Protein AF-0000000085119630 (afdb_homodimer)

InterPro domains:
  IPR007553 2-thiouracil desulfurase [PF04463] (4-145)
  IPR013560 Domain of unknown function DUF1722 [PF08349] (188-304)
  IPR017087 Uncharacterised conserved protein UCP037004 [PIRSF037004] (3-312)

Foldseek 3Di:
DEEEEAQLCCFQLQELQSGGDPFCCVNPPCVVPHHYDHDDLVCVPDGPNHFAKAWEQDPNDTWIWGPDPDIDTCRVVSLVSLLVRLVVVVVPPHLAYEFADLHQATHAAQNWYHYPPPDDIGRGDGHSNNVNNCVVDPLRQYYYSVCCVQLQNVVLSVLLSLLSVVLVVQVVDDQDLVSLVVNCLQALLVLQQQDVVLSVVLVCLSVPPVVDDRVVSSVVNVVSVSVSSSGGGALVSLLVSLVVLCVVCVVVDDPVLNVVLVVVSVCLSVLNFFPLVSLVSSVVRCVVVVVVSNVSHCSSPSDDCVSVSRRHSRNHD/DEEEEAQLCCFQLQELQSGGDPFCCVNPPCVVPHHYDHDDLVCVPDGPNHFAKAWEQDPNDTWIWGPDPDIDTCRVVSLVSLLVRLVVVVVPPHLAYEFADLHQATHAAQNWYHYPPPDDIGRGDGHSNNVNNCVVPPLRQYYYSVCCVQLQNVVLSVLLSLLSVVLVVQVVDDQDLVSLVVNCLQALLVLQQQDVVLSVVLVCLSVPPVVDDRVVSSVSNVVSVSVSSSGGGALVSLLVSLVVLCVVCVVVDDPVLNVVLVVVSVCLSVLNFFPLVSLVSSVVRCVVVVVVSNVSHCSSPSDDCVSVSRRHSRNHD

Secondary structure (DSSP, 8-state):
-EEEEEGGGGT-S-STTS-----HIIIIIGGGTSEEEEE-TGGGT-PSS---EEEEEETTEEEEEE-SSS--B-HHHHHHHHHHHHHHHHHTT-SEEEE-TT-TTT-SS-EEEE-SSSPPPEEEE--HHHHHHHHHSTT--EEETTGGGSHHHHHHHHHHHHHHHHHHHHHHS---HHHHHHHHHHHHHHHHHH-HHHHHHHHHHHHTTT---HHHHHHHHHHHHHHHHHSPP-HHHHHHHHHHHHTTTGGGS-HHHHHHHHHHHHHHHTTSS-HHHHHHHHHHHHHHTT-HHHHT-TTT-SS-GGG-GGGSTTS--/-EEEEEGGGGT-S-STTS-----HIIIIIGGGT-EEEEE-TGGGT-PSS---EEEEEETTEEEEEE-SSS--B-HHHHHHHHHHHHHHHHHTT-SEEEE-TT-TTT-SS-EEEE-SSSPPPEEEE--HHHHHHHHHSTT--EEETTGGGSHHHHHHHHHHHHHHHHHHHHHHS---HHHHHHHHHHHHHHHHHH-HHHHHHHHHHHHTTT---HHHHHHHHHHHHHHHHHSPP-HHHHHHHHHHHHTTTGGGS-HHHHHHHHHHHHHHHTTSS-HHHHHHHHHHHHHHTT-HHHHT-TTT-SS-GGG-GGGSTTS--

pLDDT: mean 93.97, std 5.58, range [62.19, 98.69]

Solvent-accessible surface area (backbone atoms only — not comparable to full-atom values): 32750 Å² total; per-residue (Å²): 102,33,30,36,29,32,31,30,35,68,43,38,51,63,30,40,87,38,45,45,54,57,32,64,61,60,50,63,55,43,50,77,71,28,48,77,45,70,45,53,50,62,60,76,78,42,66,60,54,41,74,46,65,40,36,31,49,52,95,93,35,82,38,32,28,35,69,54,100,72,60,45,83,44,39,67,63,50,51,52,39,18,47,53,47,33,53,47,51,73,67,64,68,51,40,29,35,38,26,42,59,55,27,60,44,36,1,74,53,50,6,60,28,34,44,88,56,101,46,78,62,45,58,75,29,58,3,56,31,36,52,44,36,45,70,75,37,70,64,52,39,67,48,33,60,68,53,46,71,38,44,28,51,33,34,45,46,52,41,30,23,43,48,47,45,54,50,51,54,53,68,73,43,86,86,44,72,68,59,51,44,52,53,48,59,24,34,42,62,40,37,42,26,31,24,63,66,46,37,51,53,48,50,52,56,66,64,39,84,81,66,64,57,69,69,58,46,52,51,55,43,51,56,47,48,35,54,23,52,63,37,70,55,32,43,66,42,43,50,52,48,50,53,57,58,46,62,78,48,58,85,78,50,52,72,67,52,49,50,46,51,52,48,46,50,49,33,31,71,67,53,28,36,19,56,46,33,47,51,54,49,48,48,46,53,36,60,74,68,60,41,66,77,64,73,54,26,33,60,82,57,50,59,69,65,81,68,30,47,44,22,38,56,55,27,45,93,103,34,30,36,29,32,30,30,35,68,42,38,50,64,30,41,86,38,44,46,55,59,32,65,61,59,49,62,57,43,50,77,72,28,46,75,44,69,45,53,50,62,60,77,76,42,64,59,56,42,75,45,64,41,34,31,49,52,95,92,34,83,38,32,28,35,68,53,100,71,59,45,82,45,40,68,63,48,51,51,38,17,47,55,48,33,54,46,51,73,70,64,68,52,39,29,35,40,26,42,58,56,28,60,44,37,1,72,53,50,7,59,28,35,43,84,60,96,45,76,61,43,59,73,30,58,4,56,30,34,52,43,35,46,70,74,38,71,66,53,41,66,48,33,59,69,54,47,71,39,44,28,52,31,34,45,46,52,43,29,23,43,48,47,45,54,50,51,54,54,68,73,43,86,88,44,71,69,59,51,43,51,53,48,60,24,34,44,62,38,36,42,27,32,23,62,66,44,38,52,53,49,51,51,54,67,64,37,83,80,66,66,56,69,68,58,46,50,52,55,43,51,56,48,49,37,53,23,52,63,37,69,54,32,44,67,44,43,50,52,47,50,54,57,58,47,61,79,49,58,84,78,50,54,73,66,53,50,52,47,52,51,49,46,50,49,33,31,72,67,54,28,36,19,58,46,33,46,50,54,51,49,48,45,52,37,60,72,66,60,41,65,78,64,74,56,26,34,60,82,58,50,60,70,65,81,70,30,48,45,23,38,56,55,29,45,93

Radius of gyration: 30.21 Å; Cα contacts (8 Å, |Δi|>4): 1087; chains: 2; bounding box: 74×78×64 Å

Organism: Aliarcobacter butzleri (strain RM4018) (NCBI:txid367737)

Sequence (634 aa):
MILGVSSCLLGNMCRYDGHGAKDEFVFNSLKEYFELLPYCPENSIWSAPRDAIRQVLINDEIKIFTSTKEPKDVTLMLEEACEKMALKATQDDLCGFVLKSASPSCGMERVKVYKPENAPSVKNGVGIFAKKLKEKLPNFPIEEEGRLNDPWLRENFLMQVYSYVDLKNLLKNDKKISTLIEFHTSYKYLIYSKSQNSYKILGKIVANSEKKDVEELYKEYETEFLKAINTKSTLNKTYNILLHIFGYFKKHITKEEKADILESMYDFKNRIIPLISVIKIFNIYINRFNISYLKTQKFLNPYPLKLALRSDLKAYKMILGVSSCLLGNMCRYDGHGAKDEFVFNSLKEYFELLPYCPENSIWSAPRDAIRQVLINDEIKIFTSTKEPKDVTLMLEEACEKMALKATQDDLCGFVLKSASPSCGMERVKVYKPENAPSVKNGVGIFAKKLKEKLPNFPIEEEGRLNDPWLRENFLMQVYSYVDLKNLLKNDKKISTLIEFHTSYKYLIYSKSQNSYKILGKIVANSEKKDVEELYKEYETEFLKAINTKSTLNKTYNILLHIFGYFKKHITKEEKADILESMYDFKNRIIPLISVIKIFNIYINRFNISYLKTQKFLNPYPLKLALRSDLKAYK

Nearest PDB structures (foldseek):
  6z94-assembly2_B  TM=8.204E-01  e=1.175E-06  uncultured bacterium
  7t32-assembly1_A  TM=2.984E-01  e=3.706E+00  Homo sapiens
  6z94-assembly2_B  TM=8.227E-01  e=1.416E-06  uncultured bacterium
  7t32-assembly1_A  TM=2.986E-01  e=3.236E+00  Homo sapiens

Structure (mmCIF, N/CA/C/O backbone):
data_AF-0000000085119630-model_v1
#
loop_
_entity.id
_entity.type
_entity.pdbx_description
1 polymer 'DUF1722 domain-containing protein'
#
loop_
_atom_site.group_PDB
_atom_site.id
_atom_site.type_symbol
_atom_site.label_atom_id
_atom_site.label_alt_id
_atom_site.label_comp_id
_atom_site.label_asym_id
_atom_site.label_entity_id
_atom_site.label_seq_id
_atom_site.pdbx_PDB_ins_code
_atom_site.Cartn_x
_atom_site.Cartn_y
_atom_site.Cartn_z
_atom_site.occupancy
_atom_site.B_iso_or_equiv
_atom_site.auth_seq_id
_atom_site.auth_comp_id
_atom_site.auth_asym_id
_atom_site.auth_atom_id
_atom_site.pdbx_PDB_model_num
ATOM 1 N N . MET A 1 1 ? -5.934 26.219 -2.283 1 95 1 MET A N 1
ATOM 2 C CA . MET A 1 1 ? -5.07 26.125 -1.111 1 95 1 MET A CA 1
ATOM 3 C C . MET A 1 1 ? -3.602 26.25 -1.508 1 95 1 MET A C 1
ATOM 5 O O . MET A 1 1 ? -3.189 25.75 -2.551 1 95 1 MET A O 1
ATOM 9 N N . ILE A 1 2 ? -2.803 26.938 -0.69 1 97.38 2 ILE A N 1
ATOM 10 C CA . ILE A 1 2 ? -1.41 27.188 -1.047 1 97.38 2 ILE A CA 1
ATOM 11 C C . ILE A 1 2 ? -0.488 26.438 -0.084 1 97.38 2 ILE A C 1
ATOM 13 O O . ILE A 1 2 ? -0.603 26.578 1.135 1 97.38 2 ILE A O 1
ATOM 17 N N . LEU A 1 3 ? 0.319 25.641 -0.646 1 97.56 3 LEU A N 1
ATOM 18 C CA . LEU A 1 3 ? 1.329 24.906 0.114 1 97.56 3 LEU A CA 1
ATOM 19 C C . LEU A 1 3 ? 2.715 25.5 -0.116 1 97.56 3 LEU A C 1
ATOM 21 O O . LEU A 1 3 ? 3.133 25.688 -1.262 1 97.56 3 LEU A O 1
ATOM 25 N N . GLY A 1 4 ? 3.375 25.953 0.949 1 97.44 4 GLY A N 1
ATOM 26 C CA . GLY A 1 4 ? 4.777 26.312 0.818 1 97.44 4 GLY A CA 1
ATOM 27 C C . GLY A 1 4 ? 5.684 25.109 0.62 1 97.44 4 GLY A C 1
ATOM 28 O O . GLY A 1 4 ? 5.469 24.062 1.224 1 97.44 4 GLY A O 1
ATOM 29 N N . VAL A 1 5 ? 6.652 25.297 -0.235 1 96.69 5 VAL A N 1
ATOM 30 C CA . VAL A 1 5 ? 7.562 24.188 -0.509 1 96.69 5 VAL A CA 1
ATOM 31 C C . VAL A 1 5 ? 8.984 24.719 -0.679 1 96.69 5 VAL A C 1
ATOM 33 O O . VAL A 1 5 ? 9.188 25.812 -1.202 1 96.69 5 VAL A O 1
ATOM 36 N N . SER A 1 6 ? 9.945 23.906 -0.18 1 95 6 SER A N 1
ATOM 37 C CA . SER A 1 6 ? 11.32 24.234 -0.562 1 95 6 SER A CA 1
ATOM 38 C C . SER A 1 6 ? 11.477 24.266 -2.078 1 95 6 SER A C 1
ATOM 40 O O . SER A 1 6 ? 11.125 23.297 -2.764 1 95 6 SER A O 1
ATOM 42 N N . SER A 1 7 ? 12.055 25.234 -2.547 1 92.69 7 SER A N 1
ATOM 43 C CA . SER A 1 7 ? 12.078 25.531 -3.977 1 92.69 7 SER A CA 1
ATOM 44 C C . SER A 1 7 ? 12.719 24.391 -4.766 1 92.69 7 SER A C 1
ATOM 46 O O . SER A 1 7 ? 12.266 24.062 -5.863 1 92.69 7 SER A O 1
ATOM 48 N N . CYS A 1 8 ? 13.672 23.766 -4.262 1 90.62 8 CYS A N 1
ATOM 49 C CA . CYS A 1 8 ? 14.422 22.734 -4.973 1 90.62 8 CYS A CA 1
ATOM 50 C C . CYS A 1 8 ? 13.555 21.531 -5.262 1 90.62 8 CYS A C 1
ATOM 52 O O . CYS A 1 8 ? 13.805 20.797 -6.215 1 90.62 8 CYS A O 1
ATOM 54 N N . LEU A 1 9 ? 12.531 21.359 -4.469 1 91.62 9 LEU A N 1
ATOM 55 C CA . LEU A 1 9 ? 11.656 20.203 -4.609 1 91.62 9 LEU A CA 1
ATOM 56 C C . LEU A 1 9 ? 10.789 20.312 -5.855 1 91.62 9 LEU A C 1
ATOM 58 O O . LEU A 1 9 ? 10.195 19.344 -6.305 1 91.62 9 LEU A O 1
ATOM 62 N N . LEU A 1 10 ? 10.734 21.516 -6.402 1 90.5 10 LEU A N 1
ATOM 63 C CA . LEU A 1 10 ? 9.938 21.766 -7.598 1 90.5 10 LEU A CA 1
ATOM 64 C C . LEU A 1 10 ? 10.789 21.656 -8.859 1 90.5 10 LEU A C 1
ATOM 66 O O . LEU A 1 10 ? 10.312 21.922 -9.961 1 90.5 10 LEU A O 1
ATOM 70 N N . GLY A 1 11 ? 12 21.234 -8.641 1 83.38 11 GLY A N 1
ATOM 71 C CA . GLY A 1 11 ? 12.891 21.062 -9.781 1 83.38 11 GLY A CA 1
ATOM 72 C C . GLY A 1 11 ? 13.68 22.328 -10.102 1 83.38 11 GLY A C 1
ATOM 73 O O . GLY A 1 11 ? 14.469 22.344 -11.047 1 83.38 11 GLY A O 1
ATOM 74 N N . ASN A 1 12 ? 13.453 23.391 -9.328 1 81.75 12 ASN A N 1
ATOM 75 C CA . ASN A 1 12 ? 14.242 24.594 -9.531 1 81.75 12 ASN A CA 1
ATOM 76 C C . ASN A 1 12 ? 15.719 24.375 -9.203 1 81.75 12 ASN A C 1
ATOM 78 O O . ASN A 1 12 ? 16.047 23.656 -8.258 1 81.75 12 ASN A O 1
ATOM 82 N N . MET A 1 13 ? 16.547 24.828 -10.055 1 77.88 13 MET A N 1
ATOM 83 C CA . MET A 1 13 ? 17.984 24.625 -9.922 1 77.88 13 MET A CA 1
ATOM 84 C C . MET A 1 13 ? 18.562 25.547 -8.859 1 77.88 13 MET A C 1
ATOM 86 O O . MET A 1 13 ? 19.422 26.391 -9.156 1 77.88 13 MET A O 1
ATOM 90 N N . CYS A 1 14 ? 18.203 25.312 -7.648 1 79.31 14 CYS A N 1
ATOM 91 C CA . CYS A 1 14 ? 18.578 26.266 -6.598 1 79.31 14 CYS A CA 1
ATOM 92 C C . CYS A 1 14 ? 19.5 25.609 -5.582 1 79.31 14 CYS A C 1
ATOM 94 O O . CYS A 1 14 ? 19.922 26.234 -4.617 1 79.31 14 CYS A O 1
ATOM 96 N N . ARG A 1 15 ? 19.906 24.391 -5.895 1 80 15 ARG A N 1
ATOM 97 C CA . ARG A 1 15 ? 20.859 23.734 -5.004 1 80 15 ARG A CA 1
ATOM 98 C C . ARG A 1 15 ? 22.266 24.312 -5.184 1 80 15 ARG A C 1
ATOM 100 O O . ARG A 1 15 ? 22.562 24.922 -6.211 1 80 15 ARG A O 1
ATOM 107 N N . TYR A 1 16 ? 22.969 23.984 -4.176 1 79.75 16 TYR A N 1
ATOM 108 C CA . TYR A 1 16 ? 24.328 24.516 -4.207 1 79.75 16 TYR A CA 1
ATOM 109 C C . TYR A 1 16 ? 25.062 24.078 -5.469 1 79.75 16 TYR A C 1
ATOM 111 O O . TYR A 1 16 ? 25.875 24.828 -6.02 1 79.75 16 TYR A O 1
ATOM 119 N N . ASP A 1 17 ? 24.812 22.844 -5.938 1 76.88 17 ASP A N 1
ATOM 120 C CA . ASP A 1 17 ? 25.516 22.297 -7.098 1 76.88 17 ASP A CA 1
ATOM 121 C C . ASP A 1 17 ? 24.812 22.703 -8.398 1 76.88 17 ASP A C 1
ATOM 123 O O . ASP A 1 17 ? 25.203 22.266 -9.477 1 76.88 17 ASP A O 1
ATOM 127 N N . GLY A 1 18 ? 23.828 23.531 -8.266 1 78 18 GLY A N 1
ATOM 128 C CA . GLY A 1 18 ? 23.141 24.062 -9.43 1 78 18 GLY A CA 1
ATOM 129 C C . GLY A 1 18 ? 22.094 23.109 -9.977 1 78 18 GLY A C 1
ATOM 130 O O . GLY A 1 18 ? 21.531 23.359 -11.047 1 78 18 GLY A O 1
ATOM 131 N N . HIS A 1 19 ? 21.891 21.984 -9.32 1 75.94 19 HIS A N 1
ATOM 132 C CA . HIS A 1 19 ? 20.891 21.016 -9.75 1 75.94 19 HIS A CA 1
ATOM 133 C C . HIS A 1 19 ? 19.609 21.172 -8.953 1 75.94 19 HIS A C 1
ATOM 135 O O . HIS A 1 19 ? 19.562 21.906 -7.961 1 75.94 19 HIS A O 1
ATOM 141 N N . GLY A 1 20 ? 18.594 20.719 -9.461 1 77 20 GLY A N 1
ATOM 142 C CA . GLY A 1 20 ? 17.328 20.625 -8.734 1 77 20 GLY A CA 1
ATOM 143 C C . GLY A 1 20 ? 17.156 19.281 -8.031 1 77 20 GLY A C 1
ATOM 144 O O . GLY A 1 20 ? 17.969 18.375 -8.203 1 77 20 GLY A O 1
ATOM 145 N N . ALA A 1 21 ? 16.312 19.234 -7.035 1 76.31 21 ALA A N 1
ATOM 146 C CA . ALA A 1 21 ? 15.969 17.984 -6.355 1 76.31 21 ALA A CA 1
ATOM 147 C C . ALA A 1 21 ? 14.477 17.688 -6.477 1 76.31 21 ALA A C 1
ATOM 149 O O . ALA A 1 21 ? 13.789 17.5 -5.473 1 76.31 21 ALA A O 1
ATOM 150 N N . LYS A 1 22 ? 14.039 17.703 -7.75 1 80.31 22 LYS A N 1
ATOM 151 C CA . LYS A 1 22 ? 12.617 17.5 -8 1 80.31 22 LYS A CA 1
ATOM 152 C C . LYS A 1 22 ? 12.094 16.25 -7.293 1 80.31 22 LYS A C 1
ATOM 154 O O . LYS A 1 22 ? 12.703 15.188 -7.387 1 80.31 22 LYS A O 1
ATOM 159 N N . ASP A 1 23 ? 11.148 16.5 -6.465 1 84.75 23 ASP A N 1
ATOM 160 C CA . ASP A 1 23 ? 10.516 15.391 -5.758 1 84.75 23 ASP A CA 1
ATOM 161 C C . ASP A 1 23 ? 9.211 14.969 -6.441 1 84.75 23 ASP A C 1
ATOM 163 O O . ASP A 1 23 ? 8.297 15.781 -6.598 1 84.75 23 ASP A O 1
ATOM 167 N N . GLU A 1 24 ? 9.07 13.75 -6.781 1 83.38 24 GLU A N 1
ATOM 168 C CA . GLU A 1 24 ? 7.961 13.258 -7.59 1 83.38 24 GLU A CA 1
ATOM 169 C C . GLU A 1 24 ? 6.629 13.422 -6.859 1 83.38 24 GLU A C 1
ATOM 171 O O . GLU A 1 24 ? 5.641 13.859 -7.453 1 83.38 24 GLU A O 1
ATOM 176 N N . PHE A 1 25 ? 6.594 13.086 -5.621 1 86.25 25 PHE A N 1
ATOM 177 C CA . PHE A 1 25 ? 5.348 13.203 -4.875 1 86.25 25 PHE A CA 1
ATOM 178 C C . PHE A 1 25 ? 4.922 14.656 -4.746 1 86.25 25 PHE A C 1
ATOM 180 O O . PHE A 1 25 ? 3.766 15 -5.008 1 86.25 25 PHE A O 1
ATOM 187 N N . VAL A 1 26 ? 5.816 15.477 -4.398 1 88.19 26 VAL A N 1
ATOM 188 C CA . VAL A 1 26 ? 5.508 16.891 -4.203 1 88.19 26 VAL A CA 1
ATOM 189 C C . VAL A 1 26 ? 5.129 17.531 -5.539 1 88.19 26 VAL A C 1
ATOM 191 O O . VAL A 1 26 ? 4.07 18.141 -5.66 1 88.19 26 VAL A O 1
ATOM 194 N N . PHE A 1 27 ? 5.914 17.312 -6.469 1 85.5 27 PHE A N 1
ATOM 195 C CA . PHE A 1 27 ? 5.746 18 -7.742 1 85.5 27 PHE A CA 1
ATOM 196 C C . PHE A 1 27 ? 4.582 17.406 -8.531 1 85.5 27 PHE A C 1
ATOM 198 O O . PHE A 1 27 ? 3.77 18.141 -9.094 1 85.5 27 PHE A O 1
ATOM 205 N N . ASN A 1 28 ? 4.395 16.172 -8.539 1 85.62 28 ASN A N 1
ATOM 206 C CA . ASN A 1 28 ? 3.4 15.555 -9.414 1 85.62 28 ASN A CA 1
ATOM 207 C C . ASN A 1 28 ? 2.082 15.312 -8.68 1 85.62 28 ASN A C 1
ATOM 209 O O . ASN A 1 28 ? 1.007 15.539 -9.242 1 85.62 28 ASN A O 1
ATOM 213 N N . SER A 1 29 ? 2.105 14.984 -7.484 1 87.88 29 SER A N 1
ATOM 214 C CA . SER A 1 29 ? 0.897 14.555 -6.785 1 87.88 29 SER A CA 1
ATOM 215 C C . SER A 1 29 ? 0.232 15.727 -6.066 1 87.88 29 SER A C 1
ATOM 217 O O . SER A 1 29 ? -0.971 15.945 -6.215 1 87.88 29 SER A O 1
ATOM 219 N N . LEU A 1 30 ? 1.051 16.516 -5.395 1 92.81 30 LEU A N 1
ATOM 220 C CA . LEU A 1 30 ? 0.456 17.562 -4.586 1 92.81 30 LEU A CA 1
ATOM 221 C C . LEU A 1 30 ? -0.023 18.719 -5.461 1 92.81 30 LEU A C 1
ATOM 223 O O . LEU A 1 30 ? -0.994 19.406 -5.121 1 92.81 30 LEU A O 1
ATOM 227 N N . LYS A 1 31 ? 0.584 18.875 -6.602 1 91.81 31 LYS A N 1
ATOM 228 C CA . LYS A 1 31 ? 0.239 19.969 -7.488 1 91.81 31 LYS A CA 1
ATOM 229 C C . LYS A 1 31 ? -1.198 19.844 -7.988 1 91.81 31 LYS A C 1
ATOM 231 O O . LYS A 1 31 ? -1.802 20.844 -8.414 1 91.81 31 LYS A O 1
ATOM 236 N N . GLU A 1 32 ? -1.701 18.688 -7.977 1 92.38 32 GLU A N 1
ATOM 237 C CA . GLU A 1 32 ? -3.074 18.453 -8.406 1 92.38 32 GLU A CA 1
ATOM 238 C C . GLU A 1 32 ? -4.074 19.031 -7.414 1 92.38 32 GLU A C 1
ATOM 240 O O . GLU A 1 32 ? -5.215 19.328 -7.777 1 92.38 32 GLU A O 1
ATOM 245 N N . TYR A 1 33 ? -3.6 19.281 -6.176 1 94.75 33 TYR A N 1
ATOM 246 C CA . TYR A 1 33 ? -4.535 19.672 -5.125 1 94.75 33 TYR A CA 1
ATOM 247 C C . TYR A 1 33 ? -4.172 21.031 -4.535 1 94.75 33 TYR A C 1
ATOM 249 O O . TYR A 1 33 ? -5.004 21.688 -3.906 1 94.75 33 TYR A O 1
ATOM 257 N N . PHE A 1 34 ? -2.898 21.375 -4.797 1 96.56 34 PHE A N 1
ATOM 258 C CA . PHE A 1 34 ? -2.418 22.578 -4.145 1 96.56 34 PHE A CA 1
ATOM 259 C C . PHE A 1 34 ? -1.682 23.469 -5.133 1 96.56 34 PHE A C 1
ATOM 261 O O . PHE A 1 34 ? -1.07 22.984 -6.086 1 96.56 34 PHE A O 1
ATOM 268 N N . GLU A 1 35 ? -1.792 24.719 -4.91 1 96.81 35 GLU A N 1
ATOM 269 C CA . GLU A 1 35 ? -0.809 25.641 -5.465 1 96.81 35 GLU A CA 1
ATOM 270 C C . GLU A 1 35 ? 0.494 25.609 -4.672 1 96.81 35 GLU A C 1
ATOM 272 O O . GLU A 1 35 ? 0.489 25.781 -3.453 1 96.81 35 GLU A O 1
ATOM 277 N N . LEU A 1 36 ? 1.562 25.344 -5.363 1 96 36 LEU A N 1
ATOM 278 C CA . LEU A 1 36 ? 2.848 25.203 -4.688 1 96 36 LEU A CA 1
ATOM 279 C C . LEU A 1 36 ? 3.656 26.5 -4.781 1 96 36 LEU A C 1
ATOM 281 O O . LEU A 1 36 ? 3.984 26.953 -5.883 1 96 36 LEU A O 1
ATOM 285 N N . LEU A 1 37 ? 3.932 27.094 -3.682 1 96.69 37 LEU A N 1
ATOM 286 C CA . LEU A 1 37 ? 4.723 28.328 -3.615 1 96.69 37 LEU A CA 1
ATOM 287 C C . LEU A 1 37 ? 6.145 28.031 -3.15 1 96.69 37 LEU A C 1
ATOM 289 O O . LEU A 1 37 ? 6.348 27.531 -2.041 1 96.69 37 LEU A O 1
ATOM 293 N N . PRO A 1 38 ? 7.16 28.328 -3.975 1 95.5 38 PRO A N 1
ATOM 294 C CA . PRO A 1 38 ? 8.547 27.984 -3.658 1 95.5 38 PRO A CA 1
ATOM 295 C C . PRO A 1 38 ? 9.188 28.938 -2.658 1 95.5 38 PRO A C 1
ATOM 297 O O . PRO A 1 38 ? 8.953 30.141 -2.715 1 95.5 38 PRO A O 1
ATOM 300 N N . TYR A 1 39 ? 9.938 28.453 -1.725 1 95.56 39 TYR A N 1
ATOM 301 C CA . TYR A 1 39 ? 10.727 29.203 -0.759 1 95.56 39 TYR A CA 1
ATOM 302 C C . TYR A 1 39 ? 12.172 28.703 -0.731 1 95.56 39 TYR A C 1
ATOM 304 O O . TYR A 1 39 ? 12.422 27.5 -0.717 1 95.56 39 TYR A O 1
ATOM 312 N N . CYS A 1 40 ? 13.125 29.562 -0.797 1 93.75 40 CYS A N 1
ATOM 313 C CA . CYS A 1 40 ? 14.547 29.25 -0.646 1 93.75 40 CYS A CA 1
ATOM 314 C C . CYS A 1 40 ? 15.289 30.406 0.011 1 93.75 40 CYS A C 1
ATOM 316 O O . CYS A 1 40 ? 15.703 31.359 -0.666 1 93.75 40 CYS A O 1
ATOM 318 N N . PRO A 1 41 ? 15.492 30.219 1.26 1 92.62 41 PRO A N 1
ATOM 319 C CA . PRO A 1 41 ? 16.203 31.297 1.932 1 92.62 41 PRO A CA 1
ATOM 320 C C . PRO A 1 41 ? 17.625 31.5 1.378 1 92.62 41 PRO A C 1
ATOM 322 O O . PRO A 1 41 ? 18.094 32.625 1.311 1 92.62 41 PRO A O 1
ATOM 325 N N . GLU A 1 42 ? 18.297 30.453 0.912 1 91.5 42 GLU A N 1
ATOM 326 C CA . GLU A 1 42 ? 19.672 30.547 0.41 1 91.5 42 GLU A CA 1
ATOM 327 C C . GLU A 1 42 ? 19.719 31.344 -0.882 1 91.5 42 GLU A C 1
ATOM 329 O O . GLU A 1 42 ? 20.656 32.156 -1.082 1 91.5 42 GLU A O 1
ATOM 334 N N . ASN A 1 43 ? 18.75 31.156 -1.654 1 90.88 43 ASN A N 1
ATOM 335 C CA . ASN A 1 43 ? 18.719 31.844 -2.938 1 90.88 43 ASN A CA 1
ATOM 336 C C . ASN A 1 43 ? 18.5 33.344 -2.762 1 90.88 43 ASN A C 1
ATOM 338 O O . ASN A 1 43 ? 18.75 34.125 -3.678 1 90.88 43 ASN A O 1
ATOM 342 N N . SER A 1 44 ? 18 33.719 -1.691 1 88.69 44 SER A N 1
ATOM 343 C CA . SER A 1 44 ? 17.812 35.156 -1.434 1 88.69 44 SER A CA 1
ATOM 344 C C . SER A 1 44 ? 19.141 35.844 -1.15 1 88.69 44 SER A C 1
ATOM 346 O O . SER A 1 44 ? 19.25 37.062 -1.229 1 88.69 44 SER A O 1
ATOM 348 N N . ILE A 1 45 ? 20.156 35 -0.818 1 90.12 45 ILE A N 1
ATOM 349 C CA . ILE A 1 45 ? 21.469 35.531 -0.465 1 90.12 45 ILE A CA 1
ATOM 350 C C . ILE A 1 45 ? 22.453 35.25 -1.585 1 90.12 45 ILE A C 1
ATOM 352 O O . ILE A 1 45 ? 23.266 36.094 -1.953 1 90.12 45 ILE A O 1
ATOM 356 N N . TRP A 1 46 ? 22.375 34 -2.035 1 89.75 46 TRP A N 1
ATOM 357 C CA . TRP A 1 46 ? 23.359 33.531 -2.988 1 89.75 46 TRP A CA 1
ATOM 358 C C . TRP A 1 46 ? 22.703 33 -4.258 1 89.75 46 TRP A C 1
ATOM 360 O O . TRP A 1 46 ? 21.641 32.375 -4.195 1 89.75 46 TRP A O 1
ATOM 370 N N . SER A 1 47 ? 23.375 33.25 -5.371 1 86.5 47 SER A N 1
ATOM 371 C CA . SER A 1 47 ? 22.938 32.625 -6.613 1 86.5 47 SER A CA 1
ATOM 372 C C . SER A 1 47 ? 23.5 31.219 -6.742 1 86.5 47 SER A C 1
ATOM 374 O O . SER A 1 47 ? 24.516 30.891 -6.148 1 86.5 47 SER A O 1
ATOM 376 N N . ALA A 1 48 ? 22.844 30.391 -7.477 1 83.94 48 ALA A N 1
ATOM 377 C CA . ALA A 1 48 ? 23.312 29.031 -7.73 1 83.94 48 ALA A CA 1
ATOM 378 C C . ALA A 1 48 ? 24.078 28.953 -9.055 1 83.94 48 ALA A C 1
ATOM 380 O O . ALA A 1 48 ? 23.719 29.625 -10.023 1 83.94 48 ALA A O 1
ATOM 381 N N . PRO A 1 49 ? 25.062 28.172 -9.109 1 87.38 49 PRO A N 1
ATOM 382 C CA . PRO A 1 49 ? 25.672 27.344 -8.07 1 87.38 49 PRO A CA 1
ATOM 383 C C . PRO A 1 49 ? 26.406 28.172 -7.016 1 87.38 49 PRO A C 1
ATOM 385 O O . PRO A 1 49 ? 26.75 29.328 -7.258 1 87.38 49 PRO A O 1
ATOM 388 N N . ARG A 1 50 ? 26.531 27.625 -5.84 1 88.75 50 ARG A N 1
ATOM 389 C CA . ARG A 1 50 ? 27.172 28.281 -4.707 1 88.75 50 ARG A CA 1
ATOM 390 C C . ARG A 1 50 ? 27.906 27.266 -3.83 1 88.75 50 ARG A C 1
ATOM 392 O O . ARG A 1 50 ? 27.812 26.062 -4.062 1 88.75 50 ARG A O 1
ATOM 399 N N . ASP A 1 51 ? 28.625 27.797 -2.928 1 88.12 51 ASP A N 1
ATOM 400 C CA . ASP A 1 51 ? 29.281 26.906 -1.978 1 88.12 51 ASP A CA 1
ATOM 401 C C . ASP A 1 51 ? 28.266 26.219 -1.063 1 88.12 51 ASP A C 1
ATOM 403 O O . ASP A 1 51 ? 27.297 26.844 -0.625 1 88.12 51 ASP A O 1
ATOM 407 N N . ALA A 1 52 ? 28.531 24.969 -0.909 1 90.5 52 ALA A N 1
ATOM 408 C CA . ALA A 1 52 ? 27.719 24.266 0.075 1 90.5 52 ALA A CA 1
ATOM 409 C C . ALA A 1 52 ? 27.906 24.859 1.47 1 90.5 52 ALA A C 1
ATOM 411 O O . ALA A 1 52 ? 28.984 25.391 1.782 1 90.5 52 ALA A O 1
ATOM 412 N N . ILE A 1 53 ? 26.906 24.875 2.178 1 92.56 53 ILE A N 1
ATOM 413 C CA . ILE A 1 53 ? 27.016 25.328 3.561 1 92.56 53 ILE A CA 1
ATOM 414 C C . ILE A 1 53 ? 26.781 24.156 4.512 1 92.56 53 ILE A C 1
ATOM 416 O O . ILE A 1 53 ? 26.141 23.172 4.148 1 92.56 53 ILE A O 1
ATOM 420 N N . ARG A 1 54 ? 27.328 24.281 5.676 1 92.62 54 ARG A N 1
ATOM 421 C CA . ARG A 1 54 ? 27.188 23.219 6.652 1 92.62 54 ARG A CA 1
ATOM 422 C C . ARG A 1 54 ? 27.031 23.766 8.062 1 92.62 54 ARG A C 1
ATOM 424 O O . ARG A 1 54 ? 27.5 24.875 8.352 1 92.62 54 ARG A O 1
ATOM 431 N N . GLN A 1 55 ? 26.312 23.047 8.867 1 94.19 55 GLN A N 1
ATOM 432 C CA . GLN A 1 55 ? 26.188 23.391 10.281 1 94.19 55 GLN A CA 1
ATOM 433 C C . GLN A 1 55 ? 27.359 22.828 11.086 1 94.19 55 GLN A C 1
ATOM 435 O O . GLN A 1 55 ? 27.75 21.672 10.914 1 94.19 55 GLN A O 1
ATOM 440 N N . VAL A 1 56 ? 27.938 23.672 11.906 1 92.88 56 VAL A N 1
ATOM 441 C CA . VAL A 1 56 ? 29.094 23.281 12.727 1 92.88 56 VAL A CA 1
ATOM 442 C C . VAL A 1 56 ? 28.844 23.672 14.18 1 92.88 56 VAL A C 1
ATOM 444 O O . VAL A 1 56 ? 28.406 24.797 14.461 1 92.88 56 VAL A O 1
ATOM 447 N N . LEU A 1 57 ? 29.062 22.75 15.008 1 92.12 57 LEU A N 1
ATOM 448 C CA . LEU A 1 57 ? 28.953 23.047 16.438 1 92.12 57 LEU A CA 1
ATOM 449 C C . LEU A 1 57 ? 30.234 23.656 16.969 1 92.12 57 LEU A C 1
ATOM 451 O O . LEU A 1 57 ? 31.281 23.031 16.953 1 92.12 57 LEU A O 1
ATOM 455 N N . ILE A 1 58 ? 30.156 24.875 17.375 1 89.12 58 ILE A N 1
ATOM 456 C CA . ILE A 1 58 ? 31.266 25.594 17.969 1 89.12 58 ILE A CA 1
ATOM 457 C C . ILE A 1 58 ? 30.859 26.156 19.328 1 89.12 58 ILE A C 1
ATOM 459 O O . ILE A 1 58 ? 29.938 26.969 19.422 1 89.12 58 ILE A O 1
ATOM 463 N N . ASN A 1 59 ? 31.5 25.828 20.344 1 89.19 59 ASN A N 1
ATOM 464 C CA . ASN A 1 59 ? 31.203 26.312 21.703 1 89.19 59 ASN A CA 1
ATOM 465 C C . ASN A 1 59 ? 29.734 26.141 22.047 1 89.19 59 ASN A C 1
ATOM 467 O O . ASN A 1 59 ? 29.078 27.094 22.484 1 89.19 59 ASN A O 1
ATOM 471 N N . ASP A 1 60 ? 29.141 25.016 21.656 1 87.62 60 ASP A N 1
ATOM 472 C CA . ASP A 1 60 ? 27.766 24.625 22 1 87.62 60 ASP A CA 1
ATOM 473 C C . ASP A 1 60 ? 26.75 25.453 21.219 1 87.62 60 ASP A C 1
ATOM 475 O O . ASP A 1 60 ? 25.594 25.547 21.641 1 87.62 60 ASP A O 1
ATOM 479 N N . GLU A 1 61 ? 27.312 26.094 20.25 1 90.88 61 GLU A N 1
ATOM 480 C CA . GLU A 1 61 ? 26.422 26.844 19.359 1 90.88 61 GLU A CA 1
ATOM 481 C C . GLU A 1 61 ? 26.562 26.375 17.922 1 90.88 61 GLU A C 1
ATOM 483 O O . GLU A 1 61 ? 27.672 26.062 17.469 1 90.88 61 GLU A O 1
ATOM 488 N N . ILE A 1 62 ? 25.438 26.359 17.297 1 92.31 62 ILE A N 1
ATOM 489 C CA . ILE A 1 62 ? 25.453 25.969 15.898 1 92.31 62 ILE A CA 1
ATOM 490 C C . ILE A 1 62 ? 25.781 27.172 15.023 1 92.31 62 ILE A C 1
ATOM 492 O O . ILE A 1 62 ? 25.109 28.203 15.094 1 92.31 62 ILE A O 1
ATOM 496 N N . LYS A 1 63 ? 26.859 27 14.281 1 94.31 63 LYS A N 1
ATOM 497 C CA . LYS A 1 63 ? 27.266 27.984 13.289 1 94.31 63 LYS A CA 1
ATOM 498 C C . LYS A 1 63 ? 27.188 27.406 11.875 1 94.31 63 LYS A C 1
ATOM 500 O O . LYS A 1 63 ? 27.109 26.188 11.711 1 94.31 63 LYS A O 1
ATOM 505 N N . ILE A 1 64 ? 27.078 28.359 10.945 1 95 64 ILE A N 1
ATOM 506 C CA . ILE A 1 64 ? 26.984 27.938 9.555 1 95 64 ILE A CA 1
ATOM 507 C C . ILE A 1 64 ? 28.234 28.375 8.789 1 95 64 ILE A C 1
ATOM 509 O O . ILE A 1 64 ? 28.578 29.562 8.781 1 95 64 ILE A O 1
ATOM 513 N N . PHE A 1 65 ? 28.859 27.359 8.141 1 93.69 65 PHE A N 1
ATOM 514 C CA . PHE A 1 65 ? 30.062 27.672 7.375 1 93.69 65 PHE A CA 1
ATOM 515 C C . PHE A 1 65 ? 29.922 27.172 5.941 1 93.69 65 PHE A C 1
ATOM 517 O O . PHE A 1 65 ? 29.234 26.172 5.684 1 93.69 65 PHE A O 1
ATOM 524 N N . THR A 1 66 ? 30.609 27.859 5.066 1 92 66 THR A N 1
ATOM 525 C CA . THR A 1 66 ? 30.734 27.344 3.709 1 92 66 THR A CA 1
ATOM 526 C C . THR A 1 66 ? 31.703 26.172 3.666 1 92 66 THR A C 1
ATOM 528 O O . THR A 1 66 ? 32.594 26.062 4.496 1 92 66 THR A O 1
ATOM 531 N N . SER A 1 67 ? 31.391 25.125 2.787 1 83.44 67 SER A N 1
ATOM 532 C CA . SER A 1 67 ? 32.188 23.906 2.707 1 83.44 67 SER A CA 1
ATOM 533 C C . SER A 1 67 ? 33.375 24.094 1.775 1 83.44 67 SER A C 1
ATOM 535 O O . SER A 1 67 ? 33.969 23.109 1.308 1 83.44 67 SER A O 1
ATOM 537 N N . THR A 1 68 ? 33.938 25.125 1.593 1 79.5 68 THR A N 1
ATOM 538 C CA . THR A 1 68 ? 35.031 25.391 0.698 1 79.5 68 THR A CA 1
ATOM 539 C C . THR A 1 68 ? 36.375 25.203 1.421 1 79.5 68 THR A C 1
ATOM 541 O O . THR A 1 68 ? 36.406 24.828 2.598 1 79.5 68 THR A O 1
ATOM 544 N N . LYS A 1 69 ? 37.5 25.312 0.621 1 81.31 69 LYS A N 1
ATOM 545 C CA . LYS A 1 69 ? 38.844 25.188 1.147 1 81.31 69 LYS A CA 1
ATOM 546 C C . LYS A 1 69 ? 39.094 26.219 2.26 1 81.31 69 LYS A C 1
ATOM 548 O O . LYS A 1 69 ? 39.812 25.922 3.219 1 81.31 69 LYS A O 1
ATOM 553 N N . GLU A 1 70 ? 38.438 27.375 2.227 1 88.19 70 GLU A N 1
ATOM 554 C CA . GLU A 1 70 ? 38.469 28.438 3.23 1 88.19 70 GLU A CA 1
ATOM 555 C C . GLU A 1 70 ? 37.062 28.734 3.76 1 88.19 70 GLU A C 1
ATOM 557 O O . GLU A 1 70 ? 36.375 29.641 3.277 1 88.19 70 GLU A O 1
ATOM 562 N N . PRO A 1 71 ? 36.719 28.078 4.707 1 89.88 71 PRO A N 1
ATOM 563 C CA . PRO A 1 71 ? 35.344 28.203 5.207 1 89.88 71 PRO A CA 1
ATOM 564 C C . PRO A 1 71 ? 35.062 29.578 5.789 1 89.88 71 PRO A C 1
ATOM 566 O O . PRO A 1 71 ? 35.875 30.125 6.527 1 89.88 71 PRO A O 1
ATOM 569 N N . LYS A 1 72 ? 33.969 30.203 5.367 1 92.94 72 LYS A N 1
ATOM 570 C CA . LYS A 1 72 ? 33.469 31.5 5.855 1 92.94 72 LYS A CA 1
ATOM 571 C C . LYS A 1 72 ? 32.25 31.328 6.734 1 92.94 72 LYS A C 1
ATOM 573 O O . LYS A 1 72 ? 31.344 30.547 6.414 1 92.94 72 LYS A O 1
ATOM 578 N N . ASP A 1 73 ? 32.281 32.031 7.852 1 95 73 ASP A N 1
ATOM 579 C CA . ASP A 1 73 ? 31.109 32.031 8.727 1 95 73 ASP A CA 1
ATOM 580 C C . ASP A 1 73 ? 29.984 32.875 8.133 1 95 73 ASP A C 1
ATOM 582 O O . ASP A 1 73 ? 30.078 34.094 8.023 1 95 73 ASP A O 1
ATOM 586 N N . VAL A 1 74 ? 28.906 32.219 7.785 1 95.31 74 VAL A N 1
ATOM 587 C CA . VAL A 1 74 ? 27.781 32.906 7.16 1 95.31 74 VAL A CA 1
ATOM 588 C C . VAL A 1 74 ? 26.547 32.812 8.055 1 95.31 74 VAL A C 1
ATOM 590 O O . VAL A 1 74 ? 25.406 32.844 7.562 1 95.31 74 VAL A O 1
ATOM 593 N N . THR A 1 75 ? 26.688 32.594 9.328 1 95.81 75 THR A N 1
ATOM 594 C CA . THR A 1 75 ? 25.625 32.344 10.289 1 95.81 75 THR A CA 1
ATOM 595 C C . THR A 1 75 ? 24.625 33.5 10.312 1 95.81 75 THR A C 1
ATOM 597 O O . THR A 1 75 ? 23.422 33.312 10.109 1 95.81 75 THR A O 1
ATOM 600 N N . LEU A 1 76 ? 25.078 34.656 10.492 1 96.12 76 LEU A N 1
ATOM 601 C CA . LEU A 1 76 ? 24.203 35.844 10.648 1 96.12 76 LEU A CA 1
ATOM 602 C C . LEU A 1 76 ? 23.453 36.125 9.359 1 96.12 76 LEU A C 1
ATOM 604 O O . LEU A 1 76 ? 22.266 36.438 9.383 1 96.12 76 LEU A O 1
ATOM 608 N N . MET A 1 77 ? 24.188 36 8.289 1 95.5 77 MET A N 1
ATOM 609 C CA . MET A 1 77 ? 23.594 36.25 6.973 1 95.5 77 MET A CA 1
ATOM 610 C C . MET A 1 77 ? 22.438 35.312 6.703 1 95.5 77 MET A C 1
ATOM 612 O O . MET A 1 77 ? 21.359 35.719 6.305 1 95.5 77 MET A O 1
ATOM 616 N N . LEU A 1 78 ? 22.641 34.094 6.953 1 96 78 LEU A N 1
ATOM 617 C CA . LEU A 1 78 ? 21.609 33.062 6.707 1 96 78 LEU A CA 1
ATOM 618 C C . LEU A 1 78 ? 20.453 33.25 7.68 1 96 78 LEU A C 1
ATOM 620 O O . LEU A 1 78 ? 19.281 33.062 7.297 1 96 78 LEU A O 1
ATOM 624 N N . GLU A 1 79 ? 20.734 33.5 8.891 1 96.56 79 GLU A N 1
ATOM 625 C CA . GLU A 1 79 ? 19.703 33.688 9.898 1 96.56 79 GLU A CA 1
ATOM 626 C C . GLU A 1 79 ? 18.75 34.812 9.508 1 96.56 79 GLU A C 1
ATOM 628 O O . GLU A 1 79 ? 17.531 34.688 9.641 1 96.56 79 GLU A O 1
ATOM 633 N N . GLU A 1 80 ? 19.297 35.906 9.031 1 96.94 80 GLU A N 1
ATOM 634 C CA . GLU A 1 80 ? 18.484 37.031 8.625 1 96.94 80 GLU A CA 1
ATOM 635 C C . GLU A 1 80 ? 17.609 36.688 7.43 1 96.94 80 GLU A C 1
ATOM 637 O O . GLU A 1 80 ? 16.422 37.031 7.402 1 96.94 80 GLU A O 1
ATOM 642 N N . ALA A 1 81 ? 18.203 36.062 6.555 1 96.56 81 ALA A N 1
ATOM 643 C CA . ALA A 1 81 ? 17.453 35.656 5.367 1 96.56 81 ALA A CA 1
ATOM 644 C C . ALA A 1 81 ? 16.328 34.688 5.734 1 96.56 81 ALA A C 1
ATOM 646 O O . ALA A 1 81 ? 15.203 34.844 5.234 1 96.56 81 ALA A O 1
ATOM 647 N N . CYS A 1 82 ? 16.625 33.781 6.594 1 97 82 CYS A N 1
ATOM 648 C CA . CYS A 1 82 ? 15.625 32.812 7.027 1 97 82 CYS A CA 1
ATOM 649 C C . CYS A 1 82 ? 14.508 33.5 7.812 1 97 82 CYS A C 1
ATOM 651 O O . CYS A 1 82 ? 13.336 33.125 7.672 1 97 82 CYS A O 1
ATOM 653 N N . GLU A 1 83 ? 14.898 34.438 8.594 1 96.81 83 GLU A N 1
ATOM 654 C CA . GLU A 1 83 ? 13.906 35.188 9.352 1 96.81 83 GLU A CA 1
ATOM 655 C C . GLU A 1 83 ? 12.945 35.906 8.43 1 96.81 83 GLU A C 1
ATOM 657 O O . GLU A 1 83 ? 11.727 35.875 8.617 1 96.81 83 GLU A O 1
ATOM 662 N N . LYS A 1 84 ? 13.492 36.594 7.473 1 96.5 84 LYS A N 1
ATOM 663 C CA . LYS A 1 84 ? 12.68 37.312 6.508 1 96.5 84 LYS A CA 1
ATOM 664 C C . LYS A 1 84 ? 11.758 36.375 5.738 1 96.5 84 LYS A C 1
ATOM 666 O O . LYS A 1 84 ? 10.578 36.688 5.539 1 96.5 84 LYS A O 1
ATOM 671 N N . MET A 1 85 ? 12.258 35.344 5.406 1 96.19 85 MET A N 1
ATOM 672 C CA . MET A 1 85 ? 11.477 34.375 4.625 1 96.19 85 MET A CA 1
ATOM 673 C C . MET A 1 85 ? 10.383 33.75 5.473 1 96.19 85 MET A C 1
ATOM 675 O O . MET A 1 85 ? 9.273 33.5 4.988 1 96.19 85 MET A O 1
ATOM 679 N N . ALA A 1 86 ? 10.688 33.406 6.699 1 96.81 86 ALA A N 1
ATOM 680 C CA . ALA A 1 86 ? 9.68 32.875 7.613 1 96.81 86 ALA A CA 1
ATOM 681 C C . ALA A 1 86 ? 8.547 33.875 7.832 1 96.81 86 ALA A C 1
ATOM 683 O O . ALA A 1 86 ? 7.375 33.5 7.883 1 96.81 86 ALA A O 1
ATOM 684 N N . LEU A 1 87 ? 8.93 35.094 7.969 1 96.06 87 LEU A N 1
ATOM 685 C CA . LEU A 1 87 ? 7.926 36.125 8.109 1 96.06 87 LEU A CA 1
ATOM 686 C C . LEU A 1 87 ? 7.043 36.219 6.863 1 96.06 87 LEU A C 1
ATOM 688 O O . LEU A 1 87 ? 5.824 36.375 6.973 1 96.06 87 LEU A O 1
ATOM 692 N N . LYS A 1 88 ? 7.676 36.125 5.762 1 95.81 88 LYS A N 1
ATOM 693 C CA . LYS A 1 88 ? 6.922 36.125 4.512 1 95.81 88 LYS A CA 1
ATOM 694 C C . LYS A 1 88 ? 5.926 34.969 4.484 1 95.81 88 LYS A C 1
ATOM 696 O O . LYS A 1 88 ? 4.781 35.125 4.066 1 95.81 88 LYS A O 1
ATOM 701 N N . ALA A 1 89 ? 6.359 33.844 4.922 1 95.94 89 ALA A N 1
ATOM 702 C CA . ALA A 1 89 ? 5.516 32.656 4.941 1 95.94 89 ALA A CA 1
ATOM 703 C C . ALA A 1 89 ? 4.266 32.875 5.789 1 95.94 89 ALA A C 1
ATOM 705 O O . ALA A 1 89 ? 3.188 32.375 5.457 1 95.94 89 ALA A O 1
ATOM 706 N N . THR A 1 90 ? 4.414 33.594 6.883 1 94.81 90 THR A N 1
ATOM 707 C CA . THR A 1 90 ? 3.271 33.875 7.746 1 94.81 90 THR A CA 1
ATOM 708 C C . THR A 1 90 ? 2.266 34.781 7.035 1 94.81 90 THR A C 1
ATOM 710 O O . THR A 1 90 ? 1.082 34.781 7.387 1 94.81 90 THR A O 1
ATOM 713 N N . GLN A 1 91 ? 2.717 35.5 6.008 1 95.25 91 GLN A N 1
ATOM 714 C CA . GLN A 1 91 ? 1.875 36.438 5.301 1 95.25 91 GLN A CA 1
ATOM 715 C C . GLN A 1 91 ? 1.23 35.812 4.07 1 95.25 91 GLN A C 1
ATOM 717 O O . GLN A 1 91 ? 0.235 36.312 3.553 1 95.25 91 GLN A O 1
ATOM 722 N N . ASP A 1 92 ? 1.727 34.75 3.486 1 94.75 92 ASP A N 1
ATOM 723 C CA . ASP A 1 92 ? 1.309 34.125 2.227 1 94.75 92 ASP A CA 1
ATOM 724 C C . ASP A 1 92 ? 0.118 33.188 2.438 1 94.75 92 ASP A C 1
ATOM 726 O O . ASP A 1 92 ? -0.333 32.531 1.499 1 94.75 92 ASP A O 1
ATOM 730 N N . ASP A 1 93 ? -0.708 33.25 3.395 1 93.12 93 ASP A N 1
ATOM 731 C CA . ASP A 1 93 ? -1.896 32.438 3.664 1 93.12 93 ASP A CA 1
ATOM 732 C C . ASP A 1 93 ? -1.653 30.984 3.33 1 93.12 93 ASP A C 1
ATOM 734 O O . ASP A 1 93 ? -2.43 30.375 2.594 1 93.12 93 ASP A O 1
ATOM 738 N N . LEU A 1 94 ? -0.639 30.359 3.732 1 97.69 94 LEU A N 1
ATOM 739 C CA . LEU A 1 94 ? -0.257 28.984 3.486 1 97.69 94 LEU A CA 1
ATOM 740 C C . LEU A 1 94 ? -1.124 28.031 4.301 1 97.69 94 LEU A C 1
ATOM 742 O O . LEU A 1 94 ? -1.617 28.391 5.371 1 97.69 94 LEU A O 1
ATOM 746 N N . CYS A 1 95 ? -1.315 26.844 3.773 1 97.81 95 CYS A N 1
ATOM 747 C CA . CYS A 1 95 ? -2.055 25.828 4.516 1 97.81 95 CYS A CA 1
ATOM 748 C C . CYS A 1 95 ? -1.119 24.75 5.051 1 97.81 95 CYS A C 1
ATOM 750 O O . CYS A 1 95 ? -1.543 23.875 5.801 1 97.81 95 CYS A O 1
ATOM 752 N N . GLY A 1 96 ? 0.067 24.781 4.688 1 97.94 96 GLY A N 1
ATOM 753 C CA . GLY A 1 96 ? 1.104 23.844 5.113 1 97.94 96 GLY A CA 1
ATOM 754 C C . GLY A 1 96 ? 2.441 24.109 4.445 1 97.94 96 GLY A C 1
ATOM 755 O O . GLY A 1 96 ? 2.572 25.031 3.633 1 97.94 96 GLY A O 1
ATOM 756 N N . PHE A 1 97 ? 3.438 23.328 4.824 1 97.88 97 PHE A N 1
ATOM 757 C CA . PHE A 1 97 ? 4.773 23.516 4.273 1 97.88 97 PHE A CA 1
ATOM 758 C C . PHE A 1 97 ? 5.496 22.188 4.113 1 97.88 97 PHE A C 1
ATOM 760 O O . PHE A 1 97 ? 5.457 21.344 5.012 1 97.88 97 PHE A O 1
ATOM 767 N N . VAL A 1 98 ? 6.086 21.969 2.973 1 97.5 98 VAL A N 1
ATOM 768 C CA . VAL A 1 98 ? 6.941 20.812 2.744 1 97.5 98 VAL A CA 1
ATOM 769 C C . VAL A 1 98 ? 8.391 21.266 2.58 1 97.5 98 VAL A C 1
ATOM 771 O O . VAL A 1 98 ? 8.719 22 1.647 1 97.5 98 VAL A O 1
ATOM 774 N N . LEU A 1 99 ? 9.25 20.766 3.434 1 97.06 99 LEU A N 1
ATOM 775 C CA . LEU A 1 99 ? 10.641 21.203 3.486 1 97.06 99 LEU A CA 1
ATOM 776 C C . LEU A 1 99 ? 11.562 20.141 2.889 1 97.06 99 LEU A C 1
ATOM 778 O O . LEU A 1 99 ? 11.203 18.969 2.832 1 97.06 99 LEU A O 1
ATOM 782 N N . LYS A 1 100 ? 12.734 20.578 2.41 1 95.12 100 LYS A N 1
ATOM 783 C CA . LYS A 1 100 ? 13.766 19.688 1.894 1 95.12 100 LYS A CA 1
ATOM 784 C C . LYS A 1 100 ? 14.531 19.016 3.031 1 95.12 100 LYS A C 1
ATOM 786 O O . LYS A 1 100 ? 15.164 19.688 3.848 1 95.12 100 LYS A O 1
ATOM 791 N N . SER A 1 101 ? 14.547 17.672 3.031 1 94.38 101 SER A N 1
ATOM 792 C CA . SER A 1 101 ? 15.219 16.906 4.078 1 94.38 101 SER A CA 1
ATOM 793 C C . SER A 1 101 ? 16.719 17.141 4.051 1 94.38 101 SER A C 1
ATOM 795 O O . SER A 1 101 ? 17.297 17.453 3.004 1 94.38 101 SER A O 1
ATOM 797 N N . ALA A 1 102 ? 17.375 17.047 5.219 1 91.25 102 ALA A N 1
ATOM 798 C CA . ALA A 1 102 ? 18.828 17.031 5.414 1 91.25 102 ALA A CA 1
ATOM 799 C C . ALA A 1 102 ? 19.438 18.375 5.031 1 91.25 102 ALA A C 1
ATOM 801 O O . ALA A 1 102 ? 20.656 18.531 5.098 1 91.25 102 ALA A O 1
ATOM 802 N N . SER A 1 103 ? 18.609 19.375 4.676 1 91.38 103 SER A N 1
ATOM 803 C CA . SER A 1 103 ? 19.109 20.688 4.297 1 91.38 103 SER A CA 1
ATOM 804 C C . SER A 1 103 ? 19.5 21.5 5.52 1 91.38 103 SER A C 1
ATOM 806 O O . SER A 1 103 ? 18.75 21.562 6.5 1 91.38 103 SER A O 1
ATOM 808 N N . PRO A 1 104 ? 20.656 22.125 5.441 1 92.56 104 PRO A N 1
ATOM 809 C CA . PRO A 1 104 ? 21.094 22.953 6.574 1 92.56 104 PRO A CA 1
ATOM 810 C C . PRO A 1 104 ? 20.141 24.109 6.844 1 92.56 104 PRO A C 1
ATOM 812 O O . PRO A 1 104 ? 20.125 24.656 7.949 1 92.56 104 PRO A O 1
ATOM 815 N N . SER A 1 105 ? 19.391 24.516 5.891 1 93.56 105 SER A N 1
ATOM 816 C CA . SER A 1 105 ? 18.469 25.625 6.047 1 93.56 105 SER A CA 1
ATOM 817 C C . SER A 1 105 ? 17.031 25.141 6.223 1 93.56 105 SER A C 1
ATOM 819 O O . SER A 1 105 ? 16.297 25.641 7.074 1 93.56 105 SER A O 1
ATOM 821 N N . CYS A 1 106 ? 16.672 24.094 5.547 1 93.56 106 CYS A N 1
ATOM 822 C CA . CYS A 1 106 ? 15.258 23.734 5.465 1 93.56 106 CYS A CA 1
ATOM 823 C C . CYS A 1 106 ? 14.992 22.406 6.184 1 93.56 106 CYS A C 1
ATOM 825 O O . CYS A 1 106 ? 13.836 22.047 6.418 1 93.56 106 CYS A O 1
ATOM 827 N N . GLY A 1 107 ? 15.992 21.719 6.582 1 93.88 107 GLY A N 1
ATOM 828 C CA . GLY A 1 107 ? 15.781 20.422 7.207 1 93.88 107 GLY A CA 1
ATOM 829 C C . GLY A 1 107 ? 15.078 20.516 8.547 1 93.88 107 GLY A C 1
ATOM 830 O O . GLY A 1 107 ? 15.5 21.281 9.422 1 93.88 107 GLY A O 1
ATOM 831 N N . MET A 1 108 ? 14.07 19.734 8.703 1 94.06 108 MET A N 1
ATOM 832 C CA . MET A 1 108 ? 13.273 19.781 9.93 1 94.06 108 MET A CA 1
ATOM 833 C C . MET A 1 108 ? 13.93 18.969 11.039 1 94.06 108 MET A C 1
ATOM 835 O O . MET A 1 108 ? 13.812 19.328 12.219 1 94.06 108 MET A O 1
ATOM 839 N N . GLU A 1 109 ? 14.578 17.875 10.633 1 91.62 109 GLU A N 1
ATOM 840 C CA . GLU A 1 109 ? 15.234 17.016 11.617 1 91.62 109 GLU A CA 1
ATOM 841 C C . GLU A 1 109 ? 16.422 16.266 11 1 91.62 109 GLU A C 1
ATOM 843 O O . GLU A 1 109 ? 16.516 16.172 9.781 1 91.62 109 GLU A O 1
ATOM 848 N N . ARG A 1 110 ? 17.391 15.883 11.789 1 92.19 110 ARG A N 1
ATOM 849 C CA . ARG A 1 110 ? 18.516 15.016 11.445 1 92.19 110 ARG A CA 1
ATOM 850 C C . ARG A 1 110 ? 19.422 15.695 10.422 1 92.19 110 ARG A C 1
ATOM 852 O O . ARG A 1 110 ? 19.891 15.047 9.484 1 92.19 110 ARG A O 1
ATOM 859 N N . VAL A 1 111 ? 19.484 16.953 10.531 1 92 111 VAL A N 1
ATOM 860 C CA . VAL A 1 111 ? 20.453 17.672 9.719 1 92 111 VAL A CA 1
ATOM 861 C C . VAL A 1 111 ? 21.859 17.438 10.281 1 92 111 VAL A C 1
ATOM 863 O O . VAL A 1 111 ? 22.062 17.469 11.492 1 92 111 VAL A O 1
ATOM 866 N N . LYS A 1 112 ? 22.812 17.141 9.422 1 91.62 112 LYS A N 1
ATOM 867 C CA . LYS A 1 112 ? 24.172 16.859 9.828 1 91.62 112 LYS A CA 1
ATOM 868 C C . LYS A 1 112 ? 24.828 18.078 10.469 1 91.62 112 LYS A C 1
ATOM 870 O O . LYS A 1 112 ? 24.734 19.188 9.938 1 91.62 112 LYS A O 1
ATOM 875 N N . VAL A 1 113 ? 25.359 17.859 11.648 1 93.44 113 VAL A N 1
ATOM 876 C CA . VAL A 1 113 ? 26.125 18.891 12.352 1 93.44 113 VAL A CA 1
ATOM 877 C C . VAL A 1 113 ? 27.578 18.438 12.508 1 93.44 113 VAL A C 1
ATOM 879 O O . VAL A 1 113 ? 27.844 17.375 13.094 1 93.44 113 VAL A O 1
ATOM 882 N N . TYR A 1 114 ? 28.422 19.203 11.953 1 90.69 114 TYR A N 1
ATOM 883 C CA . TYR A 1 114 ? 29.828 18.875 12 1 90.69 114 TYR A CA 1
ATOM 884 C C . TYR A 1 114 ? 30.469 19.406 13.281 1 90.69 114 TYR A C 1
ATOM 886 O O . TYR A 1 114 ? 29.969 20.375 13.875 1 90.69 114 TYR A O 1
ATOM 894 N N . LYS A 1 115 ? 31.578 18.562 13.695 1 84.06 115 LYS A N 1
ATOM 895 C CA . LYS A 1 115 ? 32.406 19 14.812 1 84.06 115 LYS A CA 1
ATOM 896 C C . LYS A 1 115 ? 33.781 19.469 14.32 1 84.06 115 LYS A C 1
ATOM 898 O O . LYS A 1 115 ? 34.25 19.031 13.273 1 84.06 115 LYS A O 1
ATOM 903 N N . PRO A 1 116 ? 34.281 20.688 14.852 1 72.12 116 PRO A N 1
ATOM 904 C CA . PRO A 1 116 ? 35.531 21.281 14.375 1 72.12 116 PRO A CA 1
ATOM 905 C C . PRO A 1 116 ? 36.656 20.25 14.211 1 72.12 116 PRO A C 1
ATOM 907 O O . PRO A 1 116 ? 37.438 20.328 13.266 1 72.12 116 PRO A O 1
ATOM 910 N N . GLU A 1 117 ? 36.812 19.406 15.078 1 68.19 117 GLU A N 1
ATOM 911 C CA . GLU A 1 117 ? 37.906 18.469 15.047 1 68.19 117 GLU A CA 1
ATOM 912 C C . GLU A 1 117 ? 37.5 17.125 14.445 1 68.19 117 GLU A C 1
ATOM 914 O O . GLU A 1 117 ? 36.281 16.859 14.312 1 68.19 117 GLU A O 1
ATOM 919 N N . ASN A 1 118 ? 38.219 16.438 13.438 1 62.19 118 ASN A N 1
ATOM 920 C CA . ASN A 1 118 ? 38.031 15.195 12.695 1 62.19 118 ASN A CA 1
ATOM 921 C C . ASN A 1 118 ? 37.062 14.273 13.398 1 62.19 118 ASN A C 1
ATOM 923 O O . ASN A 1 118 ? 37.188 13.047 13.352 1 62.19 118 ASN A O 1
ATOM 927 N N . ALA A 1 119 ? 36.219 14.953 14.156 1 68.81 119 ALA A N 1
ATOM 928 C CA . ALA A 1 119 ? 35.25 14.078 14.781 1 68.81 119 ALA A CA 1
ATOM 929 C C . ALA A 1 119 ? 34.094 13.781 13.836 1 68.81 119 ALA A C 1
ATOM 931 O O . ALA A 1 119 ? 33.781 14.578 12.938 1 68.81 119 ALA A O 1
ATOM 932 N N . PRO A 1 120 ? 33.625 12.641 13.938 1 79.25 120 PRO A N 1
ATOM 933 C CA . PRO A 1 120 ? 32.5 12.258 13.102 1 79.25 120 PRO A CA 1
ATOM 934 C C . PRO A 1 120 ? 31.297 13.18 13.281 1 79.25 120 PRO A C 1
ATOM 936 O O . PRO A 1 120 ? 31.062 13.695 14.375 1 79.25 120 PRO A O 1
ATOM 939 N N . SER A 1 121 ? 30.672 13.594 12.305 1 84.19 121 SER A N 1
ATOM 940 C CA . SER A 1 121 ? 29.453 14.398 12.336 1 84.19 121 SER A CA 1
ATOM 941 C C . SER A 1 121 ? 28.297 13.641 12.977 1 84.19 121 SER A C 1
ATOM 943 O O . SER A 1 121 ? 28.312 12.406 13.031 1 84.19 121 SER A O 1
ATOM 945 N N . VAL A 1 122 ? 27.375 14.461 13.648 1 87.06 122 VAL A N 1
ATOM 946 C CA . VAL A 1 122 ? 26.172 13.883 14.242 1 87.06 122 VAL A CA 1
ATOM 947 C C . VAL A 1 122 ? 24.938 14.406 13.516 1 87.06 122 VAL A C 1
ATOM 949 O O . VAL A 1 122 ? 24.891 15.57 13.117 1 87.06 122 VAL A O 1
ATOM 952 N N . LYS A 1 123 ? 23.984 13.602 13.328 1 87.94 123 LYS A N 1
ATOM 953 C CA . LYS A 1 123 ? 22.75 13.969 12.633 1 87.94 123 LYS A CA 1
ATOM 954 C C . LYS A 1 123 ? 21.672 14.406 13.625 1 87.94 123 LYS A C 1
ATOM 956 O O . LYS A 1 123 ? 20.641 13.75 13.75 1 87.94 123 LYS A O 1
ATOM 961 N N . ASN A 1 124 ? 21.781 15.547 14.289 1 89 124 ASN A N 1
ATOM 962 C CA . ASN A 1 124 ? 20.797 16.016 15.258 1 89 124 ASN A CA 1
ATOM 963 C C . ASN A 1 124 ? 20.469 17.484 15.062 1 89 124 ASN A C 1
ATOM 965 O O . ASN A 1 124 ? 19.906 18.125 15.961 1 89 124 ASN A O 1
ATOM 969 N N . GLY A 1 125 ? 20.719 18.016 13.953 1 92.19 125 GLY A N 1
ATOM 970 C CA . GLY A 1 125 ? 20.5 19.422 13.695 1 92.19 125 GLY A CA 1
ATOM 971 C C . GLY A 1 125 ? 19.125 19.719 13.109 1 92.19 125 GLY A C 1
ATOM 972 O O . GLY A 1 125 ? 18.391 18.781 12.766 1 92.19 125 GLY A O 1
ATOM 973 N N . VAL A 1 126 ? 18.766 21.016 13.117 1 95.06 126 VAL A N 1
ATOM 974 C CA . VAL A 1 126 ? 17.562 21.547 12.492 1 95.06 126 VAL A CA 1
ATOM 975 C C . VAL A 1 126 ? 17.922 22.734 11.602 1 95.06 126 VAL A C 1
ATOM 977 O O . VAL A 1 126 ? 18.734 23.578 11.977 1 95.06 126 VAL A O 1
ATOM 980 N N . GLY A 1 127 ? 17.359 22.734 10.453 1 96 127 GLY A N 1
ATOM 981 C CA . GLY A 1 127 ? 17.578 23.875 9.57 1 96 127 GLY A CA 1
ATOM 982 C C . GLY A 1 127 ? 17.109 25.188 10.164 1 96 127 GLY A C 1
ATOM 983 O O . GLY A 1 127 ? 16.078 25.234 10.828 1 96 127 GLY A O 1
ATOM 984 N N . ILE A 1 128 ? 17.844 26.188 9.828 1 95.75 128 ILE A N 1
ATOM 985 C CA . ILE A 1 128 ? 17.578 27.5 10.422 1 95.75 128 ILE A CA 1
ATOM 986 C C . ILE A 1 128 ? 16.188 27.984 9.992 1 95.75 128 ILE A C 1
ATOM 988 O O . ILE A 1 128 ? 15.422 28.5 10.805 1 95.75 128 ILE A O 1
ATOM 992 N N . PHE A 1 129 ? 15.891 27.859 8.758 1 97.06 129 PHE A N 1
ATOM 993 C CA . PHE A 1 129 ? 14.586 28.281 8.25 1 97.06 129 PHE A CA 1
ATOM 994 C C . PHE A 1 129 ? 13.469 27.469 8.891 1 97.06 129 PHE A C 1
ATOM 996 O O . PHE A 1 129 ? 12.461 28.047 9.328 1 97.06 129 PHE A O 1
ATOM 1003 N N . ALA A 1 130 ? 13.617 26.219 8.93 1 96.94 130 ALA A N 1
ATOM 1004 C CA . ALA A 1 130 ? 12.641 25.344 9.57 1 96.94 130 ALA A CA 1
ATOM 1005 C C . ALA A 1 130 ? 12.383 25.781 11.016 1 96.94 130 ALA A C 1
ATOM 1007 O O . ALA A 1 130 ? 11.227 25.844 11.453 1 96.94 130 ALA A O 1
ATOM 1008 N N . LYS A 1 131 ? 13.438 26.031 11.711 1 95.88 131 LYS A N 1
ATOM 1009 C CA . LYS A 1 131 ? 13.336 26.469 13.102 1 95.88 131 LYS A CA 1
ATOM 1010 C C . LYS A 1 131 ? 12.523 27.75 13.211 1 95.88 131 LYS A C 1
ATOM 1012 O O . LYS A 1 131 ? 11.617 27.859 14.039 1 95.88 131 LYS A O 1
ATOM 1017 N N . LYS A 1 132 ? 12.883 28.719 12.383 1 96.69 132 LYS A N 1
ATOM 1018 C CA . LYS A 1 132 ? 12.195 30 12.406 1 96.69 132 LYS A CA 1
ATOM 1019 C C . LYS A 1 132 ? 10.719 29.844 12.047 1 96.69 132 LYS A C 1
ATOM 1021 O O . LYS A 1 132 ? 9.859 30.469 12.648 1 96.69 132 LYS A O 1
ATOM 1026 N N . LEU A 1 133 ? 10.453 29.016 11.078 1 96.12 133 LEU A N 1
ATOM 1027 C CA . LEU A 1 133 ? 9.086 28.75 10.648 1 96.12 133 LEU A CA 1
ATOM 1028 C C . LEU A 1 133 ? 8.258 28.156 11.789 1 96.12 133 LEU A C 1
ATOM 1030 O O . LEU A 1 133 ? 7.152 28.625 12.062 1 96.12 133 LEU A O 1
ATOM 1034 N N . LYS A 1 134 ? 8.789 27.203 12.484 1 95.19 134 LYS A N 1
ATOM 1035 C CA . LYS A 1 134 ? 8.102 26.562 13.594 1 95.19 134 LYS A CA 1
ATOM 1036 C C . LYS A 1 134 ? 7.863 27.531 14.742 1 95.19 134 LYS A C 1
ATOM 1038 O O . LYS A 1 134 ? 6.832 27.469 15.422 1 95.19 134 LYS A O 1
ATOM 1043 N N . GLU A 1 135 ? 8.828 28.328 14.961 1 95.19 135 GLU A N 1
ATOM 1044 C CA . GLU A 1 135 ? 8.703 29.344 16.016 1 95.19 135 GLU A CA 1
ATOM 1045 C C . GLU A 1 135 ? 7.57 30.312 15.711 1 95.19 135 GLU A C 1
ATOM 1047 O O . GLU A 1 135 ? 6.805 30.688 16.609 1 95.19 135 GLU A O 1
ATOM 1052 N N . LYS A 1 136 ? 7.477 30.672 14.516 1 94.75 136 LYS A N 1
ATOM 1053 C CA . LYS A 1 136 ? 6.508 31.688 14.125 1 94.75 136 LYS A CA 1
ATOM 1054 C C . LYS A 1 136 ? 5.125 31.078 13.906 1 94.75 136 LYS A C 1
ATOM 1056 O O . LYS A 1 136 ? 4.109 31.766 14.062 1 94.75 136 LYS A O 1
ATOM 1061 N N . LEU A 1 137 ? 5.078 29.844 13.531 1 93.31 137 LEU A N 1
ATOM 1062 C CA . LEU A 1 137 ? 3.83 29.156 13.25 1 93.31 137 LEU A CA 1
ATOM 1063 C C . LEU A 1 137 ? 3.748 27.844 14.039 1 93.31 137 LEU A C 1
ATOM 1065 O O . LEU A 1 137 ? 3.834 26.766 13.461 1 93.31 137 LEU A O 1
ATOM 1069 N N . PRO A 1 138 ? 3.393 28 15.273 1 91.69 138 PRO A N 1
ATOM 1070 C CA . PRO A 1 138 ? 3.32 26.781 16.094 1 91.69 138 PRO A CA 1
ATOM 1071 C C . PRO A 1 138 ? 2.193 25.844 15.656 1 91.69 138 PRO A C 1
ATOM 1073 O O . PRO A 1 138 ? 1.084 26.312 15.367 1 91.69 138 PRO A O 1
ATOM 1076 N N . ASN A 1 139 ? 2.346 24.594 15.547 1 92.81 139 ASN A N 1
ATOM 1077 C CA . ASN A 1 139 ? 1.409 23.516 15.211 1 92.81 139 ASN A CA 1
ATOM 1078 C C . ASN A 1 139 ? 0.922 23.641 13.773 1 92.81 139 ASN A C 1
ATOM 1080 O O . ASN A 1 139 ? -0.093 23.047 13.406 1 92.81 139 ASN A O 1
ATOM 1084 N N . PHE A 1 140 ? 1.643 24.547 13.023 1 95.69 140 PHE A N 1
ATOM 1085 C CA . PHE A 1 140 ? 1.407 24.625 11.586 1 95.69 140 PHE A CA 1
ATOM 1086 C C . PHE A 1 140 ? 1.857 23.344 10.898 1 95.69 140 PHE A C 1
ATOM 1088 O O . PHE A 1 140 ? 2.871 22.75 11.273 1 95.69 140 PHE A O 1
ATOM 1095 N N . PRO A 1 141 ? 1.018 22.844 9.945 1 97.62 141 PRO A N 1
ATOM 1096 C CA . PRO A 1 141 ? 1.434 21.609 9.266 1 97.62 141 PRO A CA 1
ATOM 1097 C C . PRO A 1 141 ? 2.75 21.781 8.508 1 97.62 141 PRO A C 1
ATOM 1099 O O . PRO A 1 141 ? 2.82 22.531 7.543 1 97.62 141 PRO A O 1
ATOM 1102 N N . ILE A 1 142 ? 3.758 21.094 8.977 1 97.44 142 ILE A N 1
ATOM 1103 C CA . ILE A 1 142 ? 5.074 21.109 8.344 1 97.44 142 ILE A CA 1
ATOM 1104 C C . ILE A 1 142 ? 5.629 19.688 8.273 1 97.44 142 ILE A C 1
ATOM 1106 O O . ILE A 1 142 ? 5.523 18.938 9.242 1 97.44 142 ILE A O 1
ATOM 1110 N N . GLU A 1 143 ? 6.117 19.328 7.094 1 97.12 143 GLU A N 1
ATOM 1111 C CA . GLU A 1 143 ? 6.758 18.031 6.938 1 97.12 143 GLU A CA 1
ATOM 1112 C C . GLU A 1 143 ? 7.91 18.094 5.941 1 97.12 143 GLU A C 1
ATOM 1114 O O . GLU A 1 143 ? 8.102 19.109 5.277 1 97.12 143 GLU A O 1
ATOM 1119 N N . GLU A 1 144 ? 8.688 17.047 5.852 1 96.5 144 GLU A N 1
ATOM 1120 C CA . GLU A 1 144 ? 9.781 16.938 4.887 1 96.5 144 GLU A CA 1
ATOM 1121 C C . GLU A 1 144 ? 9.406 16 3.738 1 96.5 144 GLU A C 1
ATOM 1123 O O . GLU A 1 144 ? 8.719 15 3.947 1 96.5 144 GLU A O 1
ATOM 1128 N N . GLU A 1 145 ? 9.945 16.344 2.602 1 94.94 145 GLU A N 1
ATOM 1129 C CA . GLU A 1 145 ? 9.625 15.539 1.428 1 94.94 145 GLU A CA 1
ATOM 1130 C C . GLU A 1 145 ? 10.031 14.086 1.633 1 94.94 145 GLU A C 1
ATOM 1132 O O . GLU A 1 145 ? 9.312 13.172 1.208 1 94.94 145 GLU A O 1
ATOM 1137 N N . GLY A 1 146 ? 11.219 13.828 2.26 1 93.56 146 GLY A N 1
ATOM 1138 C CA . GLY A 1 146 ? 11.672 12.469 2.516 1 93.56 146 GLY A CA 1
ATOM 1139 C C . GLY A 1 146 ? 10.75 11.695 3.438 1 93.56 146 GLY A C 1
ATOM 1140 O O . GLY A 1 146 ? 10.516 10.5 3.236 1 93.56 146 GLY A O 1
ATOM 1141 N N . ARG A 1 147 ? 10.227 12.359 4.43 1 94.62 147 ARG A N 1
ATOM 1142 C CA . ARG A 1 147 ? 9.344 11.742 5.418 1 94.62 147 ARG A CA 1
ATOM 1143 C C . ARG A 1 147 ? 7.965 11.477 4.828 1 94.62 147 ARG A C 1
ATOM 1145 O O . ARG A 1 147 ? 7.281 10.539 5.238 1 94.62 147 ARG A O 1
ATOM 1152 N N . LEU A 1 148 ? 7.586 12.211 3.873 1 95.69 148 LEU A N 1
ATOM 1153 C CA . LEU A 1 148 ? 6.281 12.062 3.24 1 95.69 148 LEU A CA 1
ATOM 1154 C C . LEU A 1 148 ? 6.23 10.797 2.387 1 95.69 148 LEU A C 1
ATOM 1156 O O . LEU A 1 148 ? 5.164 10.406 1.911 1 95.69 148 LEU A O 1
ATOM 1160 N N . ASN A 1 149 ? 7.359 10.109 2.232 1 93.19 149 ASN A N 1
ATOM 1161 C CA . ASN A 1 149 ? 7.359 8.805 1.588 1 93.19 149 ASN A CA 1
ATOM 1162 C C . ASN A 1 149 ? 6.762 7.73 2.496 1 93.19 149 ASN A C 1
ATOM 1164 O O . ASN A 1 149 ? 6.379 6.656 2.029 1 93.19 149 ASN A O 1
ATOM 1168 N N . ASP A 1 150 ? 6.773 8.016 3.77 1 95.44 150 ASP A N 1
ATOM 1169 C CA . ASP A 1 150 ? 6.102 7.152 4.734 1 95.44 150 ASP A CA 1
ATOM 1170 C C . ASP A 1 150 ? 4.594 7.375 4.715 1 95.44 150 ASP A C 1
ATOM 1172 O O . ASP A 1 150 ? 4.121 8.477 5 1 95.44 150 ASP A O 1
ATOM 1176 N N . PRO A 1 151 ? 3.84 6.309 4.445 1 96.44 151 PRO A N 1
ATOM 1177 C CA . PRO A 1 151 ? 2.395 6.488 4.289 1 96.44 151 PRO A CA 1
ATOM 1178 C C . PRO A 1 151 ? 1.729 7.043 5.547 1 96.44 151 PRO A C 1
ATOM 1180 O O . PRO A 1 151 ? 0.759 7.801 5.457 1 96.44 151 PRO A O 1
ATOM 1183 N N . TRP A 1 152 ? 2.229 6.652 6.676 1 97.44 152 TRP A N 1
ATOM 1184 C CA . TRP A 1 152 ? 1.658 7.129 7.93 1 97.44 152 TRP A CA 1
ATOM 1185 C C . TRP A 1 152 ? 1.885 8.625 8.102 1 97.44 152 TRP A C 1
ATOM 1187 O O . TRP A 1 152 ? 0.956 9.367 8.43 1 97.44 152 TRP A O 1
ATOM 1197 N N . LEU A 1 153 ? 3.076 9.07 7.828 1 97.5 153 LEU A N 1
ATOM 1198 C CA . LEU A 1 153 ? 3.398 10.492 7.938 1 97.5 153 LEU A CA 1
ATOM 1199 C C . LEU A 1 153 ? 2.676 11.297 6.863 1 97.5 153 LEU A C 1
ATOM 1201 O O . LEU A 1 153 ? 2.23 12.422 7.113 1 97.5 153 LEU A O 1
ATOM 1205 N N . ARG A 1 154 ? 2.549 10.703 5.73 1 97 154 ARG A N 1
ATOM 1206 C CA . ARG A 1 154 ? 1.856 11.352 4.621 1 97 154 ARG A CA 1
ATOM 1207 C C . ARG A 1 154 ? 0.385 11.578 4.949 1 97 154 ARG A C 1
ATOM 1209 O O . ARG A 1 154 ? -0.137 12.68 4.766 1 97 154 ARG A O 1
ATOM 1216 N N . GLU A 1 155 ? -0.281 10.578 5.449 1 97.75 155 GLU A N 1
ATOM 1217 C CA . GLU A 1 155 ? -1.689 10.68 5.82 1 97.75 155 GLU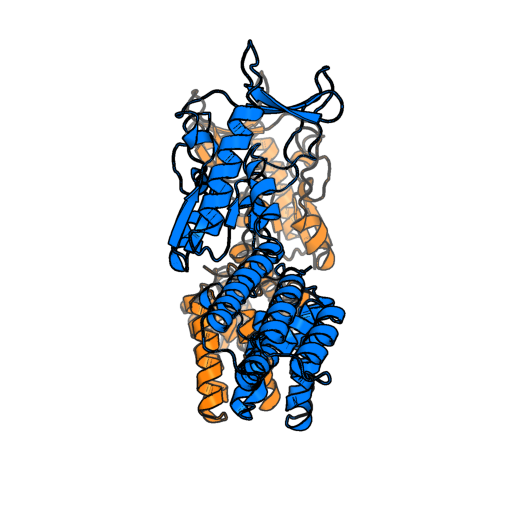 A CA 1
ATOM 1218 C C . GLU A 1 155 ? -1.9 11.719 6.914 1 97.75 155 GLU A C 1
ATOM 1220 O O . GLU A 1 155 ? -2.779 12.578 6.805 1 97.75 155 GLU A O 1
ATOM 1225 N N . ASN A 1 156 ? -1.028 11.656 7.902 1 97.44 156 ASN A N 1
ATOM 1226 C CA . ASN A 1 156 ? -1.167 12.602 9.008 1 97.44 156 ASN A CA 1
ATOM 1227 C C . ASN A 1 156 ? -0.936 14.039 8.555 1 97.44 156 ASN A C 1
ATOM 1229 O O . ASN A 1 156 ? -1.652 14.945 8.969 1 97.44 156 ASN A O 1
ATOM 1233 N N . PHE A 1 157 ? 0.046 14.234 7.691 1 97.75 157 PHE A N 1
ATOM 1234 C CA . PHE A 1 157 ? 0.366 15.578 7.211 1 97.75 157 PHE A CA 1
ATOM 1235 C C . PHE A 1 157 ? -0.801 16.172 6.43 1 97.75 157 PHE A C 1
ATOM 1237 O O . PHE A 1 157 ? -1.239 17.281 6.703 1 97.75 157 PHE A O 1
ATOM 1244 N N . LEU A 1 158 ? -1.33 15.406 5.516 1 97.69 158 LEU A N 1
ATOM 1245 C CA . LEU A 1 158 ? -2.402 15.922 4.668 1 97.69 158 LEU A CA 1
ATOM 1246 C C . LEU A 1 158 ? -3.689 16.094 5.469 1 97.69 158 LEU A C 1
ATOM 1248 O O . LEU A 1 158 ? -4.441 17.047 5.25 1 97.69 158 LEU A O 1
ATOM 1252 N N . MET A 1 159 ? -3.912 15.18 6.375 1 98 159 MET A N 1
ATOM 1253 C CA . MET A 1 159 ? -5.043 15.367 7.281 1 98 159 MET A CA 1
ATOM 1254 C C . MET A 1 159 ? -4.922 16.672 8.047 1 98 159 MET A C 1
ATOM 1256 O O . MET A 1 159 ? -5.891 17.438 8.148 1 98 159 MET A O 1
ATOM 1260 N N . GLN A 1 160 ? -3.744 16.906 8.492 1 98.25 160 GLN A N 1
ATOM 1261 C CA . GLN A 1 160 ? -3.492 18.156 9.227 1 98.25 160 GLN A CA 1
ATOM 1262 C C . GLN A 1 160 ? -3.723 19.375 8.336 1 98.25 160 GLN A C 1
ATOM 1264 O O . GLN A 1 160 ? -4.332 20.344 8.766 1 98.25 160 GLN A O 1
ATOM 1269 N N . VAL A 1 161 ? -3.266 19.281 7.133 1 98.44 161 VAL A N 1
ATOM 1270 C CA . VAL A 1 161 ? -3.381 20.375 6.18 1 98.44 161 VAL A CA 1
ATOM 1271 C C . VAL A 1 161 ? -4.855 20.688 5.934 1 98.44 161 VAL A C 1
ATOM 1273 O O . VAL A 1 161 ? -5.273 21.844 6.043 1 98.44 161 VAL A O 1
ATOM 1276 N N . TYR A 1 162 ? -5.629 19.75 5.676 1 98.56 162 TYR A N 1
ATOM 1277 C CA . TYR A 1 162 ? -7.035 19.969 5.363 1 98.56 162 TYR A CA 1
ATOM 1278 C C . TYR A 1 162 ? -7.805 20.422 6.598 1 98.56 162 TYR A C 1
ATOM 1280 O O . TYR A 1 162 ? -8.727 21.234 6.504 1 98.56 162 TYR A O 1
ATOM 1288 N N . SER A 1 163 ? -7.449 19.906 7.719 1 98.62 163 SER A N 1
ATOM 1289 C CA . SER A 1 163 ? -8.055 20.359 8.961 1 98.62 163 SER A CA 1
ATOM 1290 C C . SER A 1 163 ? -7.727 21.812 9.242 1 98.62 163 SER A C 1
ATOM 1292 O O . SER A 1 163 ? -8.578 22.578 9.703 1 98.62 163 SER A O 1
ATOM 1294 N N . TYR A 1 164 ? -6.469 22.156 8.977 1 98.12 164 TYR A N 1
ATOM 1295 C CA . TYR A 1 164 ? -6.035 23.531 9.148 1 98.12 164 TYR A CA 1
ATOM 1296 C C . TYR A 1 164 ? -6.84 24.484 8.258 1 98.12 164 TYR A C 1
ATOM 1298 O O . TYR A 1 164 ? -7.285 25.531 8.711 1 98.12 164 TYR A O 1
ATOM 1306 N N . VAL A 1 165 ? -7.059 24.078 7.07 1 97.88 165 VAL A N 1
ATOM 1307 C CA . VAL A 1 165 ? -7.824 24.875 6.121 1 97.88 165 VAL A CA 1
ATOM 1308 C C . VAL A 1 165 ? -9.258 25.047 6.621 1 97.88 165 VAL A C 1
ATOM 1310 O O . VAL A 1 165 ? -9.805 26.156 6.598 1 97.88 165 VAL A O 1
ATOM 1313 N N . ASP A 1 166 ? -9.852 23.969 7.078 1 98.25 166 ASP A N 1
ATOM 1314 C CA . ASP A 1 166 ? -11.203 24.031 7.613 1 98.25 166 ASP A CA 1
ATOM 1315 C C . ASP A 1 166 ? -11.289 24.984 8.805 1 98.25 166 ASP A C 1
ATOM 1317 O O . ASP A 1 166 ? -12.242 25.75 8.922 1 98.25 166 ASP A O 1
ATOM 1321 N N . LEU A 1 167 ? -10.297 24.922 9.656 1 98.12 167 LEU A N 1
ATOM 1322 C CA . LEU A 1 167 ? -10.258 25.812 10.812 1 98.12 167 LEU A CA 1
ATOM 1323 C C . LEU A 1 167 ? -10.125 27.266 10.383 1 98.12 167 LEU A C 1
ATOM 1325 O O . LEU A 1 167 ? -10.836 28.141 10.883 1 98.12 167 LEU A O 1
ATOM 1329 N N . LYS A 1 168 ? -9.211 27.516 9.438 1 96.12 168 LYS A N 1
ATOM 1330 C CA . LYS A 1 168 ? -9.016 28.875 8.945 1 96.12 168 LYS A CA 1
ATOM 1331 C C . LYS A 1 168 ? -10.305 29.438 8.344 1 96.12 168 LYS A C 1
ATOM 1333 O O . LYS A 1 168 ? -10.633 30.609 8.547 1 96.12 168 LYS A O 1
ATOM 1338 N N . ASN A 1 169 ? -11 28.609 7.641 1 97 169 ASN A N 1
ATOM 1339 C CA . ASN A 1 169 ? -12.281 29.031 7.074 1 97 169 ASN A CA 1
ATOM 1340 C C . ASN A 1 169 ? -13.297 29.375 8.164 1 97 169 ASN A C 1
ATOM 1342 O O . ASN A 1 169 ? -14.047 30.328 8.039 1 97 169 ASN A O 1
ATOM 1346 N N . LEU A 1 170 ? -13.281 28.594 9.203 1 97.69 170 LEU A N 1
ATOM 1347 C CA . LEU A 1 170 ? -14.141 28.875 10.344 1 97.69 170 LEU A CA 1
ATOM 1348 C C . LEU A 1 170 ? -13.812 30.234 10.953 1 97.69 170 LEU A C 1
ATOM 1350 O O . LEU A 1 170 ? -14.719 31.016 11.242 1 97.69 170 LEU A O 1
ATOM 1354 N N . LEU A 1 171 ? -12.531 30.516 11.055 1 96.19 171 LEU A N 1
ATOM 1355 C CA . LEU A 1 171 ? -12.062 31.719 11.742 1 96.19 171 LEU A CA 1
ATOM 1356 C C . LEU A 1 171 ? -12.305 32.969 10.898 1 96.19 171 LEU A C 1
ATOM 1358 O O . LEU A 1 171 ? -12.398 34.062 11.422 1 96.19 171 LEU A O 1
ATOM 1362 N N . LYS A 1 172 ? -12.375 32.781 9.625 1 93.75 172 LYS A N 1
ATOM 1363 C CA . LYS A 1 172 ? -12.578 33.906 8.711 1 93.75 172 LYS A CA 1
ATOM 1364 C C . LYS A 1 172 ? -14.039 34.344 8.688 1 93.75 172 LYS A C 1
ATOM 1366 O O . LYS A 1 172 ? -14.344 35.469 8.305 1 93.75 172 LYS A O 1
ATOM 1371 N N . ASN A 1 173 ? -14.938 33.469 9.109 1 92.38 173 ASN A N 1
ATOM 1372 C CA . ASN A 1 173 ? -16.375 33.781 9.109 1 92.38 173 ASN A CA 1
ATOM 1373 C C . ASN A 1 173 ? -16.812 34.406 10.422 1 92.38 173 ASN A C 1
ATOM 1375 O O . ASN A 1 173 ? -16 34.594 11.336 1 92.38 173 ASN A O 1
ATOM 1379 N N . ASP A 1 174 ? -18.062 34.906 10.43 1 92.44 174 ASP A N 1
ATOM 1380 C CA . ASP A 1 174 ? -18.625 35.469 11.664 1 92.44 174 ASP A CA 1
ATOM 1381 C C . ASP A 1 174 ? -18.609 34.406 12.781 1 92.44 174 ASP A C 1
ATOM 1383 O O . ASP A 1 174 ? -19.125 33.312 12.602 1 92.44 174 ASP A O 1
ATOM 1387 N N . LYS A 1 175 ? -18.125 34.844 13.906 1 96.25 175 LYS A N 1
ATOM 1388 C CA . LYS A 1 175 ? -17.969 33.906 15.023 1 96.25 175 LYS A CA 1
ATOM 1389 C C . LYS A 1 175 ? -19.266 33.781 15.812 1 96.25 175 LYS A C 1
ATOM 1391 O O . LYS A 1 175 ? -19.797 34.75 16.328 1 96.25 175 LYS A O 1
ATOM 1396 N N . LYS A 1 176 ? -19.781 32.625 15.766 1 96.62 176 LYS A N 1
ATOM 1397 C CA . LYS A 1 176 ? -20.969 32.25 16.531 1 96.62 176 LYS A CA 1
ATOM 1398 C C . LYS A 1 176 ? -20.75 30.969 17.297 1 96.62 176 LYS A C 1
ATOM 1400 O O . LYS A 1 176 ? -20.094 30.047 16.812 1 96.62 176 LYS A O 1
ATOM 1405 N N . ILE A 1 177 ? -21.297 30.938 18.453 1 95.81 177 ILE A N 1
ATOM 1406 C CA . ILE A 1 177 ? -21.156 29.734 19.281 1 95.81 177 ILE A CA 1
ATOM 1407 C C . ILE A 1 177 ? -21.734 28.531 18.547 1 95.81 177 ILE A C 1
ATOM 1409 O O . ILE A 1 177 ? -21.141 27.438 18.578 1 95.81 177 ILE A O 1
ATOM 1413 N N . SER A 1 178 ? -22.844 28.719 17.938 1 96.31 178 SER A N 1
ATOM 1414 C CA . SER A 1 178 ? -23.5 27.625 17.219 1 96.31 178 SER A CA 1
ATOM 1415 C C . SER A 1 178 ? -22.594 27.062 16.125 1 96.31 178 SER A C 1
ATOM 1417 O O . SER A 1 178 ? -22.531 25.844 15.945 1 96.31 178 SER A O 1
ATOM 1419 N N . THR A 1 179 ? -21.922 27.922 15.398 1 97.69 179 THR A N 1
ATOM 1420 C CA . THR A 1 179 ? -21.031 27.5 14.328 1 97.69 179 THR A CA 1
ATOM 1421 C C . THR A 1 179 ? -19.844 26.734 14.883 1 97.69 179 THR A C 1
ATOM 1423 O O . THR A 1 179 ? -19.391 25.75 14.273 1 97.69 179 THR A O 1
ATOM 1426 N N . LEU A 1 180 ? -19.375 27.203 15.984 1 98.06 180 LEU A N 1
ATOM 1427 C CA . LEU A 1 180 ? -18.266 26.516 16.641 1 98.06 180 LEU A CA 1
ATOM 1428 C C . LEU A 1 180 ? -18.672 25.109 17.062 1 98.06 180 LEU A C 1
ATOM 1430 O O . LEU A 1 180 ? -17.922 24.156 16.875 1 98.06 180 LEU A O 1
ATOM 1434 N N . ILE A 1 181 ? -19.844 25 17.609 1 97.56 181 ILE A N 1
ATOM 1435 C CA . ILE A 1 181 ? -20.359 23.719 18.062 1 97.56 181 ILE A CA 1
ATOM 1436 C C . ILE A 1 181 ? -20.516 22.781 16.859 1 97.56 181 ILE A C 1
ATOM 1438 O O . ILE A 1 181 ? -20.156 21.594 16.938 1 97.56 181 ILE A O 1
ATOM 1442 N N . GLU A 1 182 ? -21 23.266 15.797 1 97.75 182 GLU A N 1
ATOM 1443 C CA . GLU A 1 182 ? -21.156 22.469 14.586 1 97.75 182 GLU A CA 1
ATOM 1444 C C . GLU A 1 182 ? -19.797 21.969 14.078 1 97.75 182 GLU A C 1
ATOM 1446 O O . GLU A 1 182 ? -19.672 20.812 13.695 1 97.75 182 GLU A O 1
ATOM 1451 N N . PHE A 1 183 ? -18.828 22.891 14.047 1 98.56 183 PHE A N 1
ATOM 1452 C CA . PHE A 1 183 ? -17.469 22.531 13.633 1 98.56 183 PHE A CA 1
ATOM 1453 C C . PHE A 1 183 ? -16.906 21.438 14.531 1 98.56 183 PHE A C 1
ATOM 1455 O O . PHE A 1 183 ? -16.438 20.406 14.039 1 98.56 183 PHE A O 1
ATOM 1462 N N . HIS A 1 184 ? -17.031 21.625 15.797 1 98.56 184 HIS A N 1
ATOM 1463 C CA . HIS A 1 184 ? -16.531 20.672 16.766 1 98.56 184 HIS A CA 1
ATOM 1464 C C . HIS A 1 184 ? -17.188 19.312 16.594 1 98.56 184 HIS A C 1
ATOM 1466 O O . HIS A 1 184 ? -16.531 18.266 16.625 1 98.56 184 HIS A O 1
ATOM 1472 N N . THR A 1 185 ? -18.438 19.328 16.375 1 98.19 185 THR A N 1
ATOM 1473 C CA . THR A 1 185 ? -19.219 18.109 16.203 1 98.19 185 THR A CA 1
ATOM 1474 C C . THR A 1 185 ? -18.719 17.328 14.984 1 98.19 185 THR A C 1
ATOM 1476 O O . THR A 1 185 ? -18.547 16.109 15.055 1 98.19 185 THR A O 1
ATOM 1479 N N . SER A 1 186 ? -18.453 18 13.953 1 98.44 186 SER A N 1
ATOM 1480 C CA . SER A 1 186 ? -18 17.344 12.727 1 98.44 186 SER A CA 1
ATOM 1481 C C . SER A 1 186 ? -16.609 16.766 12.883 1 98.44 186 SER A C 1
ATOM 1483 O O . SER A 1 186 ? -16.203 15.867 12.141 1 98.44 186 SER A O 1
ATOM 1485 N N . TYR A 1 187 ? -15.805 17.25 13.867 1 98.69 187 TYR A N 1
ATOM 1486 C CA . TYR A 1 187 ? -14.422 16.828 14.031 1 98.69 187 TYR A CA 1
ATOM 1487 C C . TYR A 1 187 ? -14.273 15.914 15.242 1 98.69 187 TYR A C 1
ATOM 1489 O O . TYR A 1 187 ? -13.164 15.477 15.57 1 98.69 187 TYR A O 1
ATOM 1497 N N . LYS A 1 188 ? -15.336 15.648 15.867 1 98 188 LYS A N 1
ATOM 1498 C CA . LYS A 1 188 ? -15.336 14.992 17.172 1 98 188 LYS A CA 1
ATOM 1499 C C . LYS A 1 188 ? -14.516 13.711 17.125 1 98 188 LYS A C 1
ATOM 1501 O O . LYS A 1 188 ? -13.562 13.555 17.906 1 98 188 LYS A O 1
ATOM 1506 N N . TYR A 1 189 ? -14.781 12.844 16.203 1 98.31 189 TYR A N 1
ATOM 1507 C CA . TYR A 1 189 ? -14.133 11.539 16.172 1 98.31 189 TYR A CA 1
ATOM 1508 C C . TYR A 1 189 ? -12.703 11.656 15.672 1 98.31 189 TYR A C 1
ATOM 1510 O O . TYR A 1 189 ? -11.82 10.898 16.094 1 98.31 189 TYR A O 1
ATOM 1518 N N . LEU A 1 190 ? -12.43 12.602 14.758 1 98.62 190 LEU A N 1
ATOM 1519 C CA . LEU A 1 190 ? -11.055 12.805 14.32 1 98.62 190 LEU A CA 1
ATOM 1520 C C . LEU A 1 190 ? -10.18 13.297 15.477 1 98.62 190 LEU A C 1
ATOM 1522 O O . LEU A 1 190 ? -9.086 12.773 15.703 1 98.62 190 LEU A O 1
ATOM 1526 N N . ILE A 1 191 ? -10.75 14.281 16.234 1 98.56 191 ILE A N 1
ATOM 1527 C CA . ILE A 1 191 ? -10.039 14.781 17.406 1 98.56 191 ILE A CA 1
ATOM 1528 C C . ILE A 1 191 ? -9.797 13.641 18.391 1 98.56 191 ILE A C 1
ATOM 1530 O O . ILE A 1 191 ? -8.68 13.477 18.906 1 98.56 191 ILE A O 1
ATOM 1534 N N . TYR A 1 192 ? -10.828 12.867 18.578 1 98 192 TYR A N 1
ATOM 1535 C CA . TYR A 1 192 ? -10.75 11.742 19.516 1 98 192 TYR A CA 1
ATOM 1536 C C . TYR A 1 192 ? -9.703 10.734 19.078 1 98 192 TYR A C 1
ATOM 1538 O O . TYR A 1 192 ? -8.984 10.172 19.906 1 98 192 TYR A O 1
ATOM 1546 N N . SER A 1 193 ? -9.562 10.492 17.812 1 97.69 193 SER A N 1
ATOM 1547 C CA . SER A 1 193 ? -8.586 9.555 17.281 1 97.69 193 SER A CA 1
ATOM 1548 C C . SER A 1 193 ? -7.16 10.062 17.469 1 97.69 193 SER A C 1
ATOM 1550 O O . SER A 1 193 ? -6.203 9.289 17.406 1 97.69 193 SER A O 1
ATOM 1552 N N . LYS A 1 194 ? -7.02 11.359 17.688 1 97.44 194 LYS A N 1
ATOM 1553 C CA . LYS A 1 194 ? -5.703 11.984 17.812 1 97.44 194 LYS A CA 1
ATOM 1554 C C . LYS A 1 194 ? -5.301 12.102 19.281 1 97.44 194 LYS A C 1
ATOM 1556 O O . LYS A 1 194 ? -4.188 11.727 19.656 1 97.44 194 LYS A O 1
ATOM 1561 N N . SER A 1 195 ? -6.242 12.602 20.078 1 97.25 195 SER A N 1
ATOM 1562 C CA . SER A 1 195 ? -5.938 12.875 21.484 1 97.25 195 SER A CA 1
ATOM 1563 C C . SER A 1 195 ? -7.199 12.859 22.344 1 97.25 195 SER A C 1
ATOM 1565 O O . SER A 1 195 ? -8.062 13.727 22.203 1 97.25 195 SER A O 1
ATOM 1567 N N . GLN A 1 196 ? -7.219 11.922 23.266 1 96.75 196 GLN A N 1
ATOM 1568 C CA . GLN A 1 196 ? -8.344 11.867 24.188 1 96.75 196 GLN A CA 1
ATOM 1569 C C . GLN A 1 196 ? -8.383 13.102 25.078 1 96.75 196 GLN A C 1
ATOM 1571 O O . GLN A 1 196 ? -9.461 13.617 25.391 1 96.75 196 GLN A O 1
ATOM 1576 N N . ASN A 1 197 ? -7.211 13.516 25.469 1 97.81 197 ASN A N 1
ATOM 1577 C CA . ASN A 1 197 ? -7.109 14.711 26.297 1 97.81 197 ASN A CA 1
ATOM 1578 C C . ASN A 1 197 ? -7.652 15.945 25.578 1 97.81 197 ASN A C 1
ATOM 1580 O O . ASN A 1 197 ? -8.492 16.672 26.125 1 97.81 197 ASN A O 1
ATOM 1584 N N . SER A 1 198 ? -7.227 16.203 24.391 1 98.12 198 SER A N 1
ATOM 1585 C CA . SER A 1 198 ? -7.703 17.344 23.625 1 98.12 198 SER A CA 1
ATOM 1586 C C . SER A 1 198 ? -9.195 17.234 23.344 1 98.12 198 SER A C 1
ATOM 1588 O O . SER A 1 198 ? -9.898 18.25 23.281 1 98.12 198 SER A O 1
ATOM 1590 N N . TYR A 1 199 ? -9.633 16.016 23.172 1 98.12 199 TYR A N 1
ATOM 1591 C CA . TYR A 1 199 ? -11.055 15.781 22.984 1 98.12 199 TYR A CA 1
ATOM 1592 C C . TYR A 1 199 ? -11.859 16.328 24.156 1 98.12 199 TYR A C 1
ATOM 1594 O O . TYR A 1 199 ? -12.844 17.047 23.969 1 98.12 199 TYR A O 1
ATOM 1602 N N . LYS A 1 200 ? -11.406 16.078 25.328 1 98.19 200 LYS A N 1
ATOM 1603 C CA . LYS A 1 200 ? -12.078 16.547 26.531 1 98.19 200 LYS A CA 1
ATOM 1604 C C . LYS A 1 200 ? -11.969 18.062 26.656 1 98.19 200 LYS A C 1
ATOM 1606 O O . LYS A 1 200 ? -12.969 18.734 26.938 1 98.19 200 LYS A O 1
ATOM 1611 N N . ILE A 1 201 ? -10.828 18.547 26.469 1 98.31 201 ILE A N 1
ATOM 1612 C CA . ILE A 1 201 ? -10.578 19.984 26.625 1 98.31 201 ILE A CA 1
ATOM 1613 C C . ILE A 1 201 ? -11.445 20.766 25.641 1 98.31 201 ILE A C 1
ATOM 1615 O O . ILE A 1 201 ? -12.125 21.719 26.016 1 98.31 201 ILE A O 1
ATOM 1619 N N . LEU A 1 202 ? -11.461 20.312 24.391 1 98.62 202 LEU A N 1
ATOM 1620 C CA . LEU A 1 202 ? -12.227 21 23.359 1 98.62 202 LEU A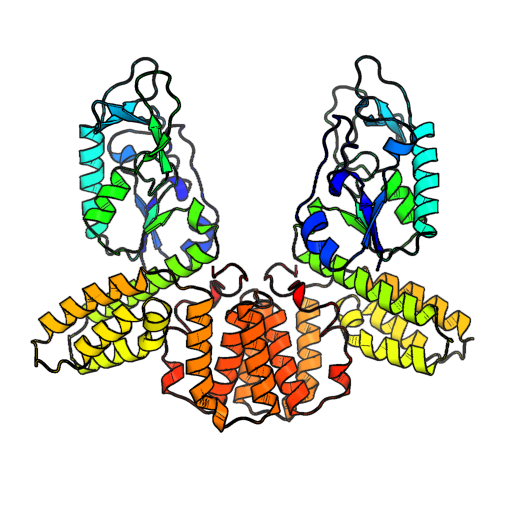 CA 1
ATOM 1621 C C . LEU A 1 202 ? -13.719 20.906 23.641 1 98.62 202 LEU A C 1
ATOM 1623 O O . LEU A 1 202 ? -14.469 21.844 23.375 1 98.62 202 LEU A O 1
ATOM 1627 N N . GLY A 1 203 ? -14.094 19.766 24.125 1 98 203 GLY A N 1
ATOM 1628 C CA . GLY A 1 203 ? -15.484 19.625 24.547 1 98 203 GLY A CA 1
ATOM 1629 C C . GLY A 1 203 ? -15.891 20.625 25.609 1 98 203 GLY A C 1
ATOM 1630 O O . GLY A 1 203 ? -16.969 21.219 25.531 1 98 203 GLY A O 1
ATOM 1631 N N . LYS A 1 204 ? -15.055 20.844 26.531 1 97.69 204 LYS A N 1
ATOM 1632 C CA . LYS A 1 204 ? -15.312 21.812 27.594 1 97.69 204 LYS A CA 1
ATOM 1633 C C . LYS A 1 204 ? -15.367 23.234 27.031 1 97.69 204 LYS A C 1
ATOM 1635 O O . LYS A 1 204 ? -16.203 24.031 27.453 1 97.69 204 LYS A O 1
ATOM 1640 N N . ILE A 1 205 ? -14.516 23.484 26.125 1 97.88 205 ILE A N 1
ATOM 1641 C CA . ILE A 1 205 ? -14.461 24.812 25.516 1 97.88 205 ILE A CA 1
ATOM 1642 C C . ILE A 1 205 ? -15.781 25.109 24.828 1 97.88 205 ILE A C 1
ATOM 1644 O O . ILE A 1 205 ? -16.375 26.172 25.031 1 97.88 205 ILE A O 1
ATOM 1648 N N . VAL A 1 206 ? -16.281 24.156 24.031 1 97.06 206 VAL A N 1
ATOM 1649 C CA . VAL A 1 206 ? -17.484 24.391 23.234 1 97.06 206 VAL A CA 1
ATOM 1650 C C . VAL A 1 206 ? -18.719 24.422 24.141 1 97.06 206 VAL A C 1
ATOM 1652 O O . VAL A 1 206 ? -19.688 25.109 23.844 1 97.06 206 VAL A O 1
ATOM 1655 N N . ALA A 1 207 ? -18.719 23.75 25.266 1 96.25 207 ALA A N 1
ATOM 1656 C CA . ALA A 1 207 ? -19.812 23.797 26.234 1 96.25 207 ALA A CA 1
ATOM 1657 C C . ALA A 1 207 ? -19.938 25.172 26.859 1 96.25 207 ALA A C 1
ATOM 1659 O O . ALA A 1 207 ? -21.031 25.594 27.25 1 96.25 207 ALA A O 1
ATOM 1660 N N . ASN A 1 208 ? -18.844 25.844 26.953 1 95.69 208 ASN A N 1
ATOM 1661 C CA . ASN A 1 208 ? -18.766 27.219 27.438 1 95.69 208 ASN A CA 1
ATOM 1662 C C . ASN A 1 208 ? -19.531 27.406 28.734 1 95.69 208 ASN A C 1
ATOM 1664 O O . ASN A 1 208 ? -20.359 28.312 28.859 1 95.69 208 ASN A O 1
ATOM 1668 N N . SER A 1 209 ? -19.281 26.531 29.641 1 90.5 209 SER A N 1
ATOM 1669 C CA . SER A 1 209 ? -19.969 26.609 30.938 1 90.5 209 SER A CA 1
ATOM 1670 C C . SER A 1 209 ? -19.625 27.922 31.656 1 90.5 209 SER A C 1
ATOM 1672 O O . SER A 1 209 ? -20.422 28.422 32.438 1 90.5 209 SER A O 1
ATOM 1674 N N . GLU A 1 210 ? -18.547 28.531 31.391 1 91.31 210 GLU A N 1
ATOM 1675 C CA . GLU A 1 210 ? -18.094 29.75 32.062 1 91.31 210 GLU A CA 1
ATOM 1676 C C . GLU A 1 210 ? -18.625 30.984 31.344 1 91.31 210 GLU A C 1
ATOM 1678 O O . GLU A 1 210 ? -18.344 32.125 31.75 1 91.31 210 GLU A O 1
ATOM 1683 N N . LYS A 1 211 ? -19.297 30.844 30.312 1 92.5 211 LYS A N 1
ATOM 1684 C CA . LYS A 1 211 ? -19.922 31.938 29.547 1 92.5 211 LYS A CA 1
ATOM 1685 C C . LYS A 1 211 ? -18.875 32.938 29.094 1 92.5 211 LYS A C 1
ATOM 1687 O O . LYS A 1 211 ? -19.031 34.156 29.312 1 92.5 211 LYS A O 1
ATOM 1692 N N . LYS A 1 212 ? -17.844 32.438 28.531 1 94.06 212 LYS A N 1
ATOM 1693 C CA . LYS A 1 212 ? -16.781 33.281 27.984 1 94.06 212 LYS A CA 1
ATOM 1694 C C . LYS A 1 212 ? -17.266 34 26.719 1 94.06 212 LYS A C 1
ATOM 1696 O O . LYS A 1 212 ? -18.234 33.562 26.094 1 94.06 212 LYS A O 1
ATOM 1701 N N . ASP A 1 213 ? -16.547 35.094 26.469 1 95.62 213 ASP A N 1
ATOM 1702 C CA . ASP A 1 213 ? -16.781 35.812 25.219 1 95.62 213 ASP A CA 1
ATOM 1703 C C . ASP A 1 213 ? -16.438 34.938 24 1 95.62 213 ASP A C 1
ATOM 1705 O O . ASP A 1 213 ? -15.484 34.156 24.047 1 95.62 213 ASP A O 1
ATOM 1709 N N . VAL A 1 214 ? -17.156 35.125 22.906 1 96.38 214 VAL A N 1
ATOM 1710 C CA . VAL A 1 214 ? -17.047 34.281 21.734 1 96.38 214 VAL A CA 1
ATOM 1711 C C . VAL A 1 214 ? -15.633 34.344 21.156 1 96.38 214 VAL A C 1
ATOM 1713 O O . VAL A 1 214 ? -15.102 33.344 20.688 1 96.38 214 VAL A O 1
ATOM 1716 N N . GLU A 1 215 ? -15.031 35.531 21.203 1 96.31 215 GLU A N 1
ATOM 1717 C CA . GLU A 1 215 ? -13.68 35.688 20.672 1 96.31 215 GLU A CA 1
ATOM 1718 C C . GLU A 1 215 ? -12.672 34.875 21.484 1 96.31 215 GLU A C 1
ATOM 1720 O O . GLU A 1 215 ? -11.773 34.25 20.922 1 96.31 215 GLU A O 1
ATOM 1725 N N . GLU A 1 216 ? -12.852 34.906 22.719 1 96 216 GLU A N 1
ATOM 1726 C CA . GLU A 1 216 ? -11.969 34.156 23.609 1 96 216 GLU A CA 1
ATOM 1727 C C . GLU A 1 216 ? -12.148 32.656 23.391 1 96 216 GLU A C 1
ATOM 1729 O O . GLU A 1 216 ? -11.172 31.906 23.391 1 96 216 GLU A O 1
ATOM 1734 N N . LEU A 1 217 ? -13.391 32.25 23.234 1 96.94 217 LEU A N 1
ATOM 1735 C CA . LEU A 1 217 ? -13.703 30.859 23 1 96.94 217 LEU A CA 1
ATOM 1736 C C . LEU A 1 217 ? -13.016 30.359 21.734 1 96.94 217 LEU A C 1
ATOM 1738 O O . LEU A 1 217 ? -12.383 29.297 21.734 1 96.94 217 LEU A O 1
ATOM 1742 N N . TYR A 1 218 ? -13.117 31.125 20.703 1 97.88 218 TYR A N 1
ATOM 1743 C CA . TYR A 1 218 ? -12.531 30.75 19.422 1 97.88 218 TYR A CA 1
ATOM 1744 C C . TYR A 1 218 ? -11.008 30.672 19.531 1 97.88 218 TYR A C 1
ATOM 1746 O O . TYR A 1 218 ? -10.398 29.766 18.953 1 97.88 218 TYR A O 1
ATOM 1754 N N . LYS A 1 219 ? -10.422 31.578 20.281 1 96.75 219 LYS A N 1
ATOM 1755 C CA . LYS A 1 219 ? -8.977 31.594 20.438 1 96.75 219 LYS A CA 1
ATOM 1756 C C . LYS A 1 219 ? -8.5 30.344 21.172 1 96.75 219 LYS A C 1
ATOM 1758 O O . LYS A 1 219 ? -7.543 29.688 20.734 1 96.75 219 LYS A O 1
ATOM 1763 N N . GLU A 1 220 ? -9.164 30.016 22.234 1 97.31 220 GLU A N 1
ATOM 1764 C CA . GLU A 1 220 ? -8.828 28.812 22.984 1 97.31 220 GLU A CA 1
ATOM 1765 C C . GLU A 1 220 ? -9.031 27.547 22.156 1 97.31 220 GLU A C 1
ATOM 1767 O O . GLU A 1 220 ? -8.203 26.641 22.203 1 97.31 220 GLU A O 1
ATOM 1772 N N . TYR A 1 221 ? -10.133 27.531 21.438 1 98.31 221 TYR A N 1
ATOM 1773 C CA . TYR A 1 221 ? -10.438 26.375 20.609 1 98.31 221 TYR A CA 1
ATOM 1774 C C . TYR A 1 221 ? -9.383 26.172 19.531 1 98.31 221 TYR A C 1
ATOM 1776 O O . TYR A 1 221 ? -8.906 25.062 19.328 1 98.31 221 TYR A O 1
ATOM 1784 N N . GLU A 1 222 ? -9.008 27.266 18.859 1 97.88 222 GLU A N 1
ATOM 1785 C CA . GLU A 1 222 ? -8 27.203 17.812 1 97.88 222 GLU A CA 1
ATOM 1786 C C . GLU A 1 222 ? -6.703 26.594 18.328 1 97.88 222 GLU A C 1
ATOM 1788 O O . GLU A 1 222 ? -6.156 25.672 17.703 1 97.88 222 GLU A O 1
ATOM 1793 N N . THR A 1 223 ? -6.301 27.062 19.438 1 97.06 223 THR A N 1
ATOM 1794 C CA . THR A 1 223 ? -5.031 26.625 20.016 1 97.06 223 THR A CA 1
ATOM 1795 C C . THR A 1 223 ? -5.066 25.141 20.312 1 97.06 223 THR A C 1
ATOM 1797 O O . THR A 1 223 ? -4.184 24.391 19.875 1 97.06 223 THR A O 1
ATOM 1800 N N . GLU A 1 224 ? -6.125 24.672 20.953 1 98.12 224 GLU A N 1
ATOM 1801 C CA . GLU A 1 224 ? -6.219 23.266 21.344 1 98.12 224 GLU A CA 1
ATOM 1802 C C . GLU A 1 224 ? -6.488 22.375 20.141 1 98.12 224 GLU A C 1
ATOM 1804 O O . GLU A 1 224 ? -5.992 21.25 20.078 1 98.12 224 GLU A O 1
ATOM 1809 N N . PHE A 1 225 ? -7.273 22.875 19.234 1 98.62 225 PHE A N 1
ATOM 1810 C CA . PHE A 1 225 ? -7.582 22.109 18.016 1 98.62 225 PHE A CA 1
ATOM 1811 C C . PHE A 1 225 ? -6.32 21.828 17.219 1 98.62 225 PHE A C 1
ATOM 1813 O O . PHE A 1 225 ? -6.082 20.703 16.797 1 98.62 225 PHE A O 1
ATOM 1820 N N . LEU A 1 226 ? -5.5 22.859 17.047 1 97.75 226 LEU A N 1
ATOM 1821 C CA . LEU A 1 226 ? -4.277 22.703 16.266 1 97.75 226 LEU A CA 1
ATOM 1822 C C . LEU A 1 226 ? -3.311 21.766 16.969 1 97.75 226 LEU A C 1
ATOM 1824 O O . LEU A 1 226 ? -2.631 20.969 16.312 1 97.75 226 LEU A O 1
ATOM 1828 N N . LYS A 1 227 ? -3.289 21.828 18.234 1 97.38 227 LYS A N 1
ATOM 1829 C CA . LYS A 1 227 ? -2.479 20.891 19 1 97.38 227 LYS A CA 1
ATOM 1830 C C . LYS A 1 227 ? -2.947 19.453 18.797 1 97.38 227 LYS A C 1
ATOM 1832 O O . LYS A 1 227 ? -2.131 18.562 18.562 1 97.38 227 LYS A O 1
ATOM 1837 N N . ALA A 1 228 ? -4.246 19.25 18.812 1 98.25 228 ALA A N 1
ATOM 1838 C CA . ALA A 1 228 ? -4.832 17.922 18.672 1 98.25 228 ALA A CA 1
ATOM 1839 C C . ALA A 1 228 ? -4.543 17.328 17.281 1 98.25 228 ALA A C 1
ATOM 1841 O O . ALA A 1 228 ? -4.078 16.203 17.172 1 98.25 228 ALA A O 1
ATOM 1842 N N . ILE A 1 229 ? -4.742 18.141 16.297 1 97.5 229 ILE A N 1
ATOM 1843 C CA . ILE A 1 229 ? -4.648 17.641 14.922 1 97.5 229 ILE A CA 1
ATOM 1844 C C . ILE A 1 229 ? -3.184 17.391 14.57 1 97.5 229 ILE A C 1
ATOM 1846 O O . ILE A 1 229 ? -2.885 16.656 13.625 1 97.5 229 ILE A O 1
ATOM 1850 N N . ASN A 1 230 ? -2.275 18.016 15.297 1 96.19 230 ASN A N 1
ATOM 1851 C CA . ASN A 1 230 ? -0.844 17.828 15.086 1 96.19 230 ASN A CA 1
ATOM 1852 C C . ASN A 1 230 ? -0.37 16.484 15.648 1 96.19 230 ASN A C 1
ATOM 1854 O O . ASN A 1 230 ? 0.698 16 15.273 1 96.19 230 ASN A O 1
ATOM 1858 N N . THR A 1 231 ? -1.192 15.938 16.469 1 96.31 231 THR A N 1
ATOM 1859 C CA . THR A 1 231 ? -0.861 14.633 17.016 1 96.31 231 THR A CA 1
ATOM 1860 C C . THR A 1 231 ? -1.131 13.531 16 1 96.31 231 THR A C 1
ATOM 1862 O O . THR A 1 231 ? -2.141 13.562 15.289 1 96.31 231 THR A O 1
ATOM 1865 N N . LYS A 1 232 ? -0.203 12.539 15.969 1 95.06 232 LYS A N 1
ATOM 1866 C CA . LYS A 1 232 ? -0.376 11.461 15 1 95.06 232 LYS A CA 1
ATOM 1867 C C . LYS A 1 232 ? -1.278 10.359 15.555 1 95.06 232 LYS A C 1
ATOM 1869 O O . LYS A 1 232 ? -1.156 9.984 16.719 1 95.06 232 LYS A O 1
ATOM 1874 N N . SER A 1 233 ? -2.195 9.984 14.742 1 94.44 233 SER A N 1
ATOM 1875 C CA . SER A 1 233 ? -3.088 8.898 15.141 1 94.44 233 SER A CA 1
ATOM 1876 C C . SER A 1 233 ? -2.361 7.555 15.141 1 94.44 233 SER A C 1
ATOM 1878 O O . SER A 1 233 ? -1.352 7.391 14.453 1 94.44 233 SER A O 1
ATOM 1880 N N . THR A 1 234 ? -2.873 6.625 15.945 1 96.31 234 THR A N 1
ATOM 1881 C CA . THR A 1 234 ? -2.32 5.273 15.984 1 96.31 234 THR A CA 1
ATOM 1882 C C . THR A 1 234 ? -3.355 4.254 15.516 1 96.31 234 THR A C 1
ATOM 1884 O O . THR A 1 234 ? -4.551 4.555 15.461 1 96.31 234 THR A O 1
ATOM 1887 N N . LEU A 1 235 ? -2.797 3.113 15.203 1 97.06 235 LEU A N 1
ATOM 1888 C CA . LEU A 1 235 ? -3.648 2.012 14.766 1 97.06 235 LEU A CA 1
ATOM 1889 C C . LEU A 1 235 ? -4.684 1.672 15.836 1 97.06 235 LEU A C 1
ATOM 1891 O O . LEU A 1 235 ? -5.875 1.553 15.539 1 97.06 235 LEU A O 1
ATOM 1895 N N . ASN A 1 236 ? -4.301 1.608 17.078 1 96.69 236 ASN A N 1
ATOM 1896 C CA . ASN A 1 236 ? -5.176 1.235 18.188 1 96.69 236 ASN A CA 1
ATOM 1897 C C . ASN A 1 236 ? -6.234 2.305 18.453 1 96.69 236 ASN A C 1
ATOM 1899 O O . ASN A 1 236 ? -7.406 1.986 18.656 1 96.69 236 ASN A O 1
ATOM 1903 N N . LYS A 1 237 ? -5.855 3.525 18.469 1 97.12 237 LYS A N 1
ATOM 1904 C CA . LYS A 1 237 ? -6.816 4.609 18.672 1 97.12 237 LYS A CA 1
ATOM 1905 C C . LYS A 1 237 ? -7.84 4.652 17.547 1 97.12 237 LYS A C 1
ATOM 1907 O O . LYS A 1 237 ? -9.031 4.859 17.781 1 97.12 237 LYS A O 1
ATOM 1912 N N . THR A 1 238 ? -7.324 4.457 16.359 1 98.12 238 THR A N 1
ATOM 1913 C CA . THR A 1 238 ? -8.219 4.441 15.203 1 98.12 238 THR A CA 1
ATOM 1914 C C . THR A 1 238 ? -9.219 3.295 15.305 1 98.12 238 THR A C 1
ATOM 1916 O O . THR A 1 238 ? -10.414 3.482 15.062 1 98.12 238 THR A O 1
ATOM 1919 N N . TYR A 1 239 ? -8.711 2.125 15.695 1 98.25 239 TYR A N 1
ATOM 1920 C CA . TYR A 1 239 ? -9.586 0.971 15.891 1 98.25 239 TYR A CA 1
ATOM 1921 C C . TYR A 1 239 ? -10.656 1.271 16.922 1 98.25 239 TYR A C 1
ATOM 1923 O O . TYR A 1 239 ? -11.828 0.921 16.734 1 98.25 239 TYR A O 1
ATOM 1931 N N . ASN A 1 240 ? -10.336 1.973 17.969 1 97.56 240 ASN A N 1
ATOM 1932 C CA . ASN A 1 240 ? -11.289 2.338 19.016 1 97.56 240 ASN A CA 1
ATOM 1933 C C . ASN A 1 240 ? -12.367 3.281 18.5 1 97.56 240 ASN A C 1
ATOM 1935 O O . ASN A 1 240 ? -13.531 3.164 18.859 1 97.56 240 ASN A O 1
ATOM 1939 N N . ILE A 1 241 ? -11.953 4.176 17.688 1 98.31 241 ILE A N 1
ATOM 1940 C CA . ILE A 1 241 ? -12.914 5.09 17.078 1 98.31 241 ILE A CA 1
ATOM 1941 C C . ILE A 1 241 ? -13.891 4.305 16.203 1 98.31 241 ILE A C 1
ATOM 1943 O O . ILE A 1 241 ? -15.102 4.57 16.219 1 98.31 241 ILE A O 1
ATOM 1947 N N . LEU A 1 242 ? -13.375 3.316 15.438 1 98.56 242 LEU A N 1
ATOM 1948 C CA . LEU A 1 242 ? -14.234 2.486 14.602 1 98.56 242 LEU A CA 1
ATOM 1949 C C . LEU A 1 242 ? -15.273 1.75 15.445 1 98.56 242 LEU A C 1
ATOM 1951 O O . LEU A 1 242 ? -16.438 1.633 15.047 1 98.56 242 LEU A O 1
ATOM 1955 N N . LEU A 1 243 ? -14.875 1.321 16.625 1 98 243 LEU A N 1
ATOM 1956 C CA . LEU A 1 243 ? -15.797 0.66 17.547 1 98 243 LEU A CA 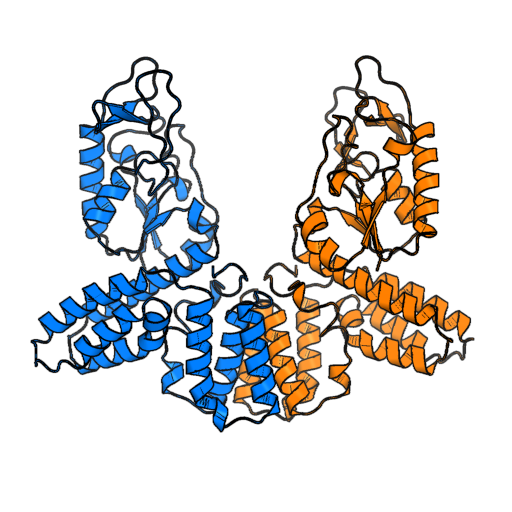1
ATOM 1957 C C . LEU A 1 243 ? -16.906 1.61 17.969 1 98 243 LEU A C 1
ATOM 1959 O O . LEU A 1 243 ? -18.078 1.217 18.031 1 98 243 LEU A O 1
ATOM 1963 N N . HIS A 1 244 ? -16.562 2.871 18.219 1 97.56 244 HIS A N 1
ATOM 1964 C CA . HIS A 1 244 ? -17.562 3.873 18.594 1 97.56 244 HIS A CA 1
ATOM 1965 C C . HIS A 1 244 ? -18.562 4.102 17.453 1 97.56 244 HIS A C 1
ATOM 1967 O O . HIS A 1 244 ? -19.766 4.156 17.703 1 97.56 244 HIS A O 1
ATOM 1973 N N . ILE A 1 245 ? -18.031 4.219 16.297 1 97.62 245 ILE A N 1
ATOM 1974 C CA . ILE A 1 245 ? -18.891 4.457 15.141 1 97.62 245 ILE A CA 1
ATOM 1975 C C . ILE A 1 245 ? -19.781 3.244 14.898 1 97.62 245 ILE A C 1
ATOM 1977 O O . ILE A 1 245 ? -20.984 3.387 14.625 1 97.62 245 ILE A O 1
ATOM 1981 N N . PHE A 1 246 ? -19.188 2.037 15.047 1 97.31 246 PHE A N 1
ATOM 1982 C CA . PHE A 1 246 ? -19.922 0.787 14.891 1 97.31 246 PHE A CA 1
ATOM 1983 C C . PHE A 1 246 ? -21.141 0.754 15.812 1 97.31 246 PHE A C 1
ATOM 1985 O O . PHE A 1 246 ? -22.188 0.22 15.445 1 97.31 246 PHE A O 1
ATOM 1992 N N . GLY A 1 247 ? -21.062 1.383 16.938 1 95.81 247 GLY A N 1
ATOM 1993 C CA . GLY A 1 247 ? -22.125 1.408 17.938 1 95.81 247 GLY A CA 1
ATOM 1994 C C . GLY A 1 247 ? -23.406 2.053 17.422 1 95.81 247 GLY A C 1
ATOM 1995 O O . GLY A 1 247 ? -24.484 1.754 17.922 1 95.81 247 GLY A O 1
ATOM 1996 N N . TYR A 1 248 ? -23.328 2.92 16.375 1 94.06 248 TYR A N 1
ATOM 1997 C CA . TYR A 1 248 ? -24.484 3.664 15.875 1 94.06 248 TYR A CA 1
ATOM 1998 C C . TYR A 1 248 ? -25.422 2.758 15.078 1 94.06 248 TYR A C 1
ATOM 2000 O O . TYR A 1 248 ? -26.609 3.049 14.938 1 94.06 248 TYR A O 1
ATOM 2008 N N . PHE A 1 249 ? -24.891 1.643 14.508 1 88.62 249 PHE A N 1
ATOM 2009 C CA . PHE A 1 249 ? -25.797 0.856 13.672 1 88.62 249 PHE A CA 1
ATOM 2010 C C . PHE A 1 249 ? -25.797 -0.604 14.109 1 88.62 249 PHE A C 1
ATOM 2012 O O . PHE A 1 249 ? -26.5 -1.429 13.523 1 88.62 249 PHE A O 1
ATOM 2019 N N . LYS A 1 250 ? -25.047 -0.898 15.188 1 90 250 LYS A N 1
ATOM 2020 C CA . LYS A 1 250 ? -24.922 -2.287 15.617 1 90 250 LYS A CA 1
ATOM 2021 C C . LYS A 1 250 ? -26.281 -2.877 16 1 90 250 LYS A C 1
ATOM 2023 O O . LYS A 1 250 ? -26.516 -4.074 15.812 1 90 250 LYS A O 1
ATOM 2028 N N . LYS A 1 251 ? -27.219 -2.039 16.391 1 91.12 251 LYS A N 1
ATOM 2029 C CA . LYS A 1 251 ? -28.516 -2.529 16.844 1 91.12 251 LYS A CA 1
ATOM 2030 C C . LYS A 1 251 ? -29.5 -2.656 15.672 1 91.12 251 LYS A C 1
ATOM 2032 O O . LYS A 1 251 ? -30.547 -3.271 15.812 1 91.12 251 LYS A O 1
ATOM 2037 N N . HIS A 1 252 ? -29.156 -2.182 14.562 1 91.62 252 HIS A N 1
ATOM 2038 C CA . HIS A 1 252 ? -30.078 -2.125 13.43 1 91.62 252 HIS A CA 1
ATOM 2039 C C . HIS A 1 252 ? -29.719 -3.158 12.375 1 91.62 252 HIS A C 1
ATOM 2041 O O . HIS A 1 252 ? -30.375 -3.252 11.336 1 91.62 252 HIS A O 1
ATOM 2047 N N . ILE A 1 253 ? -28.656 -3.941 12.633 1 93.19 253 ILE A N 1
ATOM 2048 C CA . ILE A 1 253 ? -28.188 -4.863 11.609 1 93.19 253 ILE A CA 1
ATOM 2049 C C . ILE A 1 253 ? -28.266 -6.297 12.125 1 93.19 253 ILE A C 1
ATOM 2051 O O . ILE A 1 253 ? -28.469 -6.52 13.32 1 93.19 253 ILE A O 1
ATOM 2055 N N . THR A 1 254 ? -28.188 -7.293 11.234 1 92.38 254 THR A N 1
ATOM 2056 C CA . THR A 1 254 ? -28.281 -8.703 11.586 1 92.38 254 THR A CA 1
ATOM 2057 C C . THR A 1 254 ? -27.016 -9.18 12.281 1 92.38 254 THR A C 1
ATOM 2059 O O . THR A 1 254 ? -25.984 -8.492 12.258 1 92.38 254 THR A O 1
ATOM 2062 N N . LYS A 1 255 ? -27.125 -10.312 12.93 1 93.5 255 LYS A N 1
ATOM 2063 C CA . LYS A 1 255 ? -25.969 -10.922 13.586 1 93.5 255 LYS A CA 1
ATOM 2064 C C . LYS A 1 255 ? -24.859 -11.211 12.586 1 93.5 255 LYS A C 1
ATOM 2066 O O . LYS A 1 255 ? -23.672 -11.031 12.898 1 93.5 255 LYS A O 1
ATOM 2071 N N . GLU A 1 256 ? -25.25 -11.625 11.406 1 92.31 256 GLU A N 1
ATOM 2072 C CA . GLU A 1 256 ? -24.281 -11.938 10.359 1 92.31 256 GLU A CA 1
ATOM 2073 C C . GLU A 1 256 ? -23.547 -10.68 9.898 1 92.31 256 GLU A C 1
ATOM 2075 O O . GLU A 1 256 ? -22.328 -10.695 9.75 1 92.31 256 GLU A O 1
ATOM 2080 N N . GLU A 1 257 ? -24.281 -9.648 9.727 1 94.31 257 GLU A N 1
ATOM 2081 C CA . GLU A 1 257 ? -23.672 -8.375 9.344 1 94.31 257 GLU A CA 1
ATOM 2082 C C . GLU A 1 257 ? -22.719 -7.867 10.422 1 94.31 257 GLU A C 1
ATOM 2084 O O . GLU A 1 257 ? -21.641 -7.367 10.109 1 94.31 257 GLU A O 1
ATOM 2089 N N . LYS A 1 258 ? -23.203 -8 11.664 1 96.25 258 LYS A N 1
ATOM 2090 C CA . LYS A 1 258 ? -22.359 -7.594 12.781 1 96.25 258 LYS A CA 1
ATOM 2091 C C . LYS A 1 258 ? -21.031 -8.328 12.766 1 96.25 258 LYS A C 1
ATOM 2093 O O . LYS A 1 258 ? -19.969 -7.715 12.914 1 96.25 258 LYS A O 1
ATOM 2098 N N . ALA A 1 259 ? -21.109 -9.602 12.562 1 95.81 259 ALA A N 1
ATOM 2099 C CA . ALA A 1 259 ? -19.906 -10.43 12.547 1 95.81 259 ALA A CA 1
ATOM 2100 C C . ALA A 1 259 ? -18.969 -10.008 11.422 1 95.81 259 ALA A C 1
ATOM 2102 O O . ALA A 1 259 ? -17.766 -9.914 11.617 1 95.81 259 ALA A O 1
ATOM 2103 N N . ASP A 1 260 ? -19.516 -9.688 10.273 1 95.94 260 ASP A N 1
ATOM 2104 C CA . ASP A 1 260 ? -18.719 -9.297 9.109 1 95.94 260 ASP A CA 1
ATOM 2105 C C . ASP A 1 260 ? -18.016 -7.965 9.352 1 95.94 260 ASP A C 1
ATOM 2107 O O . ASP A 1 260 ? -16.844 -7.812 9.008 1 95.94 260 ASP A O 1
ATOM 2111 N N . ILE A 1 261 ? -18.734 -7.039 9.922 1 97.5 261 ILE A N 1
ATOM 2112 C CA . ILE A 1 261 ? -18.172 -5.719 10.188 1 97.5 261 ILE A CA 1
ATOM 2113 C C . ILE A 1 261 ? -17.062 -5.832 11.227 1 97.5 261 ILE A C 1
ATOM 2115 O O . ILE A 1 261 ? -15.969 -5.289 11.039 1 97.5 261 ILE A O 1
ATOM 2119 N N . LEU A 1 262 ? -17.344 -6.602 12.281 1 97.81 262 LEU A N 1
ATOM 2120 C CA . LEU A 1 262 ? -16.359 -6.781 13.344 1 97.81 262 LEU A CA 1
ATOM 2121 C C . LEU A 1 262 ? -15.109 -7.473 12.812 1 97.81 262 LEU A C 1
ATOM 2123 O O . LEU A 1 262 ? -13.984 -7.102 13.18 1 97.81 262 LEU A O 1
ATOM 2127 N N . GLU A 1 263 ? -15.32 -8.414 11.961 1 97.62 263 GLU A N 1
ATOM 2128 C CA . GLU A 1 263 ? -14.188 -9.094 11.344 1 97.62 263 GLU A CA 1
ATOM 2129 C C . GLU A 1 263 ? -13.359 -8.133 10.5 1 97.62 263 GLU A C 1
ATOM 2131 O O . GLU A 1 263 ? -12.125 -8.148 10.555 1 97.62 263 GLU A O 1
ATOM 2136 N N . SER A 1 264 ? -14 -7.301 9.727 1 98.12 264 SER A N 1
ATOM 2137 C CA . SER A 1 264 ? -13.305 -6.324 8.898 1 98.12 264 SER A CA 1
ATOM 2138 C C . SER A 1 264 ? -12.508 -5.34 9.742 1 98.12 264 SER A C 1
ATOM 2140 O O . SER A 1 264 ? -11.375 -4.996 9.414 1 98.12 264 SER A O 1
ATOM 2142 N N . MET A 1 265 ? -13.086 -4.914 10.867 1 98.31 265 MET A N 1
ATOM 2143 C CA . MET A 1 265 ? -12.383 -4.016 11.773 1 98.31 265 MET A CA 1
ATOM 2144 C C . MET A 1 265 ? -11.164 -4.707 12.383 1 98.31 265 MET A C 1
ATOM 2146 O O . MET A 1 265 ? -10.102 -4.094 12.523 1 98.31 265 MET A O 1
ATOM 2150 N N . TYR A 1 266 ? -11.336 -5.941 12.695 1 98.06 266 TYR A N 1
ATOM 2151 C CA . TYR A 1 266 ? -10.234 -6.719 13.25 1 98.06 266 TYR A CA 1
ATOM 2152 C C . TYR A 1 266 ? -9.133 -6.91 12.219 1 98.06 266 TYR A C 1
ATOM 2154 O O . TYR A 1 266 ? -7.945 -6.824 12.547 1 98.06 266 TYR A O 1
ATOM 2162 N N . ASP A 1 267 ? -9.508 -7.191 11 1 98.31 267 ASP A N 1
ATOM 2163 C CA . ASP A 1 267 ? -8.547 -7.316 9.906 1 98.31 267 ASP A CA 1
ATOM 2164 C C . ASP A 1 267 ? -7.75 -6.023 9.727 1 98.31 267 ASP A C 1
ATOM 2166 O O . ASP A 1 267 ? -6.551 -6.062 9.43 1 98.31 267 ASP A O 1
ATOM 2170 N N . PHE A 1 268 ? -8.414 -4.871 9.875 1 98.56 268 PHE A N 1
ATOM 2171 C CA . PHE A 1 268 ? -7.711 -3.594 9.844 1 98.56 268 PHE A CA 1
ATOM 2172 C C . PHE A 1 268 ? -6.684 -3.51 10.969 1 98.56 268 PHE A C 1
ATOM 2174 O O . PHE A 1 268 ? -5.516 -3.195 10.727 1 98.56 268 PHE A O 1
ATOM 2181 N N . LYS A 1 269 ? -7.07 -3.82 12.133 1 97.94 269 LYS A N 1
ATOM 2182 C CA . LYS A 1 269 ? -6.199 -3.752 13.305 1 97.94 269 LYS A CA 1
ATOM 2183 C C . LYS A 1 269 ? -4.961 -4.625 13.117 1 97.94 269 LYS A C 1
ATOM 2185 O O . LYS A 1 269 ? -3.881 -4.289 13.609 1 97.94 269 LYS A O 1
ATOM 2190 N N . ASN A 1 270 ? -5.145 -5.691 12.32 1 96.94 270 ASN A N 1
ATOM 2191 C CA . ASN A 1 270 ? -4.051 -6.637 12.117 1 96.94 270 ASN A CA 1
ATOM 2192 C C . ASN A 1 270 ? -3.342 -6.395 10.789 1 96.94 270 ASN A C 1
ATOM 2194 O O . ASN A 1 270 ? -2.594 -7.254 10.32 1 96.94 270 ASN A O 1
ATOM 2198 N N . ARG A 1 271 ? -3.615 -5.336 10.133 1 96.62 271 ARG A N 1
ATOM 2199 C CA . ARG A 1 271 ? -2.947 -4.879 8.922 1 96.62 271 ARG A CA 1
ATOM 2200 C C . ARG A 1 271 ? -3.162 -5.859 7.773 1 96.62 271 ARG A C 1
ATOM 2202 O O . ARG A 1 271 ? -2.244 -6.121 6.992 1 96.62 271 ARG A O 1
ATOM 2209 N N . ILE A 1 272 ? -4.289 -6.422 7.777 1 97.62 272 ILE A N 1
ATOM 2210 C CA . ILE A 1 272 ? -4.68 -7.301 6.68 1 97.62 272 ILE A CA 1
ATOM 2211 C C . ILE A 1 272 ? -5.387 -6.492 5.598 1 97.62 272 ILE A C 1
ATOM 2213 O O . ILE A 1 272 ? -5.199 -6.738 4.402 1 97.62 272 ILE A O 1
ATOM 2217 N N . ILE A 1 273 ? -6.227 -5.523 5.992 1 98.5 273 ILE A N 1
ATOM 2218 C CA . ILE A 1 273 ? -6.875 -4.602 5.066 1 98.5 273 ILE A CA 1
ATOM 2219 C C . ILE A 1 273 ? -6.609 -3.16 5.496 1 98.5 273 ILE A C 1
ATOM 2221 O O . ILE A 1 273 ? -6.355 -2.896 6.672 1 98.5 273 ILE A O 1
ATOM 2225 N N . PRO A 1 274 ? -6.621 -2.227 4.578 1 98.5 274 PRO A N 1
ATOM 2226 C CA . PRO A 1 274 ? -6.414 -0.827 4.953 1 98.5 274 PRO A CA 1
ATOM 2227 C C . PRO A 1 274 ? -7.664 -0.182 5.547 1 98.5 274 PRO A C 1
ATOM 2229 O O . PRO A 1 274 ? -8.766 -0.726 5.414 1 98.5 274 PRO A O 1
ATOM 2232 N N . LEU A 1 275 ? -7.473 0.906 6.137 1 98.56 275 LEU A N 1
ATOM 2233 C CA . LEU A 1 275 ? -8.547 1.6 6.836 1 98.56 275 LEU A CA 1
ATOM 2234 C C . LEU A 1 275 ? -9.703 1.912 5.883 1 98.56 275 LEU A C 1
ATOM 2236 O O . LEU A 1 275 ? -10.867 1.839 6.273 1 98.56 275 LEU A O 1
ATOM 2240 N N . ILE A 1 276 ? -9.406 2.264 4.652 1 98.56 276 ILE A N 1
ATOM 2241 C CA . ILE A 1 276 ? -10.422 2.697 3.695 1 98.56 276 ILE A CA 1
ATOM 2242 C C . ILE A 1 276 ? -11.438 1.579 3.479 1 98.56 276 ILE A C 1
ATOM 2244 O O . ILE A 1 276 ? -12.609 1.843 3.205 1 98.56 276 ILE A O 1
ATOM 2248 N N . SER A 1 277 ? -11.023 0.295 3.668 1 98.5 277 SER A N 1
ATOM 2249 C CA . SER A 1 277 ? -11.938 -0.834 3.52 1 98.5 277 SER A CA 1
ATOM 2250 C C . SER A 1 277 ? -13.055 -0.784 4.555 1 98.5 277 SER A C 1
ATOM 2252 O O . SER A 1 277 ? -14.227 -0.985 4.227 1 98.5 277 SER A O 1
ATOM 2254 N N . VAL A 1 278 ? -12.703 -0.468 5.746 1 98.56 278 VAL A N 1
ATOM 2255 C CA . VAL A 1 278 ? -13.68 -0.389 6.828 1 98.56 278 VAL A CA 1
ATOM 2256 C C . VAL A 1 278 ? -14.555 0.844 6.641 1 98.56 278 VAL A C 1
ATOM 2258 O O . VAL A 1 278 ? -15.781 0.776 6.812 1 98.56 278 VAL A O 1
ATOM 2261 N N . ILE A 1 279 ? -13.93 1.938 6.215 1 98.25 279 ILE A N 1
ATOM 2262 C CA . ILE A 1 279 ? -14.664 3.184 6.016 1 98.25 279 ILE A CA 1
ATOM 2263 C C . ILE A 1 279 ? -15.727 2.988 4.938 1 98.25 279 ILE A C 1
ATOM 2265 O O . ILE A 1 279 ? -16.859 3.447 5.082 1 98.25 279 ILE A O 1
ATOM 2269 N N . LYS A 1 280 ? -15.406 2.297 3.889 1 98 280 LYS A N 1
ATOM 2270 C CA . LYS A 1 280 ? -16.359 2.039 2.814 1 98 280 LYS A CA 1
ATOM 2271 C C . LYS A 1 280 ? -17.531 1.185 3.307 1 98 280 LYS A C 1
ATOM 2273 O O . LYS A 1 280 ? -18.672 1.417 2.93 1 98 280 LYS A O 1
ATOM 2278 N N . ILE A 1 281 ? -17.203 0.224 4.148 1 97.69 281 ILE A N 1
ATOM 2279 C CA . ILE A 1 281 ? -18.25 -0.608 4.742 1 97.69 281 ILE A CA 1
ATOM 2280 C C . ILE A 1 281 ? -19.156 0.254 5.605 1 97.69 281 ILE A C 1
ATOM 2282 O O . ILE A 1 281 ? -20.391 0.174 5.488 1 97.69 281 ILE A O 1
ATOM 2286 N N . PHE A 1 282 ? -18.562 1.132 6.43 1 97.69 282 PHE A N 1
ATOM 2287 C CA . PHE A 1 282 ? -19.344 2.014 7.293 1 97.69 282 PHE A CA 1
ATOM 2288 C C . PHE A 1 282 ? -20.25 2.91 6.469 1 97.69 282 PHE A C 1
ATOM 2290 O O . PHE A 1 282 ? -21.422 3.107 6.82 1 97.69 282 PHE A O 1
ATOM 2297 N N . ASN A 1 283 ? -19.734 3.408 5.406 1 96.19 283 ASN A N 1
ATOM 2298 C CA . ASN A 1 283 ? -20.516 4.324 4.574 1 96.19 283 ASN A CA 1
ATOM 2299 C C . ASN A 1 283 ? -21.766 3.654 4.023 1 96.19 283 ASN A C 1
ATOM 2301 O O . ASN A 1 283 ? -22.797 4.301 3.875 1 96.19 283 ASN A O 1
ATOM 2305 N N . ILE A 1 284 ? -21.688 2.387 3.719 1 95.19 284 ILE A N 1
ATOM 2306 C CA . ILE A 1 284 ? -22.844 1.646 3.238 1 95.19 284 ILE A CA 1
ATOM 2307 C C . ILE A 1 284 ? -23.953 1.686 4.285 1 95.19 284 ILE A C 1
ATOM 2309 O O . ILE A 1 284 ? -25.109 1.998 3.969 1 95.19 284 ILE A O 1
ATOM 2313 N N . TYR A 1 285 ? -23.625 1.464 5.527 1 95.31 285 TYR A N 1
ATOM 2314 C CA . TYR A 1 285 ? -24.609 1.4 6.594 1 95.31 285 TYR A CA 1
ATOM 2315 C C . TYR A 1 285 ? -25.062 2.797 7.004 1 95.31 285 TYR A C 1
ATOM 2317 O O . TYR A 1 285 ? -26.234 3.01 7.324 1 95.31 285 TYR A O 1
ATOM 2325 N N . ILE A 1 286 ? -24.141 3.75 6.973 1 95.44 286 ILE A N 1
ATOM 2326 C CA . ILE A 1 286 ? -24.484 5.133 7.285 1 95.44 286 ILE A CA 1
ATOM 2327 C C . ILE A 1 286 ? -25.516 5.648 6.289 1 95.44 286 ILE A C 1
ATOM 2329 O O . ILE A 1 286 ? -26.5 6.293 6.68 1 95.44 286 ILE A O 1
ATOM 2333 N N . ASN A 1 287 ? -25.328 5.324 5.043 1 94 287 ASN A N 1
ATOM 2334 C CA . ASN A 1 287 ? -26.266 5.738 4.008 1 94 287 ASN A CA 1
ATOM 2335 C C . ASN A 1 287 ? -27.578 4.957 4.086 1 94 287 ASN A C 1
ATOM 2337 O O . ASN A 1 287 ? -28.656 5.535 3.957 1 94 287 ASN A O 1
ATOM 2341 N N . ARG A 1 288 ? -27.453 3.648 4.332 1 91.69 288 ARG A N 1
ATOM 2342 C CA . ARG A 1 288 ? -28.625 2.783 4.422 1 91.69 288 ARG A CA 1
ATOM 2343 C C . ARG A 1 288 ? -29.578 3.256 5.516 1 91.69 288 ARG A C 1
ATOM 2345 O O . ARG A 1 288 ? -30.797 3.279 5.324 1 91.69 288 ARG A O 1
ATOM 2352 N N . PHE A 1 289 ? -29.047 3.672 6.625 1 93.19 289 PHE A N 1
ATOM 2353 C CA . PHE A 1 289 ? -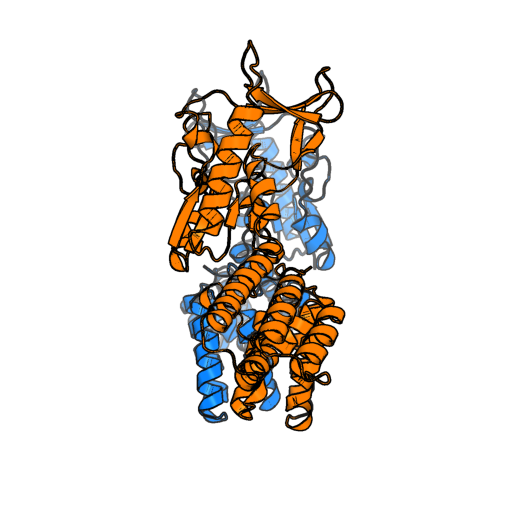29.859 4.047 7.773 1 93.19 289 PHE A CA 1
ATOM 2354 C C . PHE A 1 289 ? -29.969 5.562 7.891 1 93.19 289 PHE A C 1
ATOM 2356 O O . PHE A 1 289 ? -30.531 6.078 8.859 1 93.19 289 PHE A O 1
ATOM 2363 N N . ASN A 1 290 ? -29.406 6.301 6.969 1 93.56 290 ASN A N 1
ATOM 2364 C CA . ASN A 1 290 ? -29.438 7.758 6.91 1 93.56 290 ASN A CA 1
ATOM 2365 C C . ASN A 1 290 ? -29 8.383 8.234 1 93.56 290 ASN A C 1
ATOM 2367 O O . ASN A 1 290 ? -29.734 9.203 8.805 1 93.56 290 ASN A O 1
ATOM 2371 N N . ILE A 1 291 ? -27.891 7.957 8.68 1 94.62 291 ILE A N 1
ATOM 2372 C CA . ILE A 1 291 ? -27.359 8.477 9.945 1 94.62 291 ILE A CA 1
ATOM 2373 C C . ILE A 1 291 ? -26.672 9.82 9.703 1 94.62 291 ILE A C 1
ATOM 2375 O O . ILE A 1 291 ? -25.469 9.875 9.461 1 94.62 291 ILE A O 1
ATOM 2379 N N . SER A 1 292 ? -27.375 10.875 9.867 1 94.75 292 SER A N 1
ATOM 2380 C CA . SER A 1 292 ? -26.953 12.227 9.508 1 94.75 292 SER A CA 1
ATOM 2381 C C . SER A 1 292 ? -25.734 12.656 10.312 1 94.75 292 SER A C 1
ATOM 2383 O O . SER A 1 292 ? -24.828 13.305 9.789 1 94.75 292 SER A O 1
ATOM 2385 N N . TYR A 1 293 ? -25.734 12.258 11.594 1 95.56 293 TYR A N 1
ATOM 2386 C CA . TYR A 1 293 ? -24.656 12.625 12.5 1 95.56 293 TYR A CA 1
ATOM 2387 C C . TYR A 1 293 ? -23.312 12.148 11.961 1 95.56 293 TYR A C 1
ATOM 2389 O O . TYR A 1 293 ? -22.328 12.891 11.984 1 95.56 293 TYR A O 1
ATOM 2397 N N . LEU A 1 294 ? -23.203 10.953 11.383 1 96.88 294 LEU A N 1
ATOM 2398 C CA . LEU A 1 294 ? -21.969 10.344 10.922 1 96.88 294 LEU A CA 1
ATOM 2399 C C . LEU A 1 294 ? -21.594 10.859 9.531 1 96.88 294 LEU A C 1
ATOM 2401 O O . LEU A 1 294 ? -20.422 10.898 9.164 1 96.88 294 LEU A O 1
ATOM 2405 N N . LYS A 1 295 ? -22.531 11.336 8.766 1 95.94 295 LYS A N 1
ATOM 2406 C CA . LYS A 1 295 ? -22.281 11.828 7.414 1 95.94 295 LYS A CA 1
ATOM 2407 C C . LYS A 1 295 ? -21.422 13.086 7.434 1 95.94 295 LYS A C 1
ATOM 2409 O O . LYS A 1 295 ? -20.719 13.375 6.461 1 95.94 295 LYS A O 1
ATOM 2414 N N . THR A 1 296 ? -21.422 13.758 8.547 1 96.38 296 THR A N 1
ATOM 2415 C CA . THR A 1 296 ? -20.703 15.031 8.617 1 96.38 296 THR A CA 1
ATOM 2416 C C . THR A 1 296 ? -19.359 14.852 9.297 1 96.38 296 THR A C 1
ATOM 2418 O O . THR A 1 296 ? -18.578 15.797 9.391 1 96.38 296 THR A O 1
ATOM 2421 N N . GLN A 1 297 ? -19.078 13.656 9.75 1 98.19 297 GLN A N 1
ATOM 2422 C CA . GLN A 1 297 ? -17.859 13.438 10.523 1 98.19 297 GLN A CA 1
ATOM 2423 C C . GLN A 1 297 ? -16.625 13.523 9.633 1 98.19 297 GLN A C 1
ATOM 2425 O O . GLN A 1 297 ? -16.469 12.75 8.695 1 98.19 297 GLN A O 1
ATOM 2430 N N . LYS A 1 298 ? -15.641 14.352 10.016 1 98.38 298 LYS A N 1
ATOM 2431 C CA . LYS A 1 298 ? -14.406 14.555 9.258 1 98.38 298 LYS A CA 1
ATOM 2432 C C . LY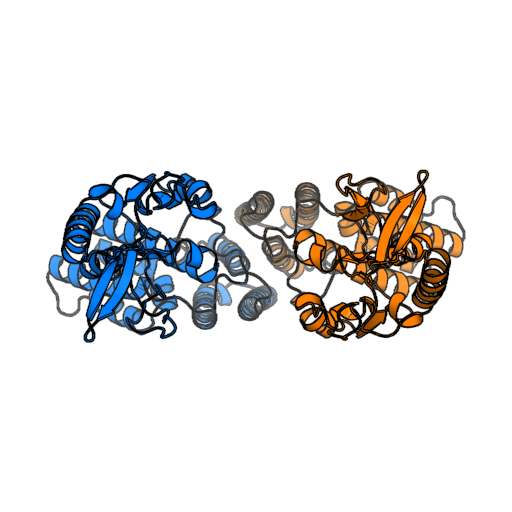S A 1 298 ? -13.484 13.352 9.383 1 98.38 298 LYS A C 1
ATOM 2434 O O . LYS A 1 298 ? -12.594 13.156 8.547 1 98.38 298 LYS A O 1
ATOM 2439 N N . PHE A 1 299 ? -13.664 12.539 10.406 1 98.5 299 PHE A N 1
ATOM 2440 C CA . PHE A 1 299 ? -12.906 11.305 10.523 1 98.5 299 PHE A CA 1
ATOM 2441 C C . PHE A 1 299 ? -13.117 10.414 9.305 1 98.5 299 PHE A C 1
ATOM 2443 O O . PHE A 1 299 ? -12.18 9.773 8.828 1 98.5 299 PHE A O 1
ATOM 2450 N N . LEU A 1 300 ? -14.312 10.398 8.781 1 98.06 300 LEU A N 1
ATOM 2451 C CA . LEU A 1 300 ? -14.664 9.523 7.676 1 98.06 300 LEU A CA 1
ATOM 2452 C C . LEU A 1 300 ? -14.25 10.133 6.344 1 98.06 300 LEU A C 1
ATOM 2454 O O . LEU A 1 300 ? -13.945 9.414 5.387 1 98.06 300 LEU A O 1
ATOM 2458 N N . ASN A 1 301 ? -14.211 11.43 6.289 1 96.5 301 ASN A N 1
ATOM 2459 C CA . ASN A 1 301 ? -13.867 12.117 5.051 1 96.5 301 ASN A CA 1
ATOM 2460 C C . ASN A 1 301 ? -13.008 13.352 5.32 1 96.5 301 ASN A C 1
ATOM 2462 O O . ASN A 1 301 ? -13.438 14.477 5.059 1 96.5 301 ASN A O 1
ATOM 2466 N N . PRO A 1 302 ? -11.805 13.172 5.707 1 97.31 302 PRO A N 1
ATOM 2467 C CA . PRO A 1 302 ? -10.961 14.297 6.145 1 97.31 302 PRO A CA 1
ATOM 2468 C C . PRO A 1 302 ? -10.312 15.039 4.98 1 97.31 302 PRO A C 1
ATOM 2470 O O . PRO A 1 302 ? -9.883 16.188 5.137 1 97.31 302 PRO A O 1
ATOM 2473 N N . TYR A 1 303 ? -10.125 14.445 3.842 1 96.94 303 TYR A N 1
ATOM 2474 C CA . TYR A 1 303 ? -9.484 14.945 2.633 1 96.94 303 TYR A CA 1
ATOM 2475 C C . TYR A 1 303 ? -10.07 14.289 1.39 1 96.94 303 TYR A C 1
ATOM 2477 O O . TYR A 1 303 ? -10.867 13.352 1.493 1 96.94 303 TYR A O 1
ATOM 2485 N N . PRO A 1 304 ? -9.805 14.805 0.251 1 95.19 304 PRO A N 1
ATOM 2486 C CA . PRO A 1 304 ? -10.344 14.188 -0.967 1 95.19 304 PRO A CA 1
ATOM 2487 C C . PRO A 1 304 ? -9.977 12.719 -1.103 1 95.19 304 PRO A C 1
ATOM 2489 O O . PRO A 1 304 ? -8.805 12.352 -0.943 1 95.19 304 PRO A O 1
ATOM 2492 N N . LEU A 1 305 ? -11 11.93 -1.477 1 94.5 305 LEU A N 1
ATOM 2493 C CA . LEU A 1 305 ? -10.844 10.477 -1.559 1 94.5 305 LEU A CA 1
ATOM 2494 C C . LEU A 1 305 ? -9.789 10.102 -2.59 1 94.5 305 LEU A C 1
ATOM 2496 O O . LEU A 1 305 ? -9.086 9.102 -2.43 1 94.5 305 LEU A O 1
ATOM 2500 N N . LYS A 1 306 ? -9.641 10.891 -3.6 1 94.19 306 LYS A N 1
ATOM 2501 C CA . LYS A 1 306 ? -8.75 10.609 -4.719 1 94.19 306 LYS A CA 1
ATOM 2502 C C . LYS A 1 306 ? -7.297 10.539 -4.266 1 94.19 306 LYS A C 1
ATOM 2504 O O . LYS A 1 306 ? -6.453 9.953 -4.941 1 94.19 306 LYS A O 1
ATOM 2509 N N . LEU A 1 307 ? -6.977 11.117 -3.082 1 94.75 307 LEU A N 1
ATOM 2510 C CA . LEU A 1 307 ? -5.625 11.07 -2.537 1 94.75 307 LEU A CA 1
ATOM 2511 C C . LEU A 1 307 ? -5.273 9.656 -2.078 1 94.75 307 LEU A C 1
ATOM 2513 O O . LEU A 1 307 ? -4.094 9.32 -1.932 1 94.75 307 LEU A O 1
ATOM 2517 N N . ALA A 1 308 ? -6.254 8.836 -1.772 1 96.44 308 ALA A N 1
ATOM 2518 C CA . ALA A 1 308 ? -6.129 7.418 -1.44 1 96.44 308 ALA A CA 1
ATOM 2519 C C . ALA A 1 308 ? -5.141 7.207 -0.299 1 96.44 308 ALA A C 1
ATOM 2521 O O . ALA A 1 308 ? -4.359 6.25 -0.315 1 96.44 308 ALA A O 1
ATOM 2522 N N . LEU A 1 309 ? -5.168 8.141 0.688 1 96.81 309 LEU A N 1
ATOM 2523 C CA . LEU A 1 309 ? -4.152 8.164 1.734 1 96.81 309 LEU A CA 1
ATOM 2524 C C . LEU A 1 309 ? -4.371 7.031 2.73 1 96.81 309 LEU A C 1
ATOM 2526 O O . LEU A 1 309 ? -3.424 6.555 3.359 1 96.81 309 LEU A O 1
ATOM 2530 N N . ARG A 1 310 ? -5.617 6.598 2.848 1 97.62 310 ARG A N 1
ATOM 2531 C CA . ARG A 1 310 ? -5.938 5.562 3.826 1 97.62 310 ARG A CA 1
ATOM 2532 C C . ARG A 1 310 ? -6.055 4.195 3.156 1 97.62 310 ARG A C 1
ATOM 2534 O O . ARG A 1 310 ? -6.641 3.271 3.723 1 97.62 310 ARG A O 1
ATOM 2541 N N . SER A 1 311 ? -5.48 4.062 1.943 1 98.06 311 SER A N 1
ATOM 2542 C CA . SER A 1 311 ? -5.559 2.824 1.176 1 98.06 311 SER A CA 1
ATOM 2543 C C . SER A 1 311 ? -4.293 1.993 1.339 1 98.06 311 SER A C 1
ATOM 2545 O O . SER A 1 311 ? -4.156 0.934 0.723 1 98.06 311 SER A O 1
ATOM 2547 N N . ASP A 1 312 ? -3.383 2.48 2.172 1 96.81 312 ASP A N 1
ATOM 2548 C CA . ASP A 1 312 ? -2.123 1.799 2.453 1 96.81 312 ASP A CA 1
ATOM 2549 C C . ASP A 1 312 ? -2.148 1.144 3.832 1 96.81 312 ASP A C 1
ATOM 2551 O O . ASP A 1 312 ? -2.564 1.765 4.812 1 96.81 312 ASP A O 1
ATOM 2555 N N . LEU A 1 313 ? -1.691 -0.08 3.904 1 96.12 313 LEU A N 1
ATOM 2556 C CA . LEU A 1 313 ? -1.648 -0.8 5.172 1 96.12 313 LEU A CA 1
ATOM 2557 C C . LEU A 1 313 ? -0.73 -0.096 6.164 1 96.12 313 LEU A C 1
ATOM 2559 O O . LEU A 1 313 ? -0.886 -0.253 7.379 1 96.12 313 LEU A O 1
ATOM 2563 N N . LYS A 1 314 ? 0.157 0.708 5.613 1 94.5 314 LYS A N 1
ATOM 2564 C CA . LYS A 1 314 ? 1.171 1.335 6.457 1 94.5 314 LYS A CA 1
ATOM 2565 C C . LYS A 1 314 ? 0.798 2.777 6.785 1 94.5 314 LYS A C 1
ATOM 2567 O O . LYS A 1 314 ? 1.619 3.533 7.309 1 94.5 314 LYS A O 1
ATOM 2572 N N . ALA A 1 315 ? -0.426 3.145 6.461 1 95.12 315 ALA A N 1
ATOM 2573 C CA . ALA A 1 315 ? -0.867 4.512 6.723 1 95.12 315 ALA A CA 1
ATOM 2574 C C . ALA A 1 315 ? -1.026 4.762 8.219 1 95.12 315 ALA A C 1
ATOM 2576 O O . ALA A 1 315 ? -1.226 5.902 8.648 1 95.12 315 ALA A O 1
ATOM 2577 N N . TYR A 1 316 ? -0.895 3.721 9.055 1 92.81 316 TYR A N 1
ATOM 2578 C CA . TYR A 1 316 ? -0.997 3.84 10.508 1 92.81 316 TYR A CA 1
ATOM 2579 C C . TYR A 1 316 ? 0.096 3.035 11.195 1 92.81 316 TYR A C 1
ATOM 2581 O O . TYR A 1 316 ? 0.489 1.969 10.719 1 92.81 316 TYR A O 1
ATOM 2589 N N . LYS A 1 317 ? 0.647 3.527 12.305 1 92.69 317 LYS A N 1
ATOM 2590 C CA . LYS A 1 317 ? 1.635 2.828 13.117 1 92.69 317 LYS A CA 1
ATOM 2591 C C . LYS A 1 317 ? 1.109 2.588 14.531 1 92.69 317 LYS A C 1
ATOM 2593 O O . LYS A 1 317 ? 0.27 3.346 15.023 1 92.69 317 LYS A O 1
ATOM 2598 N N . MET B 1 1 ? 3.084 -26.891 2.383 1 95.06 1 MET B N 1
ATOM 2599 C CA . MET B 1 1 ? 3.479 -26.609 1.005 1 95.06 1 MET B CA 1
ATOM 2600 C C . MET B 1 1 ? 4.965 -26.281 0.919 1 95.06 1 MET B C 1
ATOM 2602 O O . MET B 1 1 ? 5.512 -25.625 1.803 1 95.06 1 MET B O 1
ATOM 2606 N N . ILE B 1 2 ? 5.633 -26.734 -0.133 1 97.38 2 ILE B N 1
ATOM 2607 C CA . ILE B 1 2 ? 7.078 -26.547 -0.24 1 97.38 2 ILE B CA 1
ATOM 2608 C C . ILE B 1 2 ? 7.391 -25.625 -1.406 1 97.38 2 ILE B C 1
ATOM 2610 O O . ILE B 1 2 ? 6.949 -25.859 -2.533 1 97.38 2 ILE B O 1
ATOM 2614 N N . LEU B 1 3 ? 8.062 -24.609 -1.082 1 97.56 3 LEU B N 1
ATOM 2615 C CA . LEU B 1 3 ? 8.516 -23.641 -2.082 1 97.56 3 LEU B CA 1
ATOM 2616 C C . LEU B 1 3 ? 10.016 -23.781 -2.322 1 97.56 3 LEU B C 1
ATOM 2618 O O . LEU B 1 3 ? 10.805 -23.781 -1.373 1 97.56 3 LEU B O 1
ATOM 2622 N N . GLY B 1 4 ? 10.414 -24.062 -3.559 1 97.44 4 GLY B N 1
ATOM 2623 C CA . GLY B 1 4 ? 11.828 -23.984 -3.887 1 97.44 4 GLY B CA 1
ATOM 2624 C C . GLY B 1 4 ? 12.352 -22.562 -3.924 1 97.44 4 GLY B C 1
ATOM 2625 O O . GLY B 1 4 ? 11.664 -21.656 -4.383 1 97.44 4 GLY B O 1
ATOM 2626 N N . VAL B 1 5 ? 13.555 -22.406 -3.42 1 96.62 5 VAL B N 1
ATOM 2627 C CA . VAL B 1 5 ? 14.133 -21.078 -3.391 1 96.62 5 VAL B CA 1
ATOM 2628 C C . VAL B 1 5 ? 15.625 -21.156 -3.695 1 96.62 5 VAL B C 1
ATOM 2630 O O . VAL B 1 5 ? 16.297 -22.109 -3.312 1 96.62 5 VAL B O 1
ATOM 2633 N N . SER B 1 6 ? 16.109 -20.125 -4.43 1 94.94 6 SER B N 1
ATOM 2634 C CA . SER B 1 6 ? 17.562 -20.016 -4.512 1 94.94 6 SER B CA 1
ATOM 2635 C C . SER B 1 6 ? 18.188 -19.922 -3.121 1 94.94 6 SER B C 1
ATOM 2637 O O . SER B 1 6 ? 17.797 -19.078 -2.316 1 94.94 6 SER B O 1
ATOM 2639 N N . SER B 1 7 ? 19.125 -20.656 -2.902 1 92.62 7 SER B N 1
ATOM 2640 C CA . SER B 1 7 ? 19.672 -20.844 -1.566 1 92.62 7 SER B CA 1
ATOM 2641 C C . SER B 1 7 ? 20.172 -19.531 -0.965 1 92.62 7 SER B C 1
ATOM 2643 O O . SER B 1 7 ? 20 -19.297 0.233 1 92.62 7 SER B O 1
ATOM 2645 N N . CYS B 1 8 ? 20.688 -18.688 -1.707 1 90.56 8 CYS B N 1
ATOM 2646 C CA . CYS B 1 8 ? 21.281 -17.453 -1.221 1 90.56 8 CYS B CA 1
ATOM 2647 C C . CYS B 1 8 ? 20.234 -16.547 -0.618 1 90.56 8 CYS B C 1
ATOM 2649 O O . CYS B 1 8 ? 20.531 -15.719 0.249 1 90.56 8 CYS B O 1
ATOM 2651 N N . LEU B 1 9 ? 19.016 -16.719 -1.041 1 91.5 9 LEU B N 1
ATOM 2652 C CA . LEU B 1 9 ? 17.922 -15.859 -0.581 1 91.5 9 LEU B CA 1
ATOM 2653 C C . LEU B 1 9 ? 17.562 -16.172 0.867 1 91.5 9 LEU B C 1
ATOM 2655 O O . LEU B 1 9 ? 16.875 -15.391 1.522 1 91.5 9 LEU B O 1
ATOM 2659 N N . LEU B 1 10 ? 18.031 -17.297 1.34 1 90.38 10 LEU B N 1
ATOM 2660 C CA . LEU B 1 10 ? 17.75 -17.719 2.709 1 90.38 10 LEU B CA 1
ATOM 2661 C C . LEU B 1 10 ? 18.891 -17.297 3.646 1 90.38 10 LEU B C 1
ATOM 2663 O O . LEU B 1 10 ? 18.875 -17.641 4.828 1 90.38 10 LEU B O 1
ATOM 2667 N N . GLY B 1 11 ? 19.781 -16.562 3.098 1 83.25 11 GLY B N 1
ATOM 2668 C CA . GLY B 1 11 ? 20.891 -16.094 3.912 1 83.25 11 GLY B CA 1
ATOM 2669 C C . GLY B 1 11 ? 22.078 -17.047 3.914 1 83.25 11 GLY B C 1
ATOM 2670 O O . GLY B 1 11 ? 23.078 -16.781 4.57 1 83.25 11 GLY B O 1
ATOM 2671 N N . ASN B 1 12 ? 21.938 -18.156 3.186 1 81.94 12 ASN B N 1
ATOM 2672 C CA . ASN B 1 12 ? 23.078 -19.062 3.084 1 81.94 12 ASN B CA 1
ATOM 2673 C C . ASN B 1 12 ? 24.234 -18.438 2.334 1 81.94 12 ASN B C 1
ATOM 2675 O O . ASN B 1 12 ? 24.031 -17.703 1.365 1 81.94 12 ASN B O 1
ATOM 2679 N N . MET B 1 13 ? 25.375 -18.578 2.867 1 78.25 13 MET B N 1
ATOM 2680 C CA . MET B 1 13 ? 26.594 -17.984 2.312 1 78.25 13 MET B CA 1
ATOM 2681 C C . MET B 1 13 ? 27.062 -18.734 1.074 1 78.25 13 MET B C 1
ATOM 2683 O O . MET B 1 13 ? 28.156 -19.281 1.055 1 78.25 13 MET B O 1
ATOM 2687 N N . CYS B 1 14 ? 26.281 -18.688 0.04 1 79.44 14 CYS B N 1
ATOM 2688 C CA . CYS B 1 14 ? 26.578 -19.516 -1.118 1 79.44 14 CYS B CA 1
ATOM 2689 C C . CYS B 1 14 ? 26.906 -18.672 -2.34 1 79.44 14 CYS B C 1
ATOM 2691 O O . CYS B 1 14 ? 27.172 -19.203 -3.416 1 79.44 14 CYS B O 1
ATOM 2693 N N . ARG B 1 15 ? 27.016 -17.359 -2.1 1 80.06 15 ARG B N 1
ATOM 2694 C CA . ARG B 1 15 ? 27.391 -16.5 -3.213 1 80.06 15 ARG B CA 1
ATOM 2695 C C . ARG B 1 15 ? 28.891 -16.625 -3.51 1 80.06 15 ARG B C 1
ATOM 2697 O O . ARG B 1 15 ? 29.656 -17.062 -2.658 1 80.06 15 ARG B O 1
ATOM 2704 N N . TYR B 1 16 ? 29.109 -16.156 -4.664 1 79.81 16 TYR B N 1
ATOM 2705 C CA . TYR B 1 16 ? 30.5 -16.25 -5.086 1 79.81 16 TYR B CA 1
ATOM 2706 C C . TYR B 1 16 ? 31.422 -15.555 -4.094 1 79.81 16 TYR B C 1
ATOM 2708 O O . TYR B 1 16 ? 32.562 -15.992 -3.861 1 79.81 16 TYR B O 1
ATOM 2716 N N . ASP B 1 17 ? 30.984 -14.43 -3.518 1 77.06 17 ASP B N 1
ATOM 2717 C CA . ASP B 1 17 ? 31.812 -13.641 -2.607 1 77.06 17 ASP B CA 1
ATOM 2718 C C . ASP B 1 17 ? 31.719 -14.18 -1.18 1 77.06 17 ASP B C 1
ATOM 2720 O O . ASP B 1 17 ? 32.281 -13.594 -0.255 1 77.06 17 ASP B O 1
ATOM 2724 N N . GLY B 1 18 ? 31.031 -15.273 -1.027 1 78 18 GLY B N 1
ATOM 2725 C CA . GLY B 1 18 ? 30.938 -15.922 0.268 1 78 18 GLY B CA 1
ATOM 2726 C C . GLY B 1 18 ? 29.859 -15.32 1.156 1 78 18 GLY B C 1
ATOM 2727 O O . GLY B 1 18 ? 29.75 -15.672 2.332 1 78 18 GLY B O 1
ATOM 2728 N N . HIS B 1 19 ? 29.156 -14.328 0.637 1 76.12 19 HIS B N 1
ATOM 2729 C CA . HIS B 1 19 ? 28.094 -13.688 1.408 1 76.12 19 HIS B CA 1
ATOM 2730 C C . HIS B 1 19 ? 26.719 -14.25 1.036 1 76.12 19 HIS B C 1
ATOM 2732 O O . HIS B 1 19 ? 26.594 -15.008 0.073 1 76.12 19 HIS B O 1
ATOM 2738 N N . GLY B 1 20 ? 25.828 -14.094 1.85 1 77 20 GLY B N 1
ATOM 2739 C CA . GLY B 1 20 ? 24.438 -14.398 1.543 1 77 20 GLY B CA 1
ATOM 2740 C C . GLY B 1 20 ? 23.672 -13.211 0.995 1 77 20 GLY B C 1
ATOM 2741 O O . GLY B 1 20 ? 24.188 -12.094 0.965 1 77 20 GLY B O 1
ATOM 2742 N N . ALA B 1 21 ? 22.594 -13.445 0.308 1 76.31 21 ALA B N 1
ATOM 2743 C CA . ALA B 1 21 ? 21.703 -12.391 -0.17 1 76.31 21 ALA B CA 1
ATOM 2744 C C . ALA B 1 21 ? 20.297 -12.547 0.426 1 76.31 21 ALA B C 1
ATOM 2746 O O . ALA B 1 21 ? 19.312 -12.633 -0.307 1 76.31 21 ALA B O 1
ATOM 2747 N N . LYS B 1 22 ? 20.312 -12.602 1.762 1 80.5 22 LYS B N 1
ATOM 2748 C CA . LYS B 1 22 ? 19.047 -12.82 2.459 1 80.5 22 LYS B CA 1
ATOM 2749 C C . LYS B 1 22 ? 17.984 -11.828 2.004 1 80.5 22 LYS B C 1
ATOM 2751 O O . LYS B 1 22 ? 18.234 -10.617 1.954 1 80.5 22 LYS B O 1
ATOM 2756 N N . ASP B 1 23 ? 16.938 -12.383 1.507 1 85.12 23 ASP B N 1
ATOM 2757 C CA . ASP B 1 23 ? 15.82 -11.555 1.085 1 85.12 23 ASP B CA 1
ATOM 2758 C C . ASP B 1 23 ? 14.734 -11.508 2.16 1 85.12 23 ASP B C 1
ATOM 2760 O O . ASP B 1 23 ? 14.203 -12.547 2.555 1 85.12 23 ASP B O 1
ATOM 2764 N N . GLU B 1 24 ? 14.344 -10.367 2.588 1 83.38 24 GLU B N 1
ATOM 2765 C CA . GLU B 1 24 ? 13.445 -10.188 3.725 1 83.38 24 GLU B CA 1
ATOM 2766 C C . GLU B 1 24 ? 12.07 -10.773 3.434 1 83.38 24 GLU B C 1
ATOM 2768 O O . GLU B 1 24 ? 11.484 -11.453 4.281 1 83.38 24 GLU B O 1
ATOM 2773 N N . PHE B 1 25 ? 11.547 -10.531 2.279 1 86.31 25 PHE B N 1
ATOM 2774 C CA . PHE B 1 25 ? 10.227 -11.047 1.951 1 86.31 25 PHE B CA 1
ATOM 2775 C C . PHE B 1 25 ? 10.234 -12.57 1.898 1 86.31 25 PHE B C 1
ATOM 2777 O O . PHE B 1 25 ? 9.375 -13.227 2.49 1 86.31 25 PHE B O 1
ATOM 2784 N N . VAL B 1 26 ? 11.18 -13.094 1.254 1 88.38 26 VAL B N 1
ATOM 2785 C CA . VAL B 1 26 ? 11.258 -14.539 1.1 1 88.38 26 VAL B CA 1
ATOM 2786 C C . VAL B 1 26 ? 11.516 -15.195 2.457 1 88.38 26 VAL B C 1
ATOM 2788 O O . VAL B 1 26 ? 10.781 -16.094 2.871 1 88.38 26 VAL B O 1
ATOM 2791 N N . PHE B 1 27 ? 12.445 -14.695 3.105 1 85.56 27 PHE B N 1
ATOM 2792 C CA . PHE B 1 27 ? 12.898 -15.344 4.336 1 85.56 27 PHE B CA 1
ATOM 2793 C C . PHE B 1 27 ? 11.914 -15.086 5.469 1 85.56 27 PHE B C 1
ATOM 2795 O O . PHE B 1 27 ? 11.57 -16 6.223 1 85.56 27 PHE B O 1
ATOM 2802 N N . ASN B 1 28 ? 11.367 -13.961 5.59 1 85.69 28 ASN B N 1
ATOM 2803 C CA . ASN B 1 28 ? 10.555 -13.625 6.754 1 85.69 28 ASN B CA 1
ATOM 2804 C C . ASN B 1 28 ? 9.062 -13.828 6.477 1 85.69 28 ASN B C 1
ATOM 2806 O O . ASN B 1 28 ? 8.336 -14.344 7.324 1 85.69 28 ASN B O 1
ATOM 2810 N N . SER B 1 29 ? 8.625 -13.555 5.352 1 87.75 29 SER B N 1
ATOM 2811 C CA . SER B 1 29 ? 7.191 -13.539 5.082 1 87.75 29 SER B CA 1
ATOM 2812 C C . SER B 1 29 ? 6.711 -14.883 4.551 1 87.75 29 SER B C 1
ATOM 2814 O O . SER B 1 29 ? 5.742 -15.453 5.055 1 87.75 29 SER B O 1
ATOM 2816 N N . LEU B 1 30 ? 7.473 -15.43 3.625 1 92.75 30 LEU B N 1
ATOM 2817 C CA . LEU B 1 30 ? 7 -16.656 2.988 1 92.75 30 LEU B CA 1
ATOM 2818 C C . LEU B 1 30 ? 7.176 -17.844 3.916 1 92.75 30 LEU B C 1
ATOM 2820 O O . LEU B 1 30 ? 6.395 -18.797 3.863 1 92.75 30 LEU B O 1
ATOM 2824 N N . LYS B 1 31 ? 8.125 -17.766 4.793 1 91.88 31 LYS B N 1
ATOM 2825 C CA . LYS B 1 31 ? 8.414 -18.875 5.691 1 91.88 31 LYS B CA 1
ATOM 2826 C C . LYS B 1 31 ? 7.234 -19.156 6.617 1 91.88 31 LYS B C 1
ATOM 2828 O O . LYS B 1 31 ? 7.109 -20.25 7.16 1 91.88 31 LYS B O 1
ATOM 2833 N N . GLU B 1 32 ? 6.43 -18.188 6.82 1 92.44 32 GLU B N 1
ATOM 2834 C CA . GLU B 1 32 ? 5.25 -18.344 7.664 1 92.44 32 GLU B CA 1
ATOM 2835 C C . GLU B 1 32 ? 4.215 -19.25 7.008 1 92.44 32 GLU B C 1
ATOM 2837 O O . GLU B 1 32 ? 3.383 -19.844 7.691 1 92.44 32 GLU B O 1
ATOM 2842 N N . TYR B 1 33 ? 4.344 -19.406 5.664 1 94.75 33 TYR B N 1
ATOM 2843 C CA . TYR B 1 33 ? 3.285 -20.109 4.941 1 94.75 33 TYR B CA 1
ATOM 2844 C C . TYR B 1 33 ? 3.836 -21.328 4.203 1 94.75 33 TYR B C 1
ATOM 2846 O O . TYR B 1 33 ? 3.082 -22.219 3.826 1 94.75 33 TYR B O 1
ATOM 2854 N N . PHE B 1 34 ? 5.168 -21.25 4.047 1 96.56 34 PHE B N 1
ATOM 2855 C CA . PHE B 1 34 ? 5.758 -22.297 3.223 1 96.56 34 PHE B CA 1
ATOM 2856 C C . PHE B 1 34 ? 6.996 -22.891 3.895 1 96.56 34 PHE B C 1
ATOM 2858 O O . PHE B 1 34 ? 7.699 -22.188 4.629 1 96.56 34 PHE B O 1
ATOM 2865 N N . GLU B 1 35 ? 7.199 -24.109 3.656 1 96.81 35 GLU B N 1
ATOM 2866 C CA . GLU B 1 35 ? 8.531 -24.672 3.836 1 96.81 35 GLU B CA 1
ATOM 2867 C C . GLU B 1 35 ? 9.453 -24.297 2.68 1 96.81 35 GLU B C 1
ATOM 2869 O O . GLU B 1 35 ? 9.125 -24.531 1.516 1 96.81 35 GLU B O 1
ATOM 2874 N N . LEU B 1 36 ? 10.547 -23.703 3.02 1 96 36 LEU B N 1
ATOM 2875 C CA . LEU B 1 36 ? 11.461 -23.234 1.985 1 96 36 LEU B CA 1
ATOM 2876 C C . LEU B 1 36 ? 12.602 -24.219 1.766 1 96 36 LEU B C 1
ATOM 2878 O O . LEU B 1 36 ? 13.375 -24.5 2.686 1 96 36 LEU B O 1
ATOM 2882 N N . LEU B 1 37 ? 12.688 -24.766 0.608 1 96.69 37 LEU B N 1
ATOM 2883 C CA . LEU B 1 37 ? 13.75 -25.703 0.242 1 96.69 37 LEU B CA 1
ATOM 2884 C C . LEU B 1 37 ? 14.797 -25.016 -0.628 1 96.69 37 LEU B C 1
ATOM 2886 O O . LEU B 1 37 ? 14.492 -24.547 -1.721 1 96.69 37 LEU B O 1
ATOM 2890 N N . PRO B 1 38 ? 16.062 -24.984 -0.177 1 95.44 38 PRO B N 1
ATOM 2891 C CA . PRO B 1 38 ? 17.109 -24.25 -0.891 1 95.44 38 PRO B CA 1
ATOM 2892 C C . PRO B 1 38 ? 17.672 -25.031 -2.082 1 95.44 38 PRO B C 1
ATOM 2894 O O . PRO B 1 38 ? 17.828 -26.25 -2.008 1 95.44 38 PRO B O 1
ATOM 2897 N N . TYR B 1 39 ? 17.906 -24.391 -3.172 1 95.5 39 TYR B N 1
ATOM 2898 C CA . TYR B 1 39 ? 18.547 -24.922 -4.367 1 95.5 39 TYR B CA 1
ATOM 2899 C C . TYR B 1 39 ? 19.703 -24.031 -4.82 1 95.5 39 TYR B C 1
ATOM 2901 O O . TYR B 1 39 ? 19.562 -22.812 -4.863 1 95.5 39 TYR B O 1
ATOM 2909 N N . CYS B 1 40 ? 20.844 -24.562 -5.082 1 93.69 40 CYS B N 1
ATOM 2910 C CA . CYS B 1 40 ? 21.984 -23.859 -5.652 1 93.69 40 CYS B CA 1
ATOM 2911 C C . CYS B 1 40 ? 22.797 -24.766 -6.559 1 93.69 40 CYS B C 1
ATOM 2913 O O . CYS B 1 40 ? 23.672 -25.516 -6.086 1 93.69 40 CYS B O 1
ATOM 2915 N N . PRO B 1 41 ? 22.531 -24.578 -7.805 1 92.56 41 PRO B N 1
ATOM 2916 C CA . PRO B 1 41 ? 23.297 -25.438 -8.719 1 92.56 41 PRO B CA 1
ATOM 2917 C C . PRO B 1 41 ? 24.797 -25.188 -8.633 1 92.56 41 PRO B C 1
ATOM 2919 O O . PRO B 1 41 ? 25.594 -26.125 -8.773 1 92.56 41 PRO B O 1
ATOM 2922 N N . GLU B 1 42 ? 25.25 -23.953 -8.359 1 91.56 42 GLU B N 1
ATOM 2923 C CA . GLU B 1 42 ? 26.672 -23.609 -8.312 1 91.56 42 GLU B CA 1
ATOM 2924 C C . GLU B 1 42 ? 27.359 -24.297 -7.141 1 91.56 42 GLU B C 1
ATOM 2926 O O . GLU B 1 42 ? 28.484 -24.766 -7.27 1 91.56 42 GLU B O 1
ATOM 2931 N N . ASN B 1 43 ? 26.656 -24.359 -6.094 1 90.75 43 ASN B N 1
ATOM 2932 C CA . ASN B 1 43 ? 27.234 -24.953 -4.898 1 90.75 43 ASN B CA 1
ATOM 2933 C C . ASN B 1 43 ? 27.422 -26.469 -5.059 1 90.75 43 ASN B C 1
ATOM 2935 O O . ASN B 1 43 ? 28.172 -27.094 -4.309 1 90.75 43 ASN B O 1
ATOM 2939 N N . SER B 1 44 ? 26.75 -27.031 -5.938 1 88.56 44 SER B N 1
ATOM 2940 C CA . SER B 1 44 ? 26.922 -28.453 -6.188 1 88.56 44 SER B CA 1
ATOM 2941 C C . SER B 1 44 ? 28.234 -28.734 -6.902 1 88.56 44 SER B C 1
ATOM 2943 O O . SER B 1 44 ? 28.719 -29.875 -6.918 1 88.56 44 SER B O 1
ATOM 2945 N N . ILE B 1 45 ? 28.797 -27.656 -7.508 1 90 45 ILE B N 1
ATOM 2946 C CA . ILE B 1 45 ? 30.031 -27.797 -8.273 1 90 45 ILE B CA 1
ATOM 2947 C C . ILE B 1 45 ? 31.188 -27.172 -7.508 1 90 45 ILE B C 1
ATOM 2949 O O . ILE B 1 45 ? 32.281 -27.734 -7.445 1 90 45 ILE B O 1
ATOM 2953 N N . TRP B 1 46 ? 30.891 -25.984 -6.992 1 89.69 46 TRP B N 1
ATOM 2954 C CA . TRP B 1 46 ? 31.938 -25.188 -6.371 1 89.69 46 TRP B CA 1
ATOM 2955 C C . TRP B 1 46 ? 31.578 -24.828 -4.938 1 89.69 46 TRP B C 1
ATOM 2957 O O . TRP B 1 46 ? 30.406 -24.531 -4.641 1 89.69 46 TRP B O 1
ATOM 2967 N N . SER B 1 47 ? 32.594 -24.812 -4.098 1 86.25 47 SER B N 1
ATOM 2968 C CA . SER B 1 47 ? 32.406 -24.281 -2.754 1 86.25 47 SER B CA 1
ATOM 2969 C C . SER B 1 47 ? 32.531 -22.766 -2.736 1 86.25 47 SER B C 1
ATOM 2971 O O . SER B 1 47 ? 33.188 -22.188 -3.602 1 86.25 47 SER B O 1
ATOM 2973 N N . ALA B 1 48 ? 31.906 -22.141 -1.809 1 83.81 48 ALA B N 1
ATOM 2974 C CA . ALA B 1 48 ? 32.031 -20.688 -1.649 1 83.81 48 ALA B CA 1
ATOM 2975 C C . ALA B 1 48 ? 33.094 -20.328 -0.622 1 83.81 48 ALA B C 1
ATOM 2977 O O . ALA B 1 48 ? 33.25 -21.031 0.377 1 83.81 48 ALA B O 1
ATOM 2978 N N . PRO B 1 49 ? 33.781 -19.281 -0.828 1 87.31 49 PRO B N 1
ATOM 2979 C CA . PRO B 1 49 ? 33.75 -18.359 -1.967 1 87.31 49 PRO B CA 1
ATOM 2980 C C . PRO B 1 49 ? 34.344 -18.984 -3.234 1 87.31 49 PRO B C 1
ATOM 2982 O O . PRO B 1 49 ? 35.062 -19.969 -3.164 1 87.31 49 PRO B O 1
ATOM 2985 N N . ARG B 1 50 ? 33.938 -18.484 -4.359 1 88.69 50 ARG B N 1
ATOM 2986 C CA . ARG B 1 50 ? 34.344 -18.984 -5.668 1 88.69 50 ARG B CA 1
ATOM 2987 C C . ARG B 1 50 ? 34.438 -17.844 -6.676 1 88.69 50 ARG B C 1
ATOM 2989 O O . ARG B 1 50 ? 34.062 -16.703 -6.371 1 88.69 50 ARG B O 1
ATOM 2996 N N . ASP B 1 51 ? 34.969 -18.172 -7.777 1 88.06 51 ASP B N 1
ATOM 2997 C CA . ASP B 1 51 ? 35 -17.188 -8.852 1 88.06 51 ASP B CA 1
ATOM 2998 C C . ASP B 1 51 ? 33.594 -16.875 -9.367 1 88.06 51 ASP B C 1
ATOM 3000 O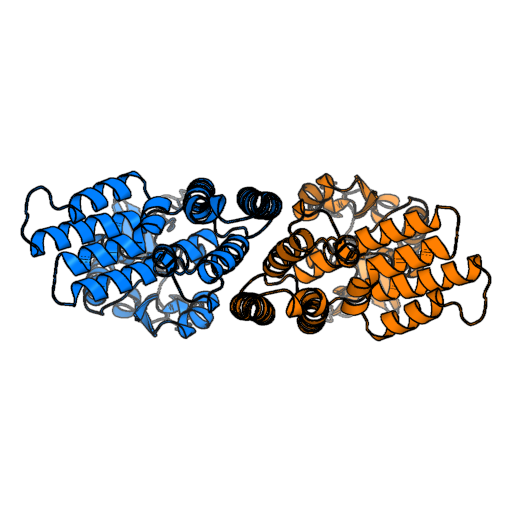 O . ASP B 1 51 ? 32.781 -17.797 -9.516 1 88.06 51 ASP B O 1
ATOM 3004 N N . ALA B 1 52 ? 33.438 -15.625 -9.531 1 90.31 52 ALA B N 1
ATOM 3005 C CA . ALA B 1 52 ? 32.188 -15.25 -10.18 1 90.31 52 ALA B CA 1
ATOM 3006 C C . ALA B 1 52 ? 32.094 -15.828 -11.594 1 90.31 52 ALA B C 1
ATOM 3008 O O . ALA B 1 52 ? 33.125 -16.031 -12.242 1 90.31 52 ALA B O 1
ATOM 3009 N N . ILE B 1 53 ? 30.984 -16.172 -11.961 1 92.5 53 ILE B N 1
ATOM 3010 C CA . ILE B 1 53 ? 30.781 -16.656 -13.328 1 92.5 53 ILE B CA 1
ATOM 3011 C C . ILE B 1 53 ? 29.938 -15.656 -14.109 1 92.5 53 ILE B C 1
ATOM 3013 O O . ILE B 1 53 ? 29.172 -14.883 -13.516 1 92.5 53 ILE B O 1
ATOM 3017 N N . ARG B 1 54 ? 30.094 -15.68 -15.383 1 92.56 54 ARG B N 1
ATOM 3018 C CA . ARG B 1 54 ? 29.344 -14.75 -16.219 1 92.56 54 ARG B CA 1
ATOM 3019 C C . ARG B 1 54 ? 28.938 -15.406 -17.531 1 92.56 54 ARG B C 1
ATOM 3021 O O . ARG B 1 54 ? 29.609 -16.328 -18.016 1 92.56 54 ARG B O 1
ATOM 3028 N N . GLN B 1 55 ? 27.812 -14.953 -18.047 1 94.19 55 GLN B N 1
ATOM 3029 C CA . GLN B 1 55 ? 27.375 -15.383 -19.375 1 94.19 55 GLN B CA 1
ATOM 3030 C C . GLN B 1 55 ? 28.016 -14.547 -20.469 1 94.19 55 GLN B C 1
ATOM 3032 O O . GLN B 1 55 ? 28.078 -13.32 -20.375 1 94.19 55 GLN B O 1
ATOM 3037 N N . VAL B 1 56 ? 28.547 -15.227 -21.469 1 92.94 56 VAL B N 1
ATOM 3038 C CA . VAL B 1 56 ? 29.219 -14.555 -22.578 1 92.94 56 VAL B CA 1
ATOM 3039 C C . VAL B 1 56 ? 28.672 -15.086 -23.906 1 92.94 56 VAL B C 1
ATOM 3041 O O . VAL B 1 56 ? 28.516 -16.297 -24.078 1 92.94 56 VAL B O 1
ATOM 3044 N N . LEU B 1 57 ? 28.328 -14.172 -24.719 1 92 57 LEU B N 1
ATOM 3045 C CA . LEU B 1 57 ? 27.875 -14.555 -26.047 1 92 57 LEU B CA 1
ATOM 3046 C C . LEU B 1 57 ? 29.047 -14.797 -26.984 1 92 57 LEU B C 1
ATOM 3048 O O . LEU B 1 57 ? 29.812 -13.883 -27.266 1 92 57 LEU B O 1
ATOM 3052 N N . ILE B 1 58 ? 29.219 -16 -27.406 1 89.25 58 ILE B N 1
ATOM 3053 C CA . ILE B 1 58 ? 30.25 -16.391 -28.344 1 89.25 58 ILE B CA 1
ATOM 3054 C C . ILE B 1 58 ? 29.641 -17.125 -29.531 1 89.25 58 ILE B C 1
ATOM 3056 O O . ILE B 1 58 ? 29.016 -18.172 -29.359 1 89.25 58 ILE B O 1
ATOM 3060 N N . ASN B 1 59 ? 29.797 -16.688 -30.688 1 89.12 59 ASN B N 1
ATOM 3061 C CA . ASN B 1 59 ? 29.25 -17.297 -31.891 1 89.12 59 ASN B CA 1
ATOM 3062 C C . ASN B 1 59 ? 27.766 -17.594 -31.766 1 89.12 59 ASN B C 1
ATOM 3064 O O . ASN B 1 59 ? 27.328 -18.719 -32.031 1 89.12 59 ASN B O 1
ATOM 3068 N N . ASP B 1 60 ? 27.016 -16.672 -31.141 1 87.62 60 ASP B N 1
ATOM 3069 C CA . ASP B 1 60 ? 25.562 -16.703 -31.016 1 87.62 60 ASP B CA 1
ATOM 3070 C C . ASP B 1 60 ? 25.125 -17.766 -30 1 87.62 60 ASP B C 1
ATOM 3072 O O . ASP B 1 60 ? 23.984 -18.234 -30.031 1 87.62 60 ASP B O 1
ATOM 3076 N N . GLU B 1 61 ? 26.109 -18.172 -29.297 1 90.94 61 GLU B N 1
ATOM 3077 C CA . GLU B 1 61 ? 25.828 -19.109 -28.219 1 90.94 61 GLU B CA 1
ATOM 3078 C C . GLU B 1 61 ? 26.25 -18.531 -26.859 1 90.94 61 GLU B C 1
ATOM 3080 O O . GLU B 1 61 ? 27.281 -17.875 -26.766 1 90.94 61 GLU B O 1
ATOM 3085 N N . ILE B 1 62 ? 25.422 -18.828 -25.938 1 92.38 62 ILE B N 1
ATOM 3086 C CA . ILE B 1 62 ? 25.75 -18.375 -24.594 1 92.38 62 ILE B CA 1
ATOM 3087 C C . ILE B 1 62 ? 26.672 -19.375 -23.906 1 92.38 62 ILE B C 1
ATOM 3089 O O . ILE B 1 62 ? 26.359 -20.562 -23.812 1 92.38 62 ILE B O 1
ATOM 3093 N N . LYS B 1 63 ? 27.828 -18.859 -23.547 1 94.31 63 LYS B N 1
ATOM 3094 C CA . LYS B 1 63 ? 28.797 -19.625 -22.766 1 94.31 63 LYS B CA 1
ATOM 3095 C C . LYS B 1 63 ? 28.984 -19.016 -21.375 1 94.31 63 LYS B C 1
ATOM 3097 O O . LYS B 1 63 ? 28.609 -17.875 -21.141 1 94.31 63 LYS B O 1
ATOM 3102 N N . ILE B 1 64 ? 29.469 -19.906 -20.5 1 95 64 ILE B N 1
ATOM 3103 C CA . ILE B 1 64 ? 29.688 -19.469 -19.125 1 95 64 ILE B CA 1
ATOM 3104 C C . ILE B 1 64 ? 31.172 -19.469 -18.812 1 95 64 ILE B C 1
ATOM 3106 O O . ILE B 1 64 ? 31.844 -20.5 -18.969 1 95 64 ILE B O 1
ATOM 3110 N N . PHE B 1 65 ? 31.641 -18.281 -18.344 1 93.69 65 PHE B N 1
ATOM 3111 C CA . PHE B 1 65 ? 33.062 -18.172 -18 1 93.69 65 PHE B CA 1
ATOM 3112 C C . PHE B 1 65 ? 33.219 -17.672 -16.578 1 93.69 65 PHE B C 1
ATOM 3114 O O . PHE B 1 65 ? 32.406 -16.906 -16.078 1 93.69 65 PHE B O 1
ATOM 3121 N N . THR B 1 66 ? 34.312 -18.078 -15.984 1 91.81 66 THR B N 1
ATOM 3122 C CA . THR B 1 66 ? 34.688 -17.484 -14.711 1 91.81 66 THR B CA 1
ATOM 3123 C C . THR B 1 66 ? 35.219 -16.062 -14.914 1 91.81 66 THR B C 1
ATOM 3125 O O . THR B 1 66 ? 35.781 -15.75 -15.969 1 91.81 66 THR B O 1
ATOM 3128 N N . SER B 1 67 ? 34.906 -15.125 -13.938 1 83.12 67 SER B N 1
ATOM 3129 C CA . SER B 1 67 ? 35.281 -13.727 -14.055 1 83.12 67 SER B CA 1
ATOM 3130 C C . SER B 1 67 ? 36.688 -13.5 -13.516 1 83.12 67 SER B C 1
ATOM 3132 O O . SER B 1 67 ? 37.031 -12.383 -13.133 1 83.12 67 SER B O 1
ATOM 3134 N N . THR B 1 68 ? 37.562 -14.297 -13.609 1 79.31 68 THR B N 1
ATOM 3135 C CA . THR B 1 68 ? 38.938 -14.18 -13.102 1 79.31 68 THR B CA 1
ATOM 3136 C C . THR B 1 68 ? 39.844 -13.625 -14.18 1 79.31 68 THR B C 1
ATOM 3138 O O . THR B 1 68 ? 39.406 -13.32 -15.289 1 79.31 68 THR B O 1
ATOM 3141 N N . LYS B 1 69 ? 41.125 -13.383 -13.766 1 81.12 69 LYS B N 1
ATOM 3142 C CA . LYS B 1 69 ? 42.156 -12.898 -14.672 1 81.12 69 LYS B CA 1
ATOM 3143 C C . LYS B 1 69 ? 42.344 -13.859 -15.844 1 81.12 69 LYS B C 1
ATOM 3145 O O . LYS B 1 69 ? 42.656 -13.43 -16.969 1 81.12 69 LYS B O 1
ATOM 3150 N N . GLU B 1 70 ? 42.094 -15.148 -15.68 1 88.06 70 GLU B N 1
ATOM 3151 C CA . GLU B 1 70 ? 42.125 -16.203 -16.688 1 88.06 70 GLU B CA 1
ATOM 3152 C C . GLU B 1 70 ? 40.812 -16.922 -16.766 1 88.06 70 GLU B C 1
ATOM 3154 O O . GLU B 1 70 ? 40.594 -17.969 -16.141 1 88.06 70 GLU B O 1
ATOM 3159 N N . PRO B 1 71 ? 40 -16.469 -17.547 1 89.81 71 PRO B N 1
ATOM 3160 C CA . PRO B 1 71 ? 38.625 -17.016 -17.609 1 89.81 71 PRO B CA 1
ATOM 3161 C C . PRO B 1 71 ? 38.594 -18.453 -18.125 1 89.81 71 PRO B C 1
ATOM 3163 O O . PRO B 1 71 ? 39.281 -18.766 -19.094 1 89.81 71 PRO B O 1
ATOM 3166 N N . LYS B 1 72 ? 37.938 -19.344 -17.406 1 92.88 72 LYS B N 1
ATOM 3167 C CA . LYS B 1 72 ? 37.719 -20.75 -17.781 1 92.88 72 LYS B CA 1
ATOM 3168 C C . LYS B 1 72 ? 36.281 -21 -18.234 1 92.88 72 LYS B C 1
ATOM 3170 O O . LYS B 1 72 ? 35.344 -20.5 -17.609 1 92.88 72 LYS B O 1
ATOM 3175 N N . ASP B 1 73 ? 36.188 -21.719 -19.344 1 94.88 73 ASP B N 1
ATOM 3176 C CA . ASP B 1 73 ? 34.875 -22.109 -19.812 1 94.88 73 ASP B CA 1
ATOM 3177 C C . ASP B 1 73 ? 34.281 -23.203 -18.938 1 94.88 73 ASP B C 1
ATOM 3179 O O . ASP B 1 73 ? 34.781 -24.328 -18.922 1 94.88 73 ASP B O 1
ATOM 3183 N N . VAL B 1 74 ? 33.219 -22.891 -18.234 1 95.25 74 VAL B N 1
ATOM 3184 C CA . VAL B 1 74 ? 32.594 -23.859 -17.328 1 95.25 74 VAL B CA 1
ATOM 3185 C C . VAL B 1 74 ? 31.172 -24.156 -17.781 1 95.25 74 VAL B C 1
ATOM 3187 O O . VAL B 1 74 ? 30.312 -24.5 -16.969 1 95.25 74 VAL B O 1
ATOM 3190 N N . THR B 1 75 ? 30.859 -23.984 -19.031 1 95.88 75 THR B N 1
ATOM 3191 C CA . THR B 1 75 ? 29.531 -24.109 -19.609 1 95.88 75 THR B CA 1
ATOM 3192 C C . THR B 1 75 ? 28.969 -25.5 -19.359 1 95.88 75 THR B C 1
ATOM 3194 O O . THR B 1 75 ? 27.875 -25.656 -18.797 1 95.88 75 THR B O 1
ATOM 3197 N N . LEU B 1 76 ? 29.656 -26.5 -19.734 1 96.06 76 LEU B N 1
ATOM 3198 C CA . LEU B 1 76 ? 29.156 -27.859 -19.672 1 96.06 76 LEU B CA 1
ATOM 3199 C C . LEU B 1 76 ? 28.969 -28.312 -18.219 1 96.06 76 LEU B C 1
ATOM 3201 O O . LEU B 1 76 ? 27.984 -28.969 -17.891 1 96.06 76 LEU B O 1
ATOM 3205 N N . MET B 1 77 ? 29.922 -27.922 -17.422 1 95.5 77 MET B N 1
ATOM 3206 C CA . MET B 1 77 ? 29.875 -28.266 -16.016 1 95.5 77 MET B CA 1
ATOM 3207 C C . MET B 1 77 ? 28.625 -27.688 -15.352 1 95.5 77 MET B C 1
ATOM 3209 O O . MET B 1 77 ? 27.891 -28.391 -14.664 1 95.5 77 MET B O 1
ATOM 3213 N N . LEU B 1 78 ? 28.375 -26.469 -15.602 1 95.94 78 LEU B N 1
ATOM 3214 C CA . LEU B 1 78 ? 27.219 -25.797 -15 1 95.94 78 LEU B CA 1
ATOM 3215 C C . LEU B 1 78 ? 25.922 -26.344 -15.57 1 95.94 78 LEU B C 1
ATOM 3217 O O . LEU B 1 78 ? 24.938 -26.516 -14.844 1 95.94 78 LEU B O 1
ATOM 3221 N N . GLU B 1 79 ? 25.891 -26.578 -16.812 1 96.5 79 GLU B N 1
ATOM 3222 C CA . GLU B 1 79 ? 24.688 -27.109 -17.469 1 96.5 79 GLU B CA 1
ATOM 3223 C C . GLU B 1 79 ? 24.281 -28.438 -16.859 1 96.5 79 GLU B C 1
ATOM 3225 O O . GLU B 1 79 ? 23.094 -28.672 -16.594 1 96.5 79 GLU B O 1
ATOM 3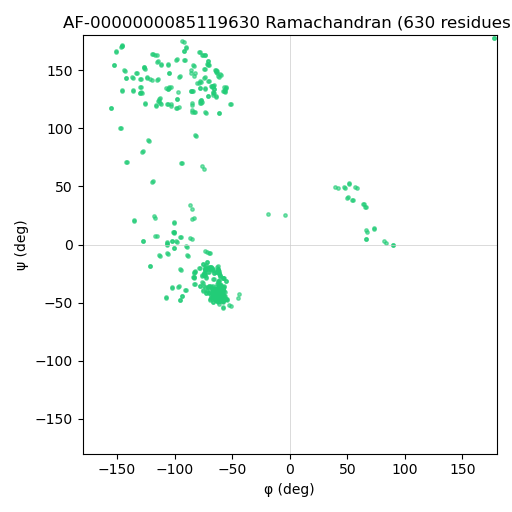230 N N . GLU B 1 80 ? 25.25 -29.281 -16.609 1 96.94 80 GLU B N 1
ATOM 3231 C CA . GLU B 1 80 ? 24.984 -30.594 -16.031 1 96.94 80 GLU B CA 1
ATOM 3232 C C . GLU B 1 80 ? 24.453 -30.453 -14.602 1 96.94 80 GLU B C 1
ATOM 3234 O O . GLU B 1 80 ? 23.484 -31.125 -14.227 1 96.94 80 GLU B O 1
ATOM 3239 N N . ALA B 1 81 ? 25.078 -29.641 -13.93 1 96.56 81 ALA B N 1
ATOM 3240 C CA . ALA B 1 81 ? 24.641 -29.406 -12.555 1 96.56 81 ALA B CA 1
ATOM 3241 C C . ALA B 1 81 ? 23.219 -28.844 -12.508 1 96.56 81 ALA B C 1
ATOM 3243 O O . ALA B 1 81 ? 22.406 -29.281 -11.695 1 96.56 81 ALA B O 1
ATOM 3244 N N . CYS B 1 82 ? 22.969 -27.938 -13.375 1 97 82 CYS B N 1
ATOM 3245 C CA . CYS B 1 82 ? 21.641 -27.328 -13.438 1 97 82 CYS B CA 1
ATOM 3246 C C . CYS B 1 82 ? 20.594 -28.328 -13.867 1 97 82 CYS B C 1
ATOM 3248 O O . CYS B 1 82 ? 19.469 -28.328 -13.352 1 97 82 CYS B O 1
ATOM 3250 N N . GLU B 1 83 ? 20.969 -29.156 -14.766 1 96.81 83 GLU B N 1
ATOM 3251 C CA . GLU B 1 83 ? 20.062 -30.203 -15.219 1 96.81 83 GLU B CA 1
ATOM 3252 C C . GLU B 1 83 ? 19.688 -31.141 -14.078 1 96.81 83 GLU B C 1
ATOM 3254 O O . GLU B 1 83 ? 18.516 -31.453 -13.883 1 96.81 83 GLU B O 1
ATOM 3259 N N . LYS B 1 84 ? 20.688 -31.562 -13.367 1 96.44 84 LYS B N 1
ATOM 3260 C CA . LYS B 1 84 ? 20.469 -32.469 -12.234 1 96.44 84 LYS B CA 1
ATOM 3261 C C . LYS B 1 84 ? 19.594 -31.797 -11.172 1 96.44 84 LYS B C 1
ATOM 3263 O O . LYS B 1 84 ? 18.688 -32.438 -10.633 1 96.44 84 LYS B O 1
ATOM 3268 N N . MET B 1 85 ? 19.844 -30.641 -10.961 1 96.12 85 MET B N 1
ATOM 3269 C CA . MET B 1 85 ? 19.094 -29.922 -9.93 1 96.12 85 MET B CA 1
ATOM 3270 C C . MET B 1 85 ? 17.656 -29.688 -10.367 1 96.12 85 MET B C 1
ATOM 3272 O O . MET B 1 85 ? 16.734 -29.75 -9.555 1 96.12 85 MET B O 1
ATOM 3276 N N . ALA B 1 86 ? 17.453 -29.328 -11.617 1 96.75 86 ALA B N 1
ATOM 3277 C CA . ALA B 1 86 ? 16.094 -29.156 -12.148 1 96.75 86 ALA B CA 1
ATOM 3278 C C . ALA B 1 86 ? 15.305 -30.453 -12.055 1 96.75 86 ALA B C 1
ATOM 3280 O O . ALA B 1 86 ? 14.117 -30.438 -11.719 1 96.75 86 ALA B O 1
ATOM 3281 N N . LEU B 1 87 ? 15.969 -31.5 -12.359 1 96.06 87 LEU B N 1
ATOM 3282 C CA . LEU B 1 87 ? 15.328 -32.812 -12.234 1 96.06 87 LEU B CA 1
ATOM 3283 C C . LEU B 1 87 ? 14.938 -33.094 -10.781 1 96.06 87 LEU B C 1
ATOM 3285 O O . LEU B 1 87 ? 13.844 -33.594 -10.516 1 96.06 87 LEU B O 1
ATOM 3289 N N . LYS B 1 88 ? 15.82 -32.75 -9.93 1 95.81 88 LYS B N 1
ATOM 3290 C CA . LYS B 1 88 ? 15.523 -32.906 -8.508 1 95.81 88 LYS B CA 1
ATOM 3291 C C . LYS B 1 88 ? 14.289 -32.094 -8.117 1 95.81 88 LYS B C 1
ATOM 3293 O O . LYS B 1 88 ? 13.438 -32.562 -7.375 1 95.81 88 LYS B O 1
ATOM 3298 N N . ALA B 1 89 ? 14.219 -30.922 -8.609 1 95.81 89 ALA B N 1
ATOM 3299 C CA . ALA B 1 89 ? 13.102 -30.031 -8.312 1 95.81 89 ALA B CA 1
ATOM 3300 C C . ALA B 1 89 ? 11.773 -30.656 -8.734 1 95.81 89 ALA B C 1
ATOM 3302 O O . ALA B 1 89 ? 10.758 -30.484 -8.07 1 95.81 89 ALA B O 1
ATOM 3303 N N . THR B 1 90 ? 11.789 -31.359 -9.859 1 94.75 90 THR B N 1
ATOM 3304 C CA . THR B 1 90 ? 10.57 -32 -10.336 1 94.75 90 THR B CA 1
ATOM 3305 C C . THR B 1 90 ? 10.148 -33.125 -9.391 1 94.75 90 THR B C 1
ATOM 3307 O O . THR B 1 90 ? 8.977 -33.5 -9.359 1 94.75 90 THR B O 1
ATOM 3310 N N . GLN B 1 91 ? 11.078 -33.625 -8.586 1 95.19 91 GLN B N 1
ATOM 3311 C CA . GLN B 1 91 ? 10.82 -34.75 -7.699 1 95.19 91 GLN B CA 1
ATOM 3312 C C . GLN B 1 91 ? 10.438 -34.25 -6.301 1 95.19 91 GLN B C 1
ATOM 3314 O O . GLN B 1 91 ? 9.844 -35 -5.523 1 95.19 91 GLN B O 1
ATOM 3319 N N . ASP B 1 92 ? 10.742 -33.062 -5.863 1 94.75 92 ASP B N 1
ATOM 3320 C CA . ASP B 1 92 ? 10.57 -32.562 -4.508 1 94.75 92 ASP B CA 1
ATOM 3321 C C . ASP B 1 92 ? 9.156 -32.031 -4.293 1 94.75 92 ASP B C 1
ATOM 3323 O O . ASP B 1 92 ? 8.844 -31.484 -3.232 1 94.75 92 ASP B O 1
ATOM 3327 N N . ASP B 1 93 ? 8.133 -32.344 -4.965 1 93.06 93 ASP B N 1
ATOM 3328 C CA . ASP B 1 93 ? 6.738 -31.953 -4.816 1 93.06 93 ASP B CA 1
ATOM 3329 C C . ASP B 1 93 ? 6.625 -30.469 -4.504 1 93.06 93 ASP B C 1
ATOM 3331 O O . ASP B 1 93 ? 5.969 -30.078 -3.535 1 93.06 93 ASP B O 1
ATOM 3335 N N . LEU B 1 94 ? 7.242 -29.609 -5.172 1 97.62 94 LEU B N 1
ATOM 3336 C CA . LEU B 1 94 ? 7.254 -28.156 -4.988 1 97.62 94 LEU B CA 1
ATOM 3337 C C . LEU B 1 94 ? 5.938 -27.547 -5.445 1 97.62 94 LEU B C 1
ATOM 3339 O O . LEU B 1 94 ? 5.266 -28.078 -6.328 1 97.62 94 LEU B O 1
ATOM 3343 N N . CYS B 1 95 ? 5.566 -26.438 -4.832 1 97.81 95 CYS B N 1
ATOM 3344 C CA . CYS B 1 95 ? 4.367 -25.719 -5.254 1 97.81 95 CYS B CA 1
ATOM 3345 C C . CYS B 1 95 ? 4.73 -24.453 -6.008 1 97.81 95 CYS B C 1
ATOM 3347 O O . CYS B 1 95 ? 3.855 -23.766 -6.547 1 97.81 95 CYS B O 1
ATOM 3349 N N . GLY B 1 96 ? 5.926 -24.109 -6.031 1 97.94 96 GLY B N 1
ATOM 3350 C CA . GLY B 1 96 ? 6.461 -22.938 -6.715 1 97.94 96 GLY B CA 1
ATOM 3351 C C . GLY B 1 96 ? 7.953 -22.766 -6.504 1 97.94 96 GLY B C 1
ATOM 3352 O O . GLY B 1 96 ? 8.594 -23.562 -5.82 1 97.94 96 GLY B O 1
ATOM 3353 N N . PHE B 1 97 ? 8.492 -21.734 -7.141 1 97.88 97 PHE B N 1
ATOM 3354 C CA . PHE B 1 97 ? 9.93 -21.5 -7.039 1 97.88 97 PHE B CA 1
ATOM 3355 C C . PHE B 1 97 ? 10.234 -20 -7.047 1 97.88 97 PHE B C 1
ATOM 3357 O O . PHE B 1 97 ? 9.68 -19.25 -7.852 1 97.88 97 PHE B O 1
ATOM 3364 N N . VAL B 1 98 ? 11.062 -19.578 -6.141 1 97.5 98 VAL B N 1
ATOM 3365 C CA . VAL B 1 98 ? 11.562 -18.203 -6.137 1 97.5 98 VAL B CA 1
ATOM 3366 C C . VAL B 1 98 ? 13.062 -18.203 -6.449 1 97.5 98 VAL B C 1
ATOM 3368 O O . VAL B 1 98 ? 13.859 -18.766 -5.703 1 97.5 98 VAL B O 1
ATOM 3371 N N . LEU B 1 99 ? 13.43 -17.516 -7.496 1 97 99 LEU B N 1
ATOM 3372 C CA . LEU B 1 99 ? 14.797 -17.516 -7.996 1 97 99 LEU B CA 1
ATOM 3373 C C . LEU B 1 99 ? 15.5 -16.203 -7.664 1 97 99 LEU B C 1
ATOM 3375 O O . LEU B 1 99 ? 14.844 -15.18 -7.453 1 97 99 LEU B O 1
ATOM 3379 N N . LYS B 1 100 ? 16.844 -16.266 -7.586 1 95.06 100 LYS B N 1
ATOM 3380 C CA . LYS B 1 100 ? 17.672 -15.078 -7.375 1 95.06 100 LYS B CA 1
ATOM 3381 C C . LYS B 1 100 ? 17.797 -14.266 -8.656 1 95.06 100 LYS B C 1
ATOM 3383 O O . LYS B 1 100 ? 18.328 -14.766 -9.656 1 95.06 100 LYS B O 1
ATOM 3388 N N . SER B 1 101 ? 17.406 -12.984 -8.609 1 94.31 101 SER B N 1
ATOM 3389 C CA . SER B 1 101 ? 17.469 -12.109 -9.773 1 94.31 101 SER B CA 1
ATOM 3390 C C . SER B 1 101 ? 18.906 -11.883 -10.234 1 94.31 101 SER B C 1
ATOM 3392 O O . SER B 1 101 ? 19.828 -11.953 -9.43 1 94.31 101 SER B O 1
ATOM 3394 N N . ALA B 1 102 ? 19.094 -11.664 -11.539 1 91.19 102 ALA B N 1
ATOM 3395 C CA . ALA B 1 102 ? 20.344 -11.227 -12.18 1 91.19 102 ALA B CA 1
ATOM 3396 C C . ALA B 1 102 ? 21.422 -12.305 -12.07 1 91.19 102 ALA B C 1
ATOM 3398 O O . ALA B 1 102 ? 22.547 -12.109 -12.531 1 91.19 102 ALA B O 1
ATOM 3399 N N . SER B 1 103 ? 21.062 -13.484 -11.516 1 91.44 103 SER B N 1
ATOM 3400 C CA . SER B 1 103 ? 22.031 -14.578 -11.367 1 91.44 103 SER B CA 1
ATOM 3401 C C . SER B 1 103 ? 22.25 -15.297 -12.688 1 91.44 103 SER B C 1
ATOM 3403 O O . SER B 1 103 ? 21.297 -15.633 -13.391 1 91.44 103 SER B O 1
ATOM 3405 N N . PRO B 1 104 ? 23.516 -15.547 -13.008 1 92.44 104 PRO B N 1
ATOM 3406 C CA . PRO B 1 104 ? 23.797 -16.266 -14.25 1 92.44 104 PRO B CA 1
ATOM 3407 C C . PRO B 1 104 ? 23.203 -17.672 -14.266 1 92.44 104 PRO B C 1
ATOM 3409 O O . PRO B 1 104 ? 23 -18.25 -15.336 1 92.44 104 PRO B O 1
ATOM 3412 N N . SER B 1 105 ? 22.938 -18.234 -13.148 1 93.62 105 SER B N 1
ATOM 3413 C CA . SER B 1 105 ? 22.375 -19.578 -13.062 1 93.62 105 SER B CA 1
ATOM 3414 C C . SER B 1 105 ? 20.875 -19.531 -12.758 1 93.62 105 SER B C 1
ATOM 3416 O O . SER B 1 105 ? 20.094 -20.266 -13.367 1 93.62 105 SER B O 1
ATOM 3418 N N . CYS B 1 106 ? 20.438 -18.625 -11.953 1 93.5 106 CYS B N 1
ATOM 3419 C CA . CYS B 1 106 ? 19.094 -18.688 -11.414 1 93.5 106 CYS B CA 1
ATOM 3420 C C . CYS B 1 106 ? 18.234 -17.547 -11.953 1 93.5 106 CYS B C 1
ATOM 3422 O O . CYS B 1 106 ? 17.016 -17.547 -11.797 1 93.5 106 CYS B O 1
ATOM 3424 N N . GLY B 1 107 ? 18.812 -16.609 -12.617 1 93.94 107 GLY B N 1
ATOM 3425 C CA . GLY B 1 107 ? 18.047 -15.477 -13.086 1 93.94 107 GLY B CA 1
ATOM 3426 C C . GLY B 1 107 ? 17.016 -15.836 -14.141 1 93.94 107 GLY B C 1
ATOM 3427 O O . GLY B 1 107 ? 17.344 -16.484 -15.133 1 93.94 107 GLY B O 1
ATOM 3428 N N . MET B 1 108 ? 15.828 -15.383 -13.945 1 94.06 108 MET B N 1
ATOM 3429 C CA . MET B 1 108 ? 14.75 -15.734 -14.859 1 94.06 108 MET B CA 1
ATOM 3430 C C . MET B 1 108 ? 14.758 -14.828 -16.078 1 94.06 108 MET B C 1
ATOM 3432 O O . MET B 1 108 ? 14.391 -15.258 -17.188 1 94.06 108 MET B O 1
ATOM 3436 N N . GLU B 1 109 ? 15.148 -13.555 -15.852 1 91.5 109 GLU B N 1
ATOM 3437 C CA . GLU B 1 109 ? 15.18 -12.602 -16.953 1 91.5 109 GLU B CA 1
ATOM 3438 C C . GLU B 1 109 ? 16.219 -11.508 -16.703 1 91.5 109 GLU B C 1
ATOM 3440 O O . GLU B 1 109 ? 16.656 -11.312 -15.57 1 91.5 109 GLU B O 1
ATOM 3445 N N . ARG B 1 110 ? 16.734 -10.891 -17.734 1 92.25 110 ARG B N 1
ATOM 3446 C CA . ARG B 1 110 ? 17.609 -9.711 -17.719 1 92.25 110 ARG B CA 1
ATOM 3447 C C . ARG B 1 110 ? 18.953 -10.031 -17.062 1 92.25 110 ARG B C 1
ATOM 3449 O O . ARG B 1 110 ? 19.484 -9.227 -16.297 1 92.25 110 ARG B O 1
ATOM 3456 N N . VAL B 1 111 ? 19.328 -11.227 -17.25 1 92 111 VAL B N 1
ATOM 3457 C CA . VAL B 1 111 ? 20.688 -11.578 -16.812 1 92 111 VAL B CA 1
ATOM 3458 C C . VAL B 1 111 ? 21.703 -10.977 -17.766 1 92 111 VAL B C 1
ATOM 3460 O O . VAL B 1 111 ? 21.531 -11 -18.984 1 92 111 VAL B O 1
ATOM 3463 N N . LYS B 1 112 ? 22.734 -10.375 -17.219 1 91.5 112 LYS B N 1
ATOM 3464 C CA . LYS B 1 112 ? 23.766 -9.719 -18.031 1 91.5 112 LYS B CA 1
ATOM 3465 C C . LYS B 1 112 ? 24.516 -10.734 -18.891 1 91.5 112 LYS B C 1
ATOM 3467 O O . LYS B 1 112 ? 24.938 -11.789 -18.391 1 91.5 112 LYS B O 1
ATOM 3472 N N . VAL B 1 113 ? 24.562 -10.414 -20.172 1 93.44 113 VAL B N 1
ATOM 3473 C CA . VAL B 1 113 ? 25.344 -11.203 -21.125 1 93.44 113 VAL B CA 1
ATOM 3474 C C . VAL B 1 113 ? 26.469 -10.359 -21.703 1 93.44 113 VAL B C 1
ATOM 3476 O O . VAL B 1 113 ? 26.219 -9.305 -22.297 1 93.44 113 VAL B O 1
ATOM 3479 N N . TYR B 1 114 ? 27.641 -10.82 -21.453 1 90.56 114 TYR B N 1
ATOM 3480 C CA . TYR B 1 114 ? 28.812 -10.094 -21.922 1 90.56 114 TYR B CA 1
ATOM 3481 C C . TYR B 1 114 ? 29.156 -10.484 -23.359 1 90.56 114 TYR B C 1
ATOM 3483 O O . TYR B 1 114 ? 28.797 -11.57 -23.812 1 90.56 114 TYR B O 1
ATOM 3491 N N . LYS B 1 115 ? 29.734 -9.367 -24.078 1 84.12 115 LYS B N 1
ATOM 3492 C CA . LYS B 1 115 ? 30.281 -9.602 -25.406 1 84.12 115 LYS B CA 1
ATOM 3493 C C . LYS B 1 115 ? 31.812 -9.656 -25.375 1 84.12 115 LYS B C 1
ATOM 3495 O O . LYS B 1 115 ? 32.438 -9.055 -24.5 1 84.12 115 LYS B O 1
ATOM 3500 N N . PRO B 1 116 ? 32.344 -10.656 -26.094 1 73.44 116 PRO B N 1
ATOM 3501 C CA . PRO B 1 116 ? 33.781 -10.852 -26.062 1 73.44 116 PRO B CA 1
ATOM 3502 C C . PRO B 1 116 ? 34.562 -9.539 -26.203 1 73.44 116 PRO B C 1
ATOM 3504 O O . PRO B 1 116 ? 35.594 -9.367 -25.578 1 73.44 116 PRO B O 1
ATOM 3507 N N . GLU B 1 117 ? 34.156 -8.758 -27.125 1 66.31 117 GLU B N 1
ATOM 3508 C CA . GLU B 1 117 ? 34.938 -7.547 -27.391 1 66.31 117 GLU B CA 1
ATOM 3509 C C . GLU B 1 117 ? 34.344 -6.352 -26.641 1 66.31 117 GLU B C 1
ATOM 3511 O O . GLU B 1 117 ? 33.156 -6.367 -26.266 1 66.31 117 GLU B O 1
ATOM 3516 N N . ASN B 1 118 ? 35.094 -5.652 -25.656 1 63.22 118 ASN B N 1
ATOM 3517 C CA . ASN B 1 118 ? 34.844 -4.484 -24.828 1 63.22 118 ASN B CA 1
ATOM 3518 C C . ASN B 1 118 ? 33.5 -3.846 -25.172 1 63.22 118 ASN B C 1
ATOM 3520 O O . ASN B 1 118 ? 33.344 -2.625 -25.094 1 63.22 118 ASN B O 1
ATOM 3524 N N . ALA B 1 119 ? 32.656 -4.645 -25.688 1 67 119 ALA B N 1
ATOM 3525 C CA . ALA B 1 119 ? 31.359 -4.066 -25.969 1 67 119 ALA B CA 1
ATOM 3526 C C . ALA B 1 119 ? 30.484 -4.039 -24.719 1 67 119 ALA B C 1
ATOM 3528 O O . ALA B 1 119 ? 30.703 -4.828 -23.797 1 67 119 ALA B O 1
ATOM 3529 N N . PRO B 1 120 ? 29.797 -3.16 -24.703 1 80 120 PRO B N 1
ATOM 3530 C CA . PRO B 1 120 ? 28.891 -3.066 -23.547 1 80 120 PRO B CA 1
ATOM 3531 C C . PRO B 1 120 ? 28.016 -4.305 -23.375 1 80 120 PRO B C 1
ATOM 3533 O O . PRO B 1 120 ? 27.625 -4.926 -24.359 1 80 120 PRO B O 1
ATOM 3536 N N . SER B 1 121 ? 27.875 -4.82 -22.281 1 84.12 121 SER B N 1
ATOM 3537 C CA . SER B 1 121 ? 27.016 -5.949 -21.953 1 84.12 121 SER B CA 1
ATOM 3538 C C . SER B 1 121 ? 25.547 -5.602 -22.172 1 84.12 121 SER B C 1
ATOM 3540 O O . SER B 1 121 ? 25.172 -4.426 -22.188 1 84.12 121 SER B O 1
ATOM 3542 N N . VAL B 1 122 ? 24.781 -6.695 -22.531 1 86.88 122 VAL B N 1
ATOM 3543 C CA . VAL B 1 122 ? 23.344 -6.531 -22.703 1 86.88 122 VAL B CA 1
ATOM 3544 C C . VAL B 1 122 ? 22.594 -7.355 -21.656 1 86.88 122 VAL B C 1
ATOM 3546 O O . VAL B 1 122 ? 23.016 -8.461 -21.312 1 86.88 122 VAL B O 1
ATOM 3549 N N . LYS B 1 123 ? 21.547 -6.848 -21.141 1 87.56 123 LYS B N 1
ATOM 3550 C CA . LYS B 1 123 ? 20.75 -7.523 -20.109 1 87.56 123 LYS B CA 1
ATOM 3551 C C . LYS B 1 123 ? 19.609 -8.305 -20.734 1 87.56 123 LYS B C 1
ATOM 3553 O O . LYS B 1 123 ? 18.438 -7.992 -20.516 1 87.56 123 LYS B O 1
ATOM 3558 N N . ASN B 1 124 ? 19.844 -9.414 -21.453 1 88.94 124 ASN B N 1
ATOM 3559 C CA . ASN B 1 124 ? 18.781 -10.195 -22.078 1 88.94 124 ASN B CA 1
ATOM 3560 C C . ASN B 1 124 ? 18.984 -11.695 -21.859 1 88.94 124 ASN B C 1
ATOM 3562 O O . ASN B 1 124 ? 18.391 -12.508 -22.562 1 88.94 124 ASN B O 1
ATOM 3566 N N . GLY B 1 125 ? 19.703 -12.047 -20.922 1 92.19 125 GLY B N 1
ATOM 3567 C CA . GLY B 1 125 ? 20 -13.453 -20.672 1 92.19 125 GLY B CA 1
ATOM 3568 C C . GLY B 1 125 ? 19.031 -14.102 -19.703 1 92.19 125 GLY B C 1
ATOM 3569 O O . GLY B 1 125 ? 18.188 -13.422 -19.109 1 92.19 125 GLY B O 1
ATOM 3570 N N . VAL B 1 126 ? 19.094 -15.438 -19.656 1 95.06 126 VAL B N 1
ATOM 3571 C CA . VAL B 1 126 ? 18.344 -16.266 -18.703 1 95.06 126 VAL B CA 1
ATOM 3572 C C . VAL B 1 126 ? 19.297 -17.25 -18.031 1 95.06 126 VAL B C 1
ATOM 3574 O O . VAL B 1 126 ? 20.172 -17.844 -18.688 1 95.06 126 VAL B O 1
ATOM 3577 N N . GLY B 1 127 ? 19.156 -17.359 -16.75 1 96 127 GLY B N 1
ATOM 3578 C CA . GLY B 1 127 ? 19.984 -18.344 -16.047 1 96 127 GLY B CA 1
ATOM 3579 C C . GLY B 1 127 ? 19.75 -19.766 -16.516 1 96 127 GLY B C 1
ATOM 3580 O O . GLY B 1 127 ? 18.625 -20.156 -16.828 1 96 127 GLY B O 1
ATOM 3581 N N . ILE B 1 128 ? 20.812 -20.5 -16.469 1 95.75 128 ILE B N 1
ATOM 3582 C CA . ILE B 1 128 ? 20.781 -21.844 -17 1 95.75 128 ILE B CA 1
ATOM 3583 C C . ILE B 1 128 ? 19.812 -22.703 -16.188 1 95.75 128 ILE B C 1
ATOM 3585 O O . ILE B 1 128 ? 19.016 -23.453 -16.75 1 95.75 128 ILE B O 1
ATOM 3589 N N . PHE B 1 129 ? 19.875 -22.609 -14.922 1 96.94 129 PHE B N 1
ATOM 3590 C CA . PHE B 1 129 ? 18.984 -23.375 -14.055 1 96.94 129 PHE B CA 1
ATOM 3591 C C . PHE B 1 129 ? 17.531 -22.969 -14.273 1 96.94 129 PHE B C 1
ATOM 3593 O O . PHE B 1 129 ? 16.656 -23.828 -14.406 1 96.94 129 PHE B O 1
ATOM 3600 N N . ALA B 1 130 ? 17.281 -21.719 -14.32 1 96.94 130 ALA B N 1
ATOM 3601 C CA . ALA B 1 130 ? 15.945 -21.203 -14.578 1 96.94 130 ALA B CA 1
ATOM 3602 C C . ALA B 1 130 ? 15.391 -21.766 -15.891 1 96.94 130 ALA B C 1
ATOM 3604 O O . ALA B 1 130 ? 14.234 -22.203 -15.953 1 96.94 130 ALA B O 1
ATOM 3605 N N . LYS B 1 131 ? 16.203 -21.719 -16.891 1 95.81 131 LYS B N 1
ATOM 3606 C CA . LYS B 1 131 ? 15.812 -22.234 -18.203 1 95.81 131 LYS B CA 1
ATOM 3607 C C . LYS B 1 131 ? 15.422 -23.719 -18.125 1 95.81 131 LYS B C 1
ATOM 3609 O O . LYS B 1 131 ? 14.375 -24.109 -18.625 1 95.81 131 LYS B O 1
ATOM 3614 N N . LYS B 1 132 ? 16.297 -24.469 -17.484 1 96.69 132 LYS B N 1
ATOM 3615 C CA . LYS B 1 132 ? 16.047 -25.906 -17.344 1 96.69 132 LYS B CA 1
ATOM 3616 C C . LYS B 1 132 ? 14.773 -26.172 -16.547 1 96.69 132 LYS B C 1
ATOM 3618 O O . LYS B 1 132 ? 13.992 -27.062 -16.875 1 96.69 132 LYS B O 1
ATOM 3623 N N . LEU B 1 133 ? 14.578 -25.406 -15.508 1 96.06 133 LEU B N 1
ATOM 3624 C CA . LEU B 1 133 ? 13.398 -25.531 -14.664 1 96.06 133 LEU B CA 1
ATOM 3625 C C . LEU B 1 133 ? 12.125 -25.281 -15.469 1 96.06 133 LEU B C 1
ATOM 3627 O O . LEU B 1 133 ? 11.18 -26.062 -15.406 1 96.06 133 LEU B O 1
ATOM 3631 N N . LYS B 1 134 ? 12.109 -24.25 -16.25 1 95.12 134 LYS B N 1
ATOM 3632 C CA . LYS B 1 134 ? 10.945 -23.891 -17.047 1 95.12 134 LYS B CA 1
ATOM 3633 C C . LYS B 1 134 ? 10.664 -24.953 -18.109 1 95.12 134 LYS B C 1
ATOM 3635 O O . LYS B 1 134 ? 9.508 -25.219 -18.438 1 95.12 134 LYS B O 1
ATOM 3640 N N . GLU B 1 135 ? 11.719 -25.453 -18.656 1 95.12 135 GLU B N 1
ATOM 3641 C CA . GLU B 1 135 ? 11.578 -26.5 -19.672 1 95.12 135 GLU B CA 1
ATOM 3642 C C . GLU B 1 135 ? 10.938 -27.75 -19.078 1 95.12 135 GLU B C 1
ATOM 3644 O O . GLU B 1 135 ? 10.078 -28.375 -19.703 1 95.12 135 GLU B O 1
ATOM 3649 N N . LYS B 1 136 ? 11.328 -28.047 -17.938 1 94.75 136 LYS B N 1
ATOM 3650 C CA . LYS B 1 136 ? 10.875 -29.281 -17.312 1 94.75 136 LYS B CA 1
ATOM 3651 C C . LYS B 1 136 ? 9.508 -29.094 -16.641 1 94.75 136 LYS B C 1
ATOM 3653 O O . LYS B 1 136 ? 8.75 -30.062 -16.516 1 94.75 136 LYS B O 1
ATOM 3658 N N . LEU B 1 137 ? 9.211 -27.922 -16.219 1 93.25 137 LEU B N 1
ATOM 3659 C CA . LEU B 1 137 ? 7.961 -27.609 -15.531 1 93.25 137 LEU B CA 1
ATOM 3660 C C . LEU B 1 137 ? 7.262 -26.422 -16.188 1 93.25 137 LEU B C 1
ATOM 3662 O O . LEU B 1 137 ? 7.199 -25.328 -15.617 1 93.25 137 LEU B O 1
ATOM 3666 N N . PRO B 1 138 ? 6.609 -26.734 -17.25 1 91.56 138 PRO B N 1
ATOM 3667 C CA . PRO B 1 138 ? 5.934 -25.641 -17.953 1 91.56 138 PRO B CA 1
ATOM 3668 C C . PRO B 1 138 ? 4.773 -25.062 -17.141 1 91.56 138 PRO B C 1
ATOM 3670 O O . PRO B 1 138 ? 3.996 -25.812 -16.547 1 91.56 138 PRO B O 1
ATOM 3673 N N . ASN B 1 139 ? 4.57 -23.797 -17.031 1 92.81 139 ASN B N 1
ATOM 3674 C CA . ASN B 1 139 ? 3.514 -23.047 -16.375 1 92.81 139 ASN B CA 1
ATOM 3675 C C . ASN B 1 139 ? 3.557 -23.219 -14.859 1 92.81 139 ASN B C 1
ATOM 3677 O O . ASN B 1 139 ? 2.578 -22.938 -14.172 1 92.81 139 ASN B O 1
ATOM 3681 N N . PHE B 1 140 ? 4.703 -23.844 -14.422 1 95.69 140 PHE B N 1
ATOM 3682 C CA . PHE B 1 140 ? 4.957 -23.906 -12.984 1 95.69 140 PHE B CA 1
ATOM 3683 C C . PHE B 1 140 ? 5.203 -22.516 -12.414 1 95.69 140 PHE B C 1
ATOM 3685 O O . PHE B 1 140 ? 5.832 -21.672 -13.055 1 95.69 140 PHE B O 1
ATOM 3692 N N . PRO B 1 141 ? 4.594 -22.25 -11.227 1 97.69 141 PRO B N 1
ATOM 3693 C CA . PRO B 1 141 ? 4.82 -20.922 -10.648 1 97.69 141 PRO B CA 1
ATOM 3694 C C . PRO B 1 141 ? 6.293 -20.656 -10.344 1 97.69 141 PRO B C 1
ATOM 3696 O O . PRO B 1 141 ? 6.879 -21.312 -9.492 1 97.69 141 PRO B O 1
ATOM 3699 N N . ILE B 1 142 ? 6.848 -19.719 -11.07 1 97.44 142 ILE B N 1
ATOM 3700 C CA . ILE B 1 142 ? 8.234 -19.312 -10.875 1 97.44 142 ILE B CA 1
ATOM 3701 C C . ILE B 1 142 ? 8.336 -17.797 -10.914 1 97.44 142 ILE B C 1
ATOM 3703 O O . ILE B 1 142 ? 7.715 -17.156 -11.766 1 97.44 142 ILE B O 1
ATOM 3707 N N . GLU B 1 143 ? 9.047 -17.25 -9.93 1 97.12 143 GLU B N 1
ATOM 3708 C CA . GLU B 1 143 ? 9.281 -15.812 -9.922 1 97.12 143 GLU B CA 1
ATOM 3709 C C . GLU B 1 143 ? 10.656 -15.484 -9.336 1 97.12 143 GLU B C 1
ATOM 3711 O O . GLU B 1 143 ? 11.336 -16.375 -8.812 1 97.12 143 GLU B O 1
ATOM 3716 N N . GLU B 1 144 ? 11.07 -14.25 -9.445 1 96.5 144 GLU B N 1
ATOM 3717 C CA . GLU B 1 144 ? 12.32 -13.766 -8.859 1 96.5 144 GLU B CA 1
ATOM 3718 C C . GLU B 1 144 ? 12.055 -12.93 -7.613 1 96.5 144 GLU B C 1
ATOM 3720 O O . GLU B 1 144 ? 11.07 -12.188 -7.551 1 96.5 144 GLU B O 1
ATOM 3725 N N . GLU B 1 145 ? 13 -13.039 -6.719 1 94.88 145 GLU B N 1
ATOM 3726 C CA . GLU B 1 145 ? 12.828 -12.305 -5.469 1 94.88 145 GLU B CA 1
ATOM 3727 C C . GLU B 1 145 ? 12.703 -10.805 -5.719 1 94.88 145 GLU B C 1
ATOM 3729 O O . GLU B 1 145 ? 11.922 -10.125 -5.055 1 94.88 145 GLU B O 1
ATOM 3734 N N . GLY B 1 146 ? 13.508 -10.25 -6.672 1 93.44 146 GLY B N 1
ATOM 3735 C CA . GLY B 1 146 ? 13.438 -8.836 -6.992 1 93.44 146 GLY B CA 1
ATOM 3736 C C . GLY B 1 146 ? 12.086 -8.422 -7.551 1 93.44 146 GLY B C 1
ATOM 3737 O O . GLY B 1 146 ? 11.586 -7.336 -7.234 1 93.44 146 GLY B O 1
ATOM 3738 N N . ARG B 1 147 ? 11.5 -9.25 -8.359 1 94.56 147 ARG B N 1
ATOM 3739 C CA . ARG B 1 147 ? 10.219 -8.977 -9 1 94.56 147 ARG B CA 1
ATOM 3740 C C . ARG B 1 147 ? 9.07 -9.094 -8 1 94.56 147 ARG B C 1
ATOM 3742 O O . ARG B 1 147 ? 8.047 -8.422 -8.141 1 94.56 147 ARG B O 1
ATOM 3749 N N . LEU B 1 148 ? 9.25 -9.859 -6.996 1 95.69 148 LEU B N 1
ATOM 3750 C CA . LEU B 1 148 ? 8.219 -10.07 -5.988 1 95.69 148 LEU B CA 1
ATOM 3751 C C . LEU B 1 148 ? 8.07 -8.844 -5.102 1 95.69 148 LEU B C 1
ATOM 3753 O O . LEU B 1 148 ? 7.133 -8.766 -4.297 1 95.69 148 LEU B O 1
ATOM 3757 N N . ASN B 1 149 ? 8.93 -7.84 -5.273 1 93.12 149 ASN B N 1
ATOM 3758 C CA . ASN B 1 149 ? 8.742 -6.559 -4.602 1 93.12 149 ASN B CA 1
ATOM 3759 C C . ASN B 1 149 ? 7.602 -5.758 -5.227 1 93.12 149 ASN B C 1
ATOM 3761 O O . ASN B 1 149 ? 7.086 -4.824 -4.613 1 93.12 149 ASN B O 1
ATOM 3765 N N . ASP B 1 150 ? 7.301 -6.09 -6.457 1 95.38 150 ASP B N 1
ATOM 3766 C CA . ASP B 1 150 ? 6.141 -5.516 -7.129 1 95.38 150 ASP B CA 1
ATOM 3767 C C . ASP B 1 150 ? 4.848 -6.172 -6.652 1 95.38 150 ASP B C 1
ATOM 3769 O O . ASP B 1 150 ? 4.66 -7.379 -6.824 1 95.38 150 ASP B O 1
ATOM 3773 N N . PRO B 1 151 ? 3.932 -5.367 -6.109 1 96.44 151 PRO B N 1
ATOM 3774 C CA . PRO B 1 151 ? 2.729 -5.961 -5.523 1 96.44 151 PRO B CA 1
ATOM 3775 C C . PRO B 1 151 ? 1.901 -6.746 -6.539 1 96.44 151 PRO B C 1
ATOM 3777 O O . PRO B 1 151 ? 1.276 -7.75 -6.188 1 96.44 151 PRO B O 1
ATOM 3780 N N . TRP B 1 152 ? 1.892 -6.281 -7.742 1 97.44 152 TRP B N 1
ATOM 3781 C CA . TRP B 1 152 ? 1.128 -6.965 -8.781 1 97.44 152 TRP B CA 1
ATOM 3782 C C . TRP B 1 152 ? 1.722 -8.336 -9.078 1 97.44 152 TRP B C 1
ATOM 3784 O O . TRP B 1 152 ? 1 -9.336 -9.133 1 97.44 152 TRP B O 1
ATOM 3794 N N . LEU B 1 153 ? 3.018 -8.398 -9.211 1 97.5 153 LEU B N 1
ATOM 3795 C CA . LEU B 1 153 ? 3.695 -9.664 -9.477 1 97.5 153 LEU B CA 1
ATOM 3796 C C . LEU B 1 153 ? 3.607 -10.594 -8.273 1 97.5 153 LEU B C 1
ATOM 3798 O O . LEU B 1 153 ? 3.453 -11.805 -8.43 1 97.5 153 LEU B O 1
ATOM 3802 N N . ARG B 1 154 ? 3.678 -10.008 -7.141 1 96.94 154 ARG B N 1
ATOM 3803 C CA . ARG B 1 154 ? 3.586 -10.773 -5.902 1 96.94 154 ARG B CA 1
ATOM 3804 C C . ARG B 1 154 ? 2.219 -11.438 -5.77 1 96.94 154 ARG B C 1
ATOM 3806 O O . ARG B 1 154 ? 2.131 -12.633 -5.484 1 96.94 154 ARG B O 1
ATOM 3813 N N . GLU B 1 155 ? 1.162 -10.719 -5.992 1 97.69 155 GLU B N 1
ATOM 3814 C CA . GLU B 1 155 ? -0.196 -11.242 -5.918 1 97.69 155 GLU B CA 1
ATOM 3815 C C . GLU B 1 155 ? -0.415 -12.359 -6.941 1 97.69 155 GLU B C 1
ATOM 3817 O O . GLU B 1 155 ? -0.919 -13.43 -6.602 1 97.69 155 GLU B O 1
ATOM 3822 N N . ASN B 1 156 ? 0.053 -12.078 -8.133 1 97.44 156 ASN B N 1
ATOM 3823 C CA . ASN B 1 156 ? -0.138 -13.078 -9.18 1 97.44 156 ASN B CA 1
ATOM 3824 C C . ASN B 1 156 ? 0.637 -14.359 -8.891 1 97.44 156 ASN B C 1
ATOM 3826 O O . ASN B 1 156 ? 0.129 -15.461 -9.102 1 97.44 156 ASN B O 1
ATOM 3830 N N . PHE B 1 157 ? 1.852 -14.211 -8.391 1 97.75 157 PHE B N 1
ATOM 3831 C CA . PHE B 1 157 ? 2.686 -15.367 -8.102 1 97.75 157 PHE B CA 1
ATOM 3832 C C . PHE B 1 157 ? 2.047 -16.234 -7.02 1 97.75 157 PHE B C 1
ATOM 3834 O O . PHE B 1 157 ? 1.894 -17.453 -7.199 1 97.75 157 PHE B O 1
ATOM 3841 N N . LEU B 1 158 ? 1.625 -15.625 -5.953 1 97.69 158 LEU B N 1
ATOM 3842 C CA . LEU B 1 158 ? 1.066 -16.391 -4.844 1 97.69 158 LEU B CA 1
ATOM 3843 C C . LEU B 1 158 ? -0.292 -16.969 -5.215 1 97.69 158 LEU B C 1
ATOM 3845 O O . LEU B 1 158 ? -0.622 -18.094 -4.82 1 97.69 158 LEU B O 1
ATOM 3849 N N . MET B 1 159 ? -1.044 -16.219 -5.965 1 98 159 MET B N 1
ATOM 3850 C CA . MET B 1 159 ? -2.291 -16.766 -6.484 1 98 159 MET B CA 1
ATOM 3851 C C . MET B 1 159 ? -2.027 -18.031 -7.309 1 98 159 MET B C 1
ATOM 3853 O O . MET B 1 159 ? -2.709 -19.047 -7.141 1 98 159 MET B O 1
ATOM 3857 N N . GLN B 1 160 ? -1.028 -17.922 -8.117 1 98.25 160 GLN B N 1
ATOM 3858 C CA . GLN B 1 160 ? -0.663 -19.062 -8.938 1 98.25 160 GLN B CA 1
ATOM 3859 C C . GLN B 1 160 ? -0.235 -20.25 -8.078 1 98.25 160 GLN B C 1
ATOM 3861 O O . GLN B 1 160 ? -0.628 -21.391 -8.344 1 98.25 160 GLN B O 1
ATOM 3866 N N . VAL B 1 161 ? 0.526 -19.969 -7.074 1 98.44 161 VAL B N 1
ATOM 3867 C CA . VAL B 1 161 ? 1.044 -21 -6.184 1 98.44 161 VAL B CA 1
ATOM 3868 C C . VAL B 1 161 ? -0.116 -21.734 -5.504 1 98.44 161 VAL B C 1
ATOM 3870 O O . VAL B 1 161 ? -0.189 -22.953 -5.531 1 98.44 161 VAL B O 1
ATOM 3873 N N . TYR B 1 162 ? -1.018 -21.047 -4.977 1 98.5 162 TYR B N 1
ATOM 3874 C CA . TYR B 1 162 ? -2.125 -21.656 -4.25 1 98.5 162 TYR B CA 1
ATOM 3875 C C . TYR B 1 162 ? -3.07 -22.375 -5.207 1 98.5 162 TYR B C 1
ATOM 3877 O O . TYR B 1 162 ? -3.633 -23.422 -4.863 1 98.5 162 TYR B O 1
ATOM 3885 N N . SER B 1 163 ? -3.25 -21.828 -6.355 1 98.62 163 SER B N 1
ATOM 3886 C CA . SER B 1 163 ? -4.055 -22.5 -7.367 1 98.62 163 SER B CA 1
ATOM 3887 C C . SER B 1 163 ? -3.406 -23.812 -7.801 1 98.62 163 SER B C 1
ATOM 3889 O O . SER B 1 163 ? -4.098 -24.812 -8.008 1 98.62 163 SER B O 1
ATOM 3891 N N . TYR B 1 164 ? -2.086 -23.75 -7.949 1 98.12 164 TYR B N 1
ATOM 3892 C CA . TYR B 1 164 ? -1.337 -24.953 -8.312 1 98.12 164 TYR B CA 1
ATOM 3893 C C . TYR B 1 164 ? -1.515 -26.047 -7.262 1 98.12 164 TYR B C 1
ATOM 3895 O O . TYR B 1 164 ? -1.744 -27.203 -7.602 1 98.12 164 TYR B O 1
ATOM 3903 N N . VAL B 1 165 ? -1.457 -25.672 -6.047 1 97.81 165 VAL B N 1
ATOM 3904 C CA . VAL B 1 165 ? -1.617 -26.609 -4.945 1 97.81 165 VAL B CA 1
ATOM 3905 C C . VAL B 1 165 ? -3.018 -27.219 -4.984 1 97.81 165 VAL B C 1
ATOM 3907 O O . VAL B 1 165 ? -3.176 -28.438 -4.844 1 97.81 165 VAL B O 1
ATOM 3910 N N . ASP B 1 166 ? -4.016 -26.391 -5.188 1 98.19 166 ASP B N 1
ATOM 3911 C CA . ASP B 1 166 ? -5.387 -26.875 -5.273 1 98.19 166 ASP B CA 1
ATOM 3912 C C . ASP B 1 166 ? -5.547 -27.875 -6.426 1 98.19 166 ASP B C 1
ATOM 3914 O O . ASP B 1 166 ? -6.223 -28.891 -6.281 1 98.19 166 ASP B O 1
ATOM 3918 N N . LEU B 1 167 ? -4.938 -27.562 -7.543 1 98.12 167 LEU B N 1
ATOM 3919 C CA . LEU B 1 167 ? -5 -28.453 -8.695 1 98.12 167 LEU B CA 1
ATOM 3920 C C . LEU B 1 167 ? -4.312 -29.781 -8.391 1 98.12 167 LEU B C 1
ATOM 3922 O O . LEU B 1 167 ? -4.855 -30.844 -8.695 1 98.12 167 LEU B O 1
ATOM 3926 N N . LYS B 1 168 ? -3.117 -29.703 -7.793 1 96.12 168 LYS B N 1
ATOM 3927 C CA . LYS B 1 168 ? -2.385 -30.922 -7.445 1 96.12 168 LYS B CA 1
ATOM 3928 C C . LYS B 1 168 ? -3.197 -31.797 -6.504 1 96.12 168 LYS B C 1
ATOM 3930 O O . LYS B 1 168 ? -3.211 -33.031 -6.645 1 96.12 168 LYS B O 1
ATOM 3935 N N . ASN B 1 169 ? -3.854 -31.188 -5.57 1 97 169 ASN B N 1
ATOM 3936 C CA . ASN B 1 169 ? -4.715 -31.938 -4.656 1 97 169 ASN B CA 1
ATOM 3937 C C . ASN B 1 169 ? -5.863 -32.625 -5.395 1 97 169 ASN B C 1
ATOM 3939 O O . ASN B 1 169 ? -6.223 -33.75 -5.078 1 97 169 ASN B O 1
ATOM 3943 N N . LEU B 1 170 ? -6.41 -31.922 -6.344 1 97.69 170 LEU B N 1
ATOM 3944 C CA . LEU B 1 170 ? -7.457 -32.5 -7.172 1 97.69 170 LEU B CA 1
ATOM 3945 C C . LEU B 1 170 ? -6.945 -33.75 -7.91 1 97.69 170 LEU B C 1
ATOM 3947 O O . LEU B 1 170 ? -7.621 -34.781 -7.949 1 97.69 170 LEU B O 1
ATOM 3951 N N . LEU B 1 171 ? -5.73 -33.625 -8.43 1 96.12 171 LEU B N 1
ATOM 3952 C CA . LEU B 1 171 ? -5.168 -34.656 -9.289 1 96.12 171 LEU B CA 1
ATOM 3953 C C . LEU B 1 171 ? -4.758 -35.875 -8.461 1 96.12 171 LEU B C 1
ATOM 3955 O O . LEU B 1 171 ? -4.68 -37 -8.992 1 96.12 171 LEU B O 1
ATOM 3959 N N . LYS B 1 172 ? -4.469 -35.688 -7.227 1 93.75 172 LYS B N 1
ATOM 3960 C CA . LYS B 1 172 ? -4.035 -36.75 -6.344 1 93.75 172 LYS B CA 1
ATOM 3961 C C . LYS B 1 172 ? -5.219 -37.594 -5.895 1 93.75 172 LYS B C 1
ATOM 3963 O O . LYS B 1 172 ? -5.043 -38.75 -5.488 1 93.75 172 LYS B O 1
ATOM 3968 N N . ASN B 1 173 ? -6.426 -37.094 -5.973 1 92.25 173 ASN B N 1
ATOM 3969 C CA . ASN B 1 173 ? -7.629 -37.781 -5.543 1 92.25 173 ASN B CA 1
ATOM 3970 C C . ASN B 1 173 ? -8.242 -38.594 -6.68 1 92.25 173 ASN B C 1
ATOM 3972 O O . ASN B 1 173 ? -7.75 -38.562 -7.809 1 92.25 173 ASN B O 1
ATOM 3976 N N . ASP B 1 174 ? -9.227 -39.438 -6.309 1 92.31 174 ASP B N 1
ATOM 3977 C CA . ASP B 1 174 ? -9.953 -40.156 -7.332 1 92.31 174 ASP B CA 1
ATOM 3978 C C . ASP B 1 174 ? -10.602 -39.219 -8.344 1 92.31 174 ASP B C 1
ATOM 3980 O O . ASP B 1 174 ? -11.328 -38.312 -7.965 1 92.31 174 ASP B O 1
ATOM 3984 N N . LYS B 1 175 ? -10.391 -39.562 -9.578 1 96.25 175 LYS B N 1
ATOM 3985 C CA . LYS B 1 175 ? -10.867 -38.688 -10.648 1 96.25 175 LYS B CA 1
ATOM 3986 C C . LYS B 1 175 ? -12.32 -38.969 -10.984 1 96.25 175 LYS B C 1
ATOM 3988 O O . LYS B 1 175 ? -12.672 -40.094 -11.359 1 96.25 175 LYS B O 1
ATOM 3993 N N . LYS B 1 176 ? -13.125 -38.031 -10.727 1 96.62 176 LYS B N 1
ATOM 3994 C CA . LYS B 1 176 ? -14.539 -38.062 -11.062 1 96.62 176 LYS B CA 1
ATOM 3995 C C . LYS B 1 176 ? -14.961 -36.812 -11.812 1 96.62 176 LYS B C 1
ATOM 3997 O O . LYS B 1 176 ? -14.484 -35.719 -11.508 1 96.62 176 LYS B O 1
ATOM 4002 N N . ILE B 1 177 ? -15.812 -37 -12.734 1 95.88 177 ILE B N 1
ATOM 4003 C CA . ILE B 1 177 ? -16.297 -35.844 -13.516 1 95.88 177 ILE B CA 1
ATOM 4004 C C . ILE B 1 177 ? -16.953 -34.844 -12.594 1 95.88 177 ILE B C 1
ATOM 4006 O O . ILE B 1 177 ? -16.75 -33.625 -12.75 1 95.88 177 ILE B O 1
ATOM 4010 N N . SER B 1 178 ? -17.719 -35.312 -11.672 1 96.38 178 SER B N 1
ATOM 4011 C CA . SER B 1 178 ? -18.406 -34.406 -10.734 1 96.38 178 SER B CA 1
ATOM 4012 C C . SER B 1 178 ? -17.438 -33.562 -9.953 1 96.38 178 SER B C 1
ATOM 4014 O O . SER B 1 178 ? -17.672 -32.375 -9.742 1 96.38 178 SER B O 1
ATOM 4016 N N . THR B 1 179 ? -16.328 -34.156 -9.516 1 97.69 179 THR B N 1
ATOM 4017 C CA . THR B 1 179 ? -15.32 -33.438 -8.75 1 97.69 179 THR B CA 1
ATOM 4018 C C . THR B 1 179 ? -14.648 -32.375 -9.609 1 97.69 179 THR B C 1
ATOM 4020 O O . THR B 1 179 ? -14.352 -31.266 -9.133 1 97.69 179 THR B O 1
ATOM 4023 N N . LEU B 1 180 ? -14.43 -32.75 -10.82 1 98.06 180 LEU B N 1
ATOM 4024 C CA . LEU B 1 180 ? -13.828 -31.781 -11.75 1 98.06 180 LEU B CA 1
ATOM 4025 C C . LEU B 1 180 ? -14.75 -30.594 -11.969 1 98.06 180 LEU B C 1
ATOM 4027 O O . LEU B 1 180 ? -14.289 -29.438 -11.984 1 98.06 180 LEU B O 1
ATOM 4031 N N . ILE B 1 181 ? -16 -30.859 -12.133 1 97.62 181 ILE B N 1
ATOM 4032 C CA . ILE B 1 181 ? -17 -29.797 -12.328 1 97.62 181 ILE B CA 1
ATOM 4033 C C . ILE B 1 181 ? -17.031 -28.891 -11.109 1 97.62 181 ILE B C 1
ATOM 4035 O O . ILE B 1 181 ? -17.078 -27.656 -11.242 1 97.62 181 ILE B O 1
ATOM 4039 N N . GLU B 1 182 ? -17 -29.438 -9.969 1 97.75 182 GLU B N 1
ATOM 4040 C CA . GLU B 1 182 ? -17 -28.672 -8.734 1 97.75 182 GLU B CA 1
ATOM 4041 C C . GLU B 1 182 ? -15.766 -27.766 -8.648 1 97.75 182 GLU B C 1
ATOM 4043 O O . GLU B 1 182 ? -15.875 -26.594 -8.273 1 97.75 182 GLU B O 1
ATOM 4048 N N . PHE B 1 183 ? -14.602 -28.359 -8.961 1 98.56 183 PHE B N 1
ATOM 4049 C CA . PHE B 1 183 ? -13.359 -27.594 -8.969 1 98.56 183 PHE B CA 1
ATOM 4050 C C . PHE B 1 183 ? -13.453 -26.422 -9.945 1 98.56 183 PHE B C 1
ATOM 4052 O O . PHE B 1 183 ? -13.188 -25.281 -9.578 1 98.56 183 PHE B O 1
ATOM 4059 N N . HIS B 1 184 ? -13.898 -26.703 -11.117 1 98.56 184 HIS B N 1
ATOM 4060 C CA . HIS B 1 184 ? -14.031 -25.688 -12.148 1 98.56 184 HIS B CA 1
ATOM 4061 C C . HIS B 1 184 ? -14.984 -24.578 -11.711 1 98.56 184 HIS B C 1
ATOM 4063 O O . HIS B 1 184 ? -14.695 -23.406 -11.906 1 98.56 184 HIS B O 1
ATOM 4069 N N . THR B 1 185 ? -16.047 -24.969 -11.133 1 98.19 185 THR B N 1
ATOM 4070 C CA . THR B 1 185 ? -17.047 -24.016 -10.672 1 98.19 185 THR B CA 1
ATOM 4071 C C . THR B 1 185 ? -16.453 -23.062 -9.641 1 98.19 185 THR B C 1
ATOM 4073 O O . THR B 1 185 ? -16.688 -21.844 -9.695 1 98.19 185 THR B O 1
ATOM 4076 N N . SER B 1 186 ? -15.688 -23.578 -8.773 1 98.44 186 SER B N 1
ATOM 4077 C CA . SER B 1 186 ? -15.102 -22.75 -7.715 1 98.44 186 SER B CA 1
ATOM 4078 C C . SER B 1 186 ? -14.055 -21.797 -8.273 1 98.44 186 SER B C 1
ATOM 4080 O O . SER B 1 186 ? -13.734 -20.781 -7.648 1 98.44 186 SER B O 1
ATOM 4082 N N . TYR B 1 187 ? -13.492 -22.078 -9.477 1 98.69 187 TYR B N 1
ATOM 4083 C CA . TYR B 1 187 ? -12.422 -21.266 -10.039 1 98.69 187 TYR B CA 1
ATOM 4084 C C . TYR B 1 187 ? -12.93 -20.406 -11.195 1 98.69 187 TYR B C 1
ATOM 4086 O O . TYR B 1 187 ? -12.164 -19.688 -11.828 1 98.69 187 TYR B O 1
ATOM 4094 N N . LYS B 1 188 ? -14.164 -20.516 -11.445 1 98 188 LYS B N 1
ATOM 4095 C CA . LYS B 1 188 ? -14.766 -19.953 -12.656 1 98 188 LYS B CA 1
ATOM 4096 C C . LYS B 1 188 ? -14.383 -18.484 -12.82 1 98 188 LYS B C 1
ATOM 4098 O O . LYS B 1 188 ? -13.805 -18.094 -13.836 1 98 188 LYS B O 1
ATOM 4103 N N . TYR B 1 189 ? -14.602 -17.688 -11.805 1 98.31 189 TYR B N 1
ATOM 4104 C CA . TYR B 1 189 ? -14.391 -16.25 -11.922 1 98.31 189 TYR B CA 1
ATOM 4105 C C . TYR B 1 189 ? -12.906 -15.906 -11.891 1 98.31 189 TYR B C 1
ATOM 4107 O O . TYR B 1 189 ? -12.461 -14.953 -12.531 1 98.31 189 TYR B O 1
ATOM 4115 N N . LEU B 1 190 ? -12.094 -16.688 -11.156 1 98.62 190 LEU B N 1
ATOM 4116 C CA . LEU B 1 190 ? -10.648 -16.453 -11.18 1 98.62 190 LEU B CA 1
ATOM 4117 C C . LEU B 1 190 ? -10.078 -16.719 -12.57 1 98.62 190 LEU B C 1
ATOM 4119 O O . LEU B 1 190 ? -9.312 -15.906 -13.094 1 98.62 190 LEU B O 1
ATOM 4123 N N . ILE B 1 191 ? -10.531 -17.859 -13.164 1 98.56 191 ILE B N 1
ATOM 4124 C CA . ILE B 1 191 ? -10.102 -18.188 -14.516 1 98.56 191 ILE B CA 1
ATOM 4125 C C . ILE B 1 191 ? -10.523 -17.078 -15.477 1 98.56 191 ILE B C 1
ATOM 4127 O O . ILE B 1 191 ? -9.727 -16.609 -16.297 1 98.56 191 ILE B O 1
ATOM 4131 N N . TYR B 1 192 ? -11.75 -16.656 -15.297 1 98 192 TYR B N 1
ATOM 4132 C CA . TYR B 1 192 ? -12.297 -15.609 -16.156 1 98 192 TYR B CA 1
ATOM 4133 C C . TYR B 1 192 ? -11.508 -14.312 -16.016 1 98 192 TYR B C 1
ATOM 4135 O O . TYR B 1 192 ? -11.273 -13.609 -17 1 98 192 TYR B O 1
ATOM 4143 N N . SER B 1 193 ? -11.062 -13.984 -14.844 1 97.69 193 SER B N 1
ATOM 4144 C CA . SER B 1 193 ? -10.289 -12.773 -14.594 1 97.69 193 SER B CA 1
ATOM 4145 C C . SER B 1 193 ? -8.914 -12.844 -15.234 1 97.69 193 SER B C 1
ATOM 4147 O O . SER B 1 193 ? -8.258 -11.82 -15.445 1 97.69 193 SER B O 1
ATOM 4149 N N . LYS B 1 194 ? -8.477 -14.047 -15.547 1 97.38 194 LYS B N 1
ATOM 4150 C CA . LYS B 1 194 ? -7.148 -14.258 -16.109 1 97.38 194 LYS B CA 1
ATOM 4151 C C . LYS B 1 194 ? -7.195 -14.328 -17.625 1 97.38 194 LYS B C 1
ATOM 4153 O O . LYS B 1 194 ? -6.418 -13.656 -18.312 1 97.38 194 LYS B O 1
ATOM 4158 N N . SER B 1 195 ? -8.141 -15.125 -18.125 1 97.19 195 SER B N 1
ATOM 4159 C CA . SER B 1 195 ? -8.219 -15.367 -19.562 1 97.19 195 SER B CA 1
ATOM 4160 C C . SER B 1 195 ? -9.633 -15.758 -19.984 1 97.19 195 SER B C 1
ATOM 4162 O O . SER B 1 195 ? -10.117 -16.828 -19.625 1 97.19 195 SER B O 1
ATOM 4164 N N . GLN B 1 196 ? -10.211 -14.922 -20.812 1 96.81 196 GLN B N 1
ATOM 4165 C CA . GLN B 1 196 ? -11.531 -15.242 -21.344 1 96.81 196 GLN B CA 1
ATOM 4166 C C . GLN B 1 196 ? -11.477 -16.484 -22.234 1 96.81 196 GLN B C 1
ATOM 4168 O O . GLN B 1 196 ? -12.398 -17.312 -22.203 1 96.81 196 GLN B O 1
ATOM 4173 N N . ASN B 1 197 ? -10.406 -16.562 -22.984 1 97.81 197 ASN B N 1
ATOM 4174 C CA . ASN B 1 197 ? -10.227 -17.719 -23.859 1 97.81 197 ASN B CA 1
ATOM 4175 C C . ASN B 1 197 ? -10.125 -19.016 -23.062 1 97.81 197 ASN B C 1
ATOM 4177 O O . ASN B 1 197 ? -10.844 -19.984 -23.344 1 97.81 197 ASN B O 1
ATOM 4181 N N . SER B 1 198 ? -9.305 -19.062 -22.078 1 98.12 198 SER B N 1
ATOM 4182 C CA . SER B 1 198 ? -9.164 -20.266 -21.25 1 98.12 198 SER B CA 1
ATOM 4183 C C . SER B 1 198 ? -10.461 -20.578 -20.516 1 98.12 198 SER B C 1
ATOM 4185 O O . SER B 1 198 ? -10.773 -21.75 -20.297 1 98.12 198 SER B O 1
ATOM 4187 N N . TYR B 1 199 ? -11.148 -19.547 -20.156 1 98.12 199 TYR B N 1
ATOM 4188 C CA . TYR B 1 199 ? -12.453 -19.719 -19.531 1 98.12 199 TYR B CA 1
ATOM 4189 C C . TYR B 1 199 ? -13.383 -20.531 -20.422 1 98.12 199 TYR B C 1
ATOM 4191 O O . TYR B 1 199 ? -13.992 -21.516 -19.969 1 98.12 199 TYR B O 1
ATOM 4199 N N . LYS B 1 200 ? -13.406 -20.234 -21.656 1 98.19 200 LYS B N 1
ATOM 4200 C CA . LYS B 1 200 ? -14.25 -20.938 -22.625 1 98.19 200 LYS B CA 1
ATOM 4201 C C . LYS B 1 200 ? -13.75 -22.359 -22.844 1 98.19 200 LYS B C 1
ATOM 4203 O O . LYS B 1 200 ? -14.539 -23.312 -22.828 1 98.19 200 LYS B O 1
ATOM 4208 N N . ILE B 1 201 ? -12.5 -22.484 -23.047 1 98.31 201 ILE B N 1
ATOM 4209 C CA . ILE B 1 201 ? -11.898 -23.781 -23.328 1 98.31 201 ILE B CA 1
ATOM 4210 C C . ILE B 1 201 ? -12.148 -24.719 -22.156 1 98.31 201 ILE B C 1
ATOM 4212 O O . ILE B 1 201 ? -12.602 -25.859 -22.359 1 98.31 201 ILE B O 1
ATOM 4216 N N . LEU B 1 202 ? -11.914 -24.234 -20.953 1 98.62 202 LEU B N 1
ATOM 4217 C CA . LEU B 1 202 ? -12.086 -25.062 -19.766 1 98.62 202 LEU B CA 1
ATOM 4218 C C . LEU B 1 202 ? -13.547 -25.422 -19.562 1 98.62 202 LEU B C 1
ATOM 4220 O O . LEU B 1 202 ? -13.867 -26.531 -19.125 1 98.62 202 LEU B O 1
ATOM 4224 N N . GLY B 1 203 ? -14.375 -24.484 -19.844 1 98 203 GLY B N 1
ATOM 4225 C CA . GLY B 1 203 ? -15.797 -24.781 -19.797 1 98 203 GLY B CA 1
ATOM 4226 C C . GLY B 1 203 ? -16.203 -25.906 -20.734 1 98 203 GLY B C 1
ATOM 4227 O O . GLY B 1 203 ? -16.984 -26.781 -20.344 1 98 203 GLY B O 1
ATOM 4228 N N . LYS B 1 204 ? -15.672 -25.922 -21.891 1 97.75 204 LYS B N 1
ATOM 4229 C CA . LYS B 1 204 ? -15.945 -26.969 -22.859 1 97.75 204 LYS B CA 1
ATOM 4230 C C . LYS B 1 204 ? -15.406 -28.312 -22.375 1 97.75 204 LYS B C 1
ATOM 4232 O O . LYS B 1 204 ? -16.062 -29.344 -22.562 1 97.75 204 LYS B O 1
ATOM 4237 N N . ILE B 1 205 ? -14.273 -28.266 -21.797 1 97.94 205 ILE B N 1
ATOM 4238 C CA . ILE B 1 205 ? -13.648 -29.484 -21.297 1 97.94 205 ILE B CA 1
ATOM 4239 C C . ILE B 1 205 ? -14.531 -30.125 -20.234 1 97.94 205 ILE B C 1
ATOM 4241 O O . ILE B 1 205 ? -14.828 -31.312 -20.297 1 97.94 205 ILE B O 1
ATOM 4245 N N . VAL B 1 206 ? -15.031 -29.328 -19.281 1 97.06 206 VAL B N 1
ATOM 4246 C CA . VAL B 1 206 ? -15.797 -29.859 -18.172 1 97.06 206 VAL B CA 1
ATOM 4247 C C . VAL B 1 206 ? -17.172 -30.297 -18.656 1 97.06 206 VAL B C 1
ATOM 4249 O O . VAL B 1 206 ? -17.766 -31.234 -18.094 1 97.06 206 VAL B O 1
ATOM 4252 N N . ALA B 1 207 ? -17.719 -29.703 -19.688 1 96.31 207 ALA B N 1
ATOM 4253 C CA . ALA B 1 207 ? -19 -30.109 -20.266 1 96.31 207 ALA B CA 1
ATOM 4254 C C . ALA B 1 207 ? -18.906 -31.5 -20.891 1 96.31 207 ALA B C 1
ATOM 4256 O O . ALA B 1 207 ? -19.891 -32.25 -20.922 1 96.31 207 ALA B O 1
ATOM 4257 N N . ASN B 1 208 ? -17.75 -31.828 -21.344 1 95.81 208 ASN B N 1
ATOM 4258 C CA . ASN B 1 208 ? -17.422 -33.125 -21.891 1 95.81 208 ASN B CA 1
ATOM 4259 C C . ASN B 1 208 ? -18.469 -33.594 -22.891 1 95.81 208 ASN B C 1
ATOM 4261 O O . ASN B 1 208 ? -18.969 -34.719 -22.797 1 95.81 208 ASN B O 1
ATOM 4265 N N . SER B 1 209 ? -18.781 -32.75 -23.781 1 90.62 209 SER B N 1
ATOM 4266 C CA . SER B 1 209 ? -19.766 -33.094 -24.797 1 90.62 209 SER B CA 1
ATOM 4267 C C . SER B 1 209 ? -19.297 -34.281 -25.656 1 90.62 209 SER B C 1
ATOM 4269 O O . SER B 1 209 ? -20.125 -35.031 -26.188 1 90.62 209 SER B O 1
ATOM 4271 N N . GLU B 1 210 ? -18.062 -34.531 -25.766 1 91.44 210 GLU B N 1
ATOM 4272 C CA . GLU B 1 210 ? -17.5 -35.594 -26.594 1 91.44 210 GLU B CA 1
ATOM 4273 C C . GLU B 1 210 ? -17.375 -36.906 -25.797 1 91.44 210 GLU B C 1
ATOM 4275 O O . GLU B 1 210 ? -16.922 -37.906 -26.344 1 91.44 210 GLU B O 1
ATOM 4280 N N . LYS B 1 211 ? -17.719 -36.906 -24.609 1 92.69 211 LYS B N 1
ATOM 4281 C CA . LYS B 1 211 ? -17.719 -38.094 -23.734 1 92.69 211 LYS B CA 1
ATOM 4282 C C . LYS B 1 211 ? -16.344 -38.719 -23.688 1 92.69 211 LYS B C 1
ATOM 4284 O O . LYS B 1 211 ? -16.203 -39.938 -23.891 1 92.69 211 LYS B O 1
ATOM 4289 N N . LYS B 1 212 ? -15.367 -37.906 -23.453 1 94.12 212 LYS B N 1
ATOM 4290 C CA . LYS B 1 212 ? -13.992 -38.375 -23.297 1 94.12 212 LYS B CA 1
ATOM 4291 C C . LYS B 1 212 ? -13.828 -39.125 -21.984 1 94.12 212 LYS B C 1
ATOM 4293 O O . LYS B 1 212 ? -14.633 -38.969 -21.062 1 94.12 212 LYS B O 1
ATOM 4298 N N . ASP B 1 213 ? -12.789 -39.938 -22 1 95.69 213 ASP B N 1
ATOM 4299 C CA . ASP B 1 213 ? -12.406 -40.656 -20.781 1 95.69 213 ASP B CA 1
ATOM 4300 C C . ASP B 1 213 ? -11.969 -39.656 -19.703 1 95.69 213 ASP B C 1
ATOM 4302 O O . ASP B 1 213 ? -11.359 -38.625 -20 1 95.69 213 ASP B O 1
ATOM 4306 N N . VAL B 1 214 ? -12.211 -40 -18.453 1 96.38 214 VAL B N 1
ATOM 4307 C CA . VAL B 1 214 ? -12 -39.094 -17.328 1 96.38 214 VAL B CA 1
ATOM 4308 C C . VAL B 1 214 ? -10.523 -38.719 -17.234 1 96.38 214 VAL B C 1
ATOM 4310 O O . VAL B 1 214 ? -10.188 -37.562 -16.906 1 96.38 214 VAL B O 1
ATOM 4313 N N . GLU B 1 215 ? -9.633 -39.656 -17.516 1 96.31 215 GLU B N 1
ATOM 4314 C CA . GLU B 1 215 ? -8.203 -39.406 -17.438 1 96.31 215 GLU B CA 1
ATOM 4315 C C . GLU B 1 215 ? -7.781 -38.375 -18.484 1 96.31 215 GLU B C 1
ATOM 4317 O O . GLU B 1 215 ? -6.98 -37.469 -18.188 1 96.31 215 GLU B O 1
ATOM 4322 N N . GLU B 1 216 ? -8.328 -38.5 -19.609 1 96.06 216 GLU B N 1
ATOM 4323 C CA . GLU B 1 216 ? -8.031 -37.562 -20.688 1 96.06 216 GLU B CA 1
ATOM 4324 C C . GLU B 1 216 ? -8.578 -36.188 -20.359 1 96.06 216 GLU B C 1
ATOM 4326 O O . GLU B 1 216 ? -7.914 -35.156 -20.625 1 96.06 216 GLU B O 1
ATOM 4331 N N . LEU B 1 217 ? -9.758 -36.156 -19.797 1 96.94 217 LEU B N 1
ATOM 4332 C CA . LEU B 1 217 ? -10.391 -34.906 -19.406 1 96.94 217 LEU B CA 1
ATOM 4333 C C . LEU B 1 217 ? -9.523 -34.156 -18.406 1 96.94 217 LEU B C 1
ATOM 4335 O O . LEU B 1 217 ? -9.273 -32.969 -18.562 1 96.94 217 LEU B O 1
ATOM 4339 N N . TYR B 1 218 ? -9.062 -34.875 -17.438 1 97.88 218 TYR B N 1
ATOM 4340 C CA . TYR B 1 218 ? -8.242 -34.281 -16.391 1 97.88 218 TYR B CA 1
ATOM 4341 C C . TYR B 1 218 ? -6.93 -33.75 -16.953 1 97.88 218 TYR B C 1
ATOM 4343 O O . TYR B 1 218 ? -6.461 -32.688 -16.547 1 97.88 218 TYR B O 1
ATOM 4351 N N . LYS B 1 219 ? -6.367 -34.469 -17.875 1 96.75 219 LYS B N 1
ATOM 4352 C CA . LYS B 1 219 ? -5.102 -34.062 -18.484 1 96.75 219 LYS B CA 1
ATOM 4353 C C . LYS B 1 219 ? -5.27 -32.781 -19.281 1 96.75 219 LYS B C 1
ATOM 4355 O O . LYS B 1 219 ? -4.469 -31.844 -19.141 1 96.75 219 LYS B O 1
ATOM 4360 N N . GLU B 1 220 ? -6.305 -32.719 -20.047 1 97.31 220 GLU B N 1
ATOM 4361 C CA . GLU B 1 220 ? -6.586 -31.516 -20.828 1 97.31 220 GLU B CA 1
ATOM 4362 C C . GLU B 1 220 ? -6.887 -30.328 -19.922 1 97.31 220 GLU B C 1
ATOM 4364 O O . GLU B 1 220 ? -6.426 -29.203 -20.172 1 97.31 220 GLU B O 1
ATOM 4369 N N . TYR B 1 221 ? -7.668 -30.594 -18.906 1 98.31 221 TYR B N 1
ATOM 4370 C CA . TYR B 1 221 ? -8.039 -29.531 -17.969 1 98.31 221 TYR B CA 1
ATOM 4371 C C . TYR B 1 221 ? -6.805 -28.984 -17.266 1 98.31 221 TYR B C 1
ATOM 4373 O O . TYR B 1 221 ? -6.637 -27.766 -17.156 1 98.31 221 TYR B O 1
ATOM 4381 N N . GLU B 1 222 ? -5.941 -29.891 -16.781 1 97.88 222 GLU B N 1
ATOM 4382 C CA . GLU B 1 222 ? -4.719 -29.484 -16.094 1 97.88 222 GLU B CA 1
ATOM 4383 C C . GLU B 1 222 ? -3.887 -28.531 -16.953 1 97.88 222 GLU B C 1
ATOM 4385 O O . GLU B 1 222 ? -3.471 -27.469 -16.5 1 97.88 222 GLU B O 1
ATOM 4390 N N . THR B 1 223 ? -3.727 -28.922 -18.172 1 97.06 223 THR B N 1
ATOM 4391 C CA . THR B 1 223 ? -2.889 -28.156 -19.078 1 97.06 223 THR B CA 1
ATOM 4392 C C . THR B 1 223 ? -3.453 -26.75 -19.297 1 97.06 223 THR B C 1
ATOM 4394 O O . THR B 1 223 ? -2.74 -25.75 -19.125 1 97.06 223 THR B O 1
ATOM 4397 N N . GLU B 1 224 ? -4.746 -26.656 -19.547 1 98.12 224 GLU B N 1
ATOM 4398 C CA . GLU B 1 224 ? -5.363 -25.359 -19.828 1 98.12 224 GLU B CA 1
ATOM 4399 C C . GLU B 1 224 ? -5.5 -24.516 -18.562 1 98.12 224 GLU B C 1
ATOM 4401 O O . GLU B 1 224 ? -5.363 -23.297 -18.609 1 98.12 224 GLU B O 1
ATOM 4406 N N . PHE B 1 225 ? -5.781 -25.188 -17.469 1 98.62 225 PHE B N 1
ATOM 4407 C CA . PHE B 1 225 ? -5.91 -24.5 -16.188 1 98.62 225 PHE B CA 1
ATOM 4408 C C . PHE B 1 225 ? -4.602 -23.812 -15.805 1 98.62 225 PHE B C 1
ATOM 4410 O O . PHE B 1 225 ? -4.59 -22.641 -15.422 1 98.62 225 PHE B O 1
ATOM 4417 N N . LEU B 1 226 ? -3.504 -24.562 -15.945 1 97.75 226 LEU B N 1
ATOM 4418 C CA . LEU B 1 226 ? -2.203 -24 -15.586 1 97.75 226 LEU B CA 1
ATOM 4419 C C . LEU B 1 226 ? -1.826 -22.844 -16.5 1 97.75 226 LEU B C 1
ATOM 4421 O O . LEU B 1 226 ? -1.245 -21.859 -16.047 1 97.75 226 LEU B O 1
ATOM 4425 N N . LYS B 1 227 ? -2.178 -22.969 -17.703 1 97.38 227 LYS B N 1
ATOM 4426 C CA . LYS B 1 227 ? -1.963 -21.875 -18.656 1 97.38 227 LYS B CA 1
ATOM 4427 C C . LYS B 1 227 ? -2.744 -20.641 -18.234 1 97.38 227 LYS B C 1
ATOM 4429 O O . LYS B 1 227 ? -2.201 -19.531 -18.234 1 97.38 227 LYS B O 1
ATOM 4434 N N . ALA B 1 228 ? -3.986 -20.812 -17.844 1 98.19 228 ALA B N 1
ATOM 4435 C CA . ALA B 1 228 ? -4.867 -19.703 -17.469 1 98.19 228 ALA B CA 1
ATOM 4436 C C . ALA B 1 228 ? -4.352 -19 -16.203 1 98.19 228 ALA B C 1
ATOM 4438 O O . ALA B 1 228 ? -4.227 -17.766 -16.188 1 98.19 228 ALA B O 1
ATOM 4439 N N . ILE B 1 229 ? -3.99 -19.766 -15.25 1 97.5 229 ILE B N 1
ATOM 4440 C CA . ILE B 1 229 ? -3.627 -19.203 -13.953 1 97.5 229 ILE B CA 1
ATOM 4441 C C . ILE B 1 229 ? -2.268 -18.516 -14.047 1 97.5 229 ILE B C 1
ATOM 4443 O O . ILE B 1 229 ? -1.927 -17.672 -13.211 1 97.5 229 ILE B O 1
ATOM 4447 N N . ASN B 1 230 ? -1.484 -18.875 -15.055 1 96.19 230 ASN B N 1
ATOM 4448 C CA . ASN B 1 230 ? -0.181 -18.266 -15.289 1 96.19 230 ASN B CA 1
ATOM 4449 C C . ASN B 1 230 ? -0.316 -16.875 -15.898 1 96.19 230 ASN B C 1
ATOM 4451 O O . ASN B 1 230 ? 0.622 -16.078 -15.852 1 96.19 230 ASN B O 1
ATOM 4455 N N . THR B 1 231 ? -1.475 -16.641 -16.406 1 96.31 231 THR B N 1
ATOM 4456 C CA . THR B 1 231 ? -1.729 -15.32 -16.984 1 96.31 231 THR B CA 1
ATOM 4457 C C . THR B 1 231 ? -1.984 -14.297 -15.875 1 96.31 231 THR B C 1
ATOM 4459 O O . THR B 1 231 ? -2.674 -14.586 -14.898 1 96.31 231 THR B O 1
ATOM 4462 N N . LYS B 1 232 ? -1.428 -13.078 -16.078 1 95.12 232 LYS B N 1
ATOM 4463 C CA . LYS B 1 232 ? -1.605 -12.055 -15.055 1 95.12 232 LYS B CA 1
ATOM 4464 C C . LYS B 1 232 ? -2.918 -11.297 -15.258 1 95.12 232 LYS B C 1
ATOM 4466 O O . LYS B 1 232 ? -3.277 -10.953 -16.391 1 95.12 232 LYS B O 1
ATOM 4471 N N . SER B 1 233 ? -3.625 -11.18 -14.18 1 94.5 233 SER B N 1
ATOM 4472 C CA . SER B 1 233 ? -4.875 -10.422 -14.242 1 94.5 233 SER B CA 1
ATOM 4473 C C . SER B 1 233 ? -4.613 -8.93 -14.398 1 94.5 233 SER B C 1
ATOM 4475 O O . SER B 1 233 ? -3.545 -8.438 -14.031 1 94.5 233 SER B O 1
ATOM 4477 N N . THR B 1 234 ? -5.59 -8.234 -14.977 1 96.25 234 THR B N 1
ATOM 4478 C CA . THR B 1 234 ? -5.496 -6.781 -15.109 1 96.25 234 THR B CA 1
ATOM 4479 C C . THR B 1 234 ? -6.59 -6.09 -14.297 1 96.25 234 THR B C 1
ATOM 4481 O O . THR B 1 234 ? -7.562 -6.727 -13.891 1 96.25 234 THR B O 1
ATOM 4484 N N . LEU B 1 235 ? -6.32 -4.824 -14.109 1 97.06 235 LEU B N 1
ATOM 4485 C CA . LEU B 1 235 ? -7.281 -4.004 -13.375 1 97.06 235 LEU B CA 1
ATOM 4486 C C . LEU B 1 235 ? -8.648 -4.035 -14.055 1 97.06 235 LEU B C 1
ATOM 4488 O O . LEU B 1 235 ? -9.664 -4.258 -13.398 1 97.06 235 LEU B O 1
ATOM 4492 N N . ASN B 1 236 ? -8.703 -3.916 -15.359 1 96.62 236 ASN B N 1
ATOM 4493 C CA . ASN B 1 236 ? -9.953 -3.873 -16.125 1 96.62 236 ASN B CA 1
ATOM 4494 C C . ASN B 1 236 ? -10.672 -5.219 -16.094 1 96.62 236 ASN B C 1
ATOM 4496 O O . ASN B 1 236 ? -11.891 -5.27 -15.914 1 96.62 236 ASN B O 1
ATOM 4500 N N . LYS B 1 237 ? -9.977 -6.277 -16.297 1 97.12 237 LYS B N 1
ATOM 4501 C CA . LYS B 1 237 ? -10.586 -7.602 -16.234 1 97.12 237 LYS B CA 1
ATOM 4502 C C . LYS B 1 237 ? -11.156 -7.891 -14.852 1 97.12 237 LYS B C 1
ATOM 4504 O O . LYS B 1 237 ? -12.242 -8.453 -14.727 1 97.12 237 LYS B O 1
ATOM 4509 N N . THR B 1 238 ? -10.375 -7.492 -13.867 1 98.12 238 THR B N 1
ATOM 4510 C CA . THR B 1 238 ? -10.836 -7.684 -12.5 1 98.12 238 THR B CA 1
ATOM 4511 C C . THR B 1 238 ? -12.109 -6.891 -12.242 1 98.12 238 THR B C 1
ATOM 4513 O O . THR B 1 238 ? -13.062 -7.406 -11.648 1 98.12 238 THR B O 1
ATOM 4516 N N . TYR B 1 239 ? -12.117 -5.645 -12.703 1 98.25 239 TYR B N 1
ATOM 4517 C CA . TYR B 1 239 ? -13.305 -4.809 -12.57 1 98.25 239 TYR B CA 1
ATOM 4518 C C . TYR B 1 239 ? -14.508 -5.465 -13.234 1 98.25 239 TYR B C 1
ATOM 4520 O O . TYR B 1 239 ? -15.609 -5.465 -12.68 1 98.25 239 TYR B O 1
ATOM 4528 N N . ASN B 1 240 ? -14.336 -6.09 -14.367 1 97.56 240 ASN B N 1
ATOM 4529 C CA . ASN B 1 240 ? -15.414 -6.773 -15.078 1 97.56 240 ASN B CA 1
ATOM 4530 C C . ASN B 1 240 ? -15.945 -7.961 -14.289 1 97.56 240 ASN B C 1
ATOM 4532 O O . ASN B 1 240 ? -17.156 -8.211 -14.273 1 97.56 240 ASN B O 1
ATOM 4536 N N . ILE B 1 241 ? -15.055 -8.648 -13.68 1 98.31 241 ILE B N 1
ATOM 4537 C CA . ILE B 1 241 ? -15.469 -9.773 -12.852 1 98.31 241 ILE B CA 1
ATOM 4538 C C . ILE B 1 241 ? -16.312 -9.273 -11.688 1 98.31 241 ILE B C 1
ATOM 4540 O O . ILE B 1 241 ? -17.328 -9.883 -11.336 1 98.31 241 ILE B O 1
ATOM 4544 N N . LEU B 1 242 ? -15.906 -8.141 -11.078 1 98.56 242 LEU B N 1
ATOM 4545 C CA . LEU B 1 242 ? -16.672 -7.559 -9.977 1 98.56 242 LEU B CA 1
ATOM 4546 C C . LEU B 1 242 ? -18.078 -7.203 -10.422 1 98.56 242 LEU B C 1
ATOM 4548 O O . LEU B 1 242 ? -19.047 -7.414 -9.68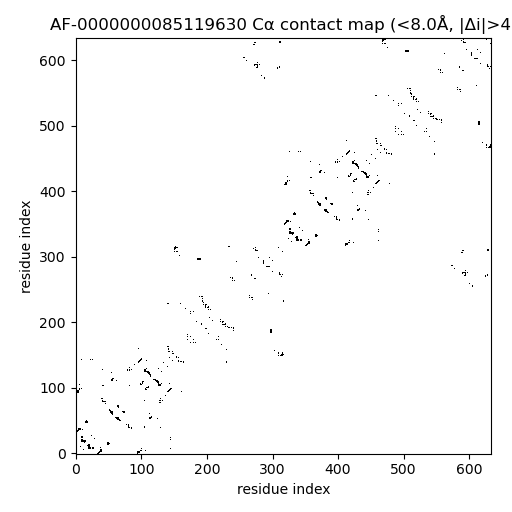 1 98.56 242 LEU B O 1
ATOM 4552 N N . LEU B 1 243 ? -18.219 -6.738 -11.656 1 98 243 LEU B N 1
ATOM 4553 C CA . LEU B 1 243 ? -19.531 -6.426 -12.203 1 98 243 LEU B CA 1
ATOM 4554 C C . LEU B 1 243 ? -20.391 -7.684 -12.305 1 98 243 LEU B C 1
ATOM 4556 O O . LEU B 1 243 ? -21.578 -7.652 -11.984 1 98 243 LEU B O 1
ATOM 4560 N N . HIS B 1 244 ? -19.781 -8.797 -12.703 1 97.62 244 HIS B N 1
ATOM 4561 C CA . HIS B 1 244 ? -20.5 -10.062 -12.797 1 97.62 244 HIS B CA 1
ATOM 4562 C C . HIS B 1 244 ? -20.984 -10.523 -11.43 1 97.62 244 HIS B C 1
ATOM 4564 O O . HIS B 1 244 ? -22.125 -10.938 -11.281 1 97.62 244 HIS B O 1
ATOM 4570 N N . ILE B 1 245 ? -20.109 -10.414 -10.484 1 97.69 245 ILE B N 1
ATOM 4571 C CA . ILE B 1 245 ? -20.453 -10.844 -9.133 1 97.69 245 ILE B CA 1
ATOM 4572 C C . ILE B 1 245 ? -21.547 -9.938 -8.578 1 97.69 245 ILE B C 1
ATOM 4574 O O . ILE B 1 245 ? -22.5 -10.414 -7.953 1 97.69 245 ILE B O 1
ATOM 4578 N N . PHE B 1 246 ? -21.422 -8.625 -8.836 1 97.38 246 PHE B N 1
ATOM 4579 C CA . PHE B 1 246 ? -22.406 -7.645 -8.406 1 97.38 246 PHE B CA 1
ATOM 4580 C C . PHE B 1 246 ? -23.797 -8.016 -8.906 1 97.38 246 PHE B C 1
ATOM 4582 O O . PHE B 1 246 ? -24.797 -7.805 -8.211 1 97.38 246 PHE B O 1
ATOM 4589 N N . GLY B 1 247 ? -23.891 -8.648 -10.039 1 95.88 247 GLY B N 1
ATOM 4590 C CA . GLY B 1 247 ? -25.156 -9.039 -10.656 1 95.88 247 GLY B CA 1
ATOM 4591 C C . GLY B 1 247 ? -25.953 -10.008 -9.812 1 95.88 247 GLY B C 1
ATOM 4592 O O . GLY B 1 247 ? -27.188 -10.062 -9.922 1 95.88 247 GLY B O 1
ATOM 4593 N N . TYR B 1 248 ? -25.312 -10.766 -8.875 1 94.12 248 TYR B N 1
ATOM 4594 C CA . TYR B 1 248 ? -25.984 -11.789 -8.078 1 94.12 248 TYR B CA 1
ATOM 4595 C C . TYR B 1 248 ? -26.844 -11.164 -6.996 1 94.12 248 TYR B C 1
ATOM 4597 O O . TYR B 1 248 ? -27.797 -11.789 -6.516 1 94.12 248 TYR B O 1
ATOM 4605 N N . PHE B 1 249 ? -26.531 -9.922 -6.566 1 88.94 249 PHE B N 1
ATOM 4606 C CA . PHE B 1 249 ? -27.328 -9.398 -5.461 1 88.94 249 PHE B CA 1
ATOM 4607 C C . PHE B 1 249 ? -27.891 -8.031 -5.805 1 88.94 249 PHE B C 1
ATOM 4609 O O . PHE B 1 249 ? -28.609 -7.426 -4.992 1 88.94 249 PHE B O 1
ATOM 4616 N N . LYS B 1 250 ? -27.625 -7.578 -7.047 1 90.06 250 LYS B N 1
ATOM 4617 C CA . LYS B 1 250 ? -28.047 -6.234 -7.434 1 90.06 250 LYS B CA 1
ATOM 4618 C C . LYS B 1 250 ? -29.562 -6.086 -7.348 1 90.06 250 LYS B C 1
ATOM 4620 O O . LYS B 1 250 ? -30.078 -5.004 -7.043 1 90.06 250 LYS B O 1
ATOM 4625 N N . LYS B 1 251 ? -30.297 -7.172 -7.477 1 91.19 251 LYS B N 1
ATOM 4626 C CA . LYS B 1 251 ? -31.766 -7.109 -7.484 1 91.19 251 LYS B CA 1
ATOM 4627 C C . LYS B 1 251 ? -32.312 -7.211 -6.07 1 91.19 251 LYS B C 1
ATOM 4629 O O . LYS B 1 251 ? -33.5 -6.941 -5.844 1 91.19 251 LYS B O 1
ATOM 4634 N N . HIS B 1 252 ? -31.531 -7.512 -5.137 1 91.75 252 HIS B N 1
ATOM 4635 C CA . HIS B 1 252 ? -32 -7.777 -3.781 1 91.75 252 HIS B CA 1
ATOM 4636 C C . HIS B 1 252 ? -31.656 -6.625 -2.844 1 91.75 252 HIS B C 1
ATOM 4638 O O . HIS B 1 252 ? -31.969 -6.672 -1.653 1 91.75 252 HIS B O 1
ATOM 4644 N N . ILE B 1 253 ? -31 -5.586 -3.375 1 93.19 253 ILE B N 1
ATOM 4645 C CA . ILE B 1 253 ? -30.531 -4.516 -2.506 1 93.19 253 ILE B CA 1
ATOM 4646 C C . ILE B 1 253 ? -31.188 -3.193 -2.912 1 93.19 253 ILE B C 1
ATOM 4648 O O . ILE B 1 253 ? -31.797 -3.102 -3.973 1 93.19 253 ILE B O 1
ATOM 4652 N N . THR B 1 254 ? -31.141 -2.176 -2.039 1 92.5 254 THR B N 1
ATOM 4653 C CA . THR B 1 254 ? -31.75 -0.875 -2.277 1 92.5 254 THR B CA 1
ATOM 4654 C C . THR B 1 254 ? -30.953 -0.076 -3.303 1 92.5 254 THR B C 1
ATOM 4656 O O . THR B 1 254 ? -29.812 -0.432 -3.627 1 92.5 254 THR B O 1
ATOM 4659 N N . LYS B 1 255 ? -31.594 0.938 -3.834 1 93.56 255 LYS B N 1
ATOM 4660 C CA . LYS B 1 255 ? -30.938 1.83 -4.785 1 93.56 255 LYS B CA 1
ATOM 4661 C C . LYS B 1 255 ? -29.703 2.482 -4.164 1 93.56 255 LYS B C 1
ATOM 4663 O O . LYS B 1 255 ? -28.672 2.643 -4.832 1 93.56 255 LYS B O 1
ATOM 4668 N N . GLU B 1 256 ? -29.812 2.832 -2.895 1 92.38 256 GLU B N 1
ATOM 4669 C CA . GLU B 1 256 ? -28.703 3.465 -2.188 1 92.38 256 GLU B CA 1
ATOM 4670 C C . GLU B 1 256 ? -27.516 2.504 -2.031 1 92.38 256 GLU B C 1
ATOM 4672 O O . GLU B 1 256 ? -26.375 2.883 -2.252 1 92.38 256 GLU B O 1
ATOM 4677 N N . GLU B 1 257 ? -27.828 1.307 -1.694 1 94.19 257 GLU B N 1
ATOM 4678 C CA . GLU B 1 257 ? -26.781 0.287 -1.571 1 94.19 257 GLU B CA 1
ATOM 4679 C C . GLU B 1 257 ? -26.094 0.031 -2.91 1 94.19 257 GLU B C 1
ATOM 4681 O O . GLU B 1 257 ? -24.875 -0.109 -2.971 1 94.19 257 GLU B O 1
ATOM 4686 N N . LYS B 1 258 ? -26.953 -0.048 -3.932 1 96.31 258 LYS B N 1
ATOM 4687 C CA . LYS B 1 258 ? -26.422 -0.245 -5.273 1 96.31 258 LYS B CA 1
ATOM 4688 C C . LYS B 1 258 ? -25.422 0.854 -5.633 1 96.31 258 LYS B C 1
ATOM 4690 O O . LYS B 1 258 ? -24.328 0.569 -6.129 1 96.31 258 LYS B O 1
ATOM 4695 N N . ALA B 1 259 ? -25.828 2.057 -5.367 1 95.88 259 ALA B N 1
ATOM 4696 C CA . ALA B 1 259 ? -24.969 3.205 -5.68 1 95.88 259 ALA B CA 1
ATOM 4697 C C . ALA B 1 259 ? -23.656 3.133 -4.918 1 95.88 259 ALA B C 1
ATOM 4699 O O . ALA B 1 259 ? -22.594 3.395 -5.484 1 95.88 259 ALA B O 1
ATOM 4700 N N . ASP B 1 260 ? -23.688 2.719 -3.67 1 95.94 260 ASP B N 1
ATOM 4701 C CA . ASP B 1 260 ? -22.5 2.635 -2.826 1 95.94 260 ASP B CA 1
ATOM 4702 C C . ASP B 1 260 ? -21.547 1.562 -3.338 1 95.94 260 ASP B C 1
ATOM 4704 O O . ASP B 1 260 ? -20.328 1.775 -3.379 1 95.94 260 ASP B O 1
ATOM 4708 N N . ILE B 1 261 ? -22.109 0.437 -3.697 1 97.5 261 ILE B N 1
ATOM 4709 C CA . ILE B 1 261 ? -21.281 -0.669 -4.188 1 97.5 261 ILE B CA 1
ATOM 4710 C C . ILE B 1 261 ? -20.625 -0.281 -5.508 1 97.5 261 ILE B C 1
ATOM 4712 O O . ILE B 1 261 ? -19.422 -0.468 -5.691 1 97.5 261 ILE B O 1
ATOM 4716 N N . LEU B 1 262 ? -21.438 0.321 -6.387 1 97.81 262 LEU B N 1
ATOM 4717 C CA . LEU B 1 262 ? -20.938 0.73 -7.691 1 97.81 262 LEU B CA 1
ATOM 4718 C C . LEU B 1 262 ? -19.844 1.784 -7.543 1 97.81 262 LEU B C 1
ATOM 4720 O O . LEU B 1 262 ? -18.828 1.744 -8.25 1 97.81 262 LEU B O 1
ATOM 4724 N N . GLU B 1 263 ? -20.047 2.668 -6.625 1 97.62 263 GLU B N 1
ATOM 4725 C CA . GLU B 1 263 ? -19.031 3.682 -6.355 1 97.62 263 GLU B CA 1
ATOM 4726 C C . GLU B 1 263 ? -17.734 3.045 -5.852 1 97.62 263 GLU B C 1
ATOM 4728 O O . GLU B 1 263 ? -16.641 3.424 -6.281 1 97.62 263 GLU B O 1
ATOM 4733 N N . SER B 1 264 ? -17.828 2.109 -4.965 1 98.19 264 SER B N 1
ATOM 4734 C CA . SER B 1 264 ? -16.656 1.425 -4.434 1 98.19 264 SER B CA 1
ATOM 4735 C C . SER B 1 264 ? -15.914 0.676 -5.531 1 98.19 264 SER B C 1
ATOM 4737 O O . SER B 1 264 ? -14.68 0.701 -5.582 1 98.19 264 SER B O 1
ATOM 4739 N N . MET B 1 265 ? -16.656 0.039 -6.441 1 98.31 265 MET B N 1
ATOM 4740 C CA . MET B 1 265 ? -16.031 -0.654 -7.566 1 98.31 265 MET B CA 1
ATOM 4741 C C . MET B 1 265 ? -15.328 0.333 -8.492 1 98.31 265 MET B C 1
ATOM 4743 O O . MET B 1 265 ? -14.227 0.055 -8.977 1 98.31 265 MET B O 1
ATOM 4747 N N . TYR B 1 266 ? -15.945 1.441 -8.672 1 98 266 TYR B N 1
ATOM 4748 C CA . TYR B 1 266 ? -15.352 2.48 -9.508 1 98 266 TYR B CA 1
ATOM 4749 C C . TYR B 1 266 ? -14.086 3.041 -8.867 1 98 266 TYR B C 1
ATOM 4751 O O . TYR B 1 266 ? -13.094 3.293 -9.547 1 98 266 TYR B O 1
ATOM 4759 N N . ASP B 1 267 ? -14.133 3.258 -7.574 1 98.31 267 ASP B N 1
ATOM 4760 C CA . ASP B 1 267 ? -12.961 3.715 -6.832 1 98.31 267 ASP B CA 1
ATOM 4761 C C . ASP B 1 267 ? -11.805 2.727 -6.961 1 98.31 267 ASP B C 1
ATOM 4763 O O . ASP B 1 267 ? -10.641 3.129 -7.051 1 98.31 267 ASP B O 1
ATOM 4767 N N . PHE B 1 268 ? -12.102 1.428 -6.961 1 98.56 268 PHE B N 1
ATOM 4768 C CA . PHE B 1 268 ? -11.078 0.418 -7.207 1 98.56 268 PHE B CA 1
ATOM 4769 C C . PHE B 1 268 ? -10.477 0.584 -8.594 1 98.56 268 PHE B C 1
ATOM 4771 O O . PHE B 1 268 ? -9.258 0.642 -8.742 1 98.56 268 PHE B O 1
ATOM 4778 N N . LYS B 1 269 ? -11.289 0.705 -9.57 1 97.88 269 LYS B N 1
ATOM 4779 C CA . LYS B 1 269 ? -10.844 0.839 -10.953 1 97.88 269 LYS B CA 1
ATOM 4780 C C . LYS B 1 269 ? -9.922 2.045 -11.117 1 97.88 269 LYS B C 1
ATOM 4782 O O . LYS B 1 269 ? -9 2.02 -11.938 1 97.88 269 LYS B O 1
ATOM 4787 N N . ASN B 1 270 ? -10.156 3.047 -10.258 1 96.88 270 ASN B N 1
ATOM 4788 C CA . ASN B 1 270 ? -9.383 4.281 -10.359 1 96.88 270 ASN B CA 1
ATOM 4789 C C . ASN B 1 270 ? -8.258 4.324 -9.328 1 96.88 270 ASN B C 1
ATOM 4791 O O . ASN B 1 270 ? -7.688 5.383 -9.078 1 96.88 270 ASN B O 1
ATOM 4795 N N . ARG B 1 271 ? -7.992 3.262 -8.672 1 96.56 271 ARG B N 1
ATOM 4796 C CA . ARG B 1 271 ? -6.879 3.078 -7.746 1 96.56 271 ARG B CA 1
ATOM 4797 C C . ARG B 1 271 ? -7.008 4.008 -6.543 1 96.56 271 ARG B C 1
ATOM 4799 O O . ARG B 1 271 ? -6.012 4.562 -6.074 1 96.56 271 ARG B O 1
ATOM 4806 N N . ILE B 1 272 ? -8.188 4.211 -6.164 1 97.62 272 ILE B N 1
ATOM 4807 C CA . ILE B 1 272 ? -8.461 4.992 -4.961 1 97.62 272 ILE B CA 1
ATOM 4808 C C . ILE B 1 272 ? -8.531 4.066 -3.752 1 97.62 272 ILE B C 1
ATOM 4810 O O . ILE B 1 272 ? -8.07 4.418 -2.664 1 97.62 272 ILE B O 1
ATOM 4814 N N . ILE B 1 273 ? -9.125 2.879 -3.914 1 98.5 273 ILE B N 1
ATOM 4815 C CA . ILE B 1 273 ? -9.156 1.854 -2.875 1 98.5 273 ILE B CA 1
ATOM 4816 C C . ILE B 1 273 ? -8.625 0.536 -3.434 1 98.5 273 ILE B C 1
ATOM 4818 O O . ILE B 1 273 ? -8.68 0.299 -4.641 1 98.5 273 ILE B O 1
ATOM 4822 N N . PRO B 1 274 ? -8.07 -0.314 -2.6 1 98.5 274 PRO B N 1
ATOM 4823 C CA . PRO B 1 274 ? -7.59 -1.608 -3.086 1 98.5 274 PRO B CA 1
ATOM 4824 C C . PRO B 1 274 ? -8.711 -2.619 -3.291 1 98.5 274 PRO B C 1
ATOM 4826 O O . PRO B 1 274 ? -9.828 -2.414 -2.805 1 98.5 274 PRO B O 1
ATOM 4829 N N . LEU B 1 275 ? -8.398 -3.627 -3.969 1 98.56 275 LEU B N 1
ATOM 4830 C CA . LEU B 1 275 ? -9.383 -4.641 -4.332 1 98.56 275 LEU B CA 1
ATOM 4831 C C . LEU B 1 275 ? -10.039 -5.23 -3.088 1 98.56 275 LEU B C 1
ATOM 4833 O O . LEU B 1 275 ? -11.242 -5.52 -3.092 1 98.56 275 LEU B O 1
ATOM 4837 N N . ILE B 1 276 ? -9.297 -5.426 -2.021 1 98.56 276 ILE B N 1
ATOM 4838 C CA . ILE B 1 276 ? -9.789 -6.09 -0.821 1 98.56 276 ILE B CA 1
ATOM 4839 C C . ILE B 1 276 ? -10.969 -5.312 -0.247 1 98.56 276 ILE B C 1
ATOM 4841 O O . ILE B 1 276 ? -11.867 -5.895 0.363 1 98.56 276 ILE B O 1
ATOM 4845 N N . SER B 1 277 ? -11.031 -3.975 -0.491 1 98.5 277 SER B N 1
ATOM 4846 C CA . SER B 1 277 ? -12.141 -3.158 -0.014 1 98.5 277 SER B CA 1
ATOM 4847 C C . SER B 1 277 ? -13.461 -3.586 -0.656 1 98.5 277 SER B C 1
ATOM 4849 O O . SER B 1 277 ? -14.477 -3.721 0.029 1 98.5 277 SER B O 1
ATOM 4851 N N . VAL B 1 278 ? -13.422 -3.838 -1.904 1 98.56 278 VAL B N 1
ATOM 4852 C CA . VAL B 1 278 ? -14.617 -4.254 -2.635 1 98.56 278 VAL B CA 1
ATOM 4853 C C . VAL B 1 278 ? -14.992 -5.68 -2.242 1 98.56 278 VAL B C 1
ATOM 4855 O O . VAL B 1 278 ? -16.172 -5.98 -2.027 1 98.56 278 VAL B O 1
ATOM 4858 N N . ILE B 1 279 ? -13.969 -6.516 -2.086 1 98.31 279 ILE B N 1
ATOM 4859 C CA . ILE B 1 279 ? -14.203 -7.91 -1.728 1 98.31 279 ILE B CA 1
ATOM 4860 C C . ILE B 1 279 ? -14.891 -7.98 -0.366 1 98.31 279 ILE B C 1
ATOM 4862 O O . ILE B 1 279 ? -15.828 -8.766 -0.177 1 98.31 279 ILE B O 1
ATOM 4866 N N . LYS B 1 280 ? -14.484 -7.176 0.563 1 98 280 LYS B N 1
ATOM 4867 C CA . LYS B 1 280 ? -15.094 -7.156 1.891 1 98 280 LYS B CA 1
ATOM 4868 C C . LYS B 1 280 ? -16.547 -6.707 1.821 1 98 280 LYS B C 1
ATOM 4870 O O . LYS B 1 280 ? -17.406 -7.246 2.523 1 98 280 LYS B O 1
ATOM 4875 N N . ILE B 1 281 ? -16.797 -5.742 0.971 1 97.69 281 ILE B N 1
ATOM 4876 C CA . ILE B 1 281 ? -18.156 -5.281 0.766 1 97.69 281 ILE B CA 1
ATOM 4877 C C . ILE B 1 281 ? -19.016 -6.418 0.191 1 97.69 281 ILE B C 1
ATOM 4879 O O . ILE B 1 281 ? -20.109 -6.695 0.685 1 97.69 281 ILE B O 1
ATOM 4883 N N . PHE B 1 282 ? -18.469 -7.121 -0.82 1 97.75 282 PHE B N 1
ATOM 4884 C CA . PHE B 1 282 ? -19.172 -8.234 -1.442 1 97.75 282 PHE B CA 1
ATOM 4885 C C . PHE B 1 282 ? -19.484 -9.312 -0.418 1 97.75 282 PHE B C 1
ATOM 4887 O O . PHE B 1 282 ? -20.594 -9.859 -0.398 1 97.75 282 PHE B O 1
ATOM 4894 N N . ASN B 1 283 ? -18.547 -9.594 0.407 1 96.25 283 ASN B N 1
ATOM 4895 C CA . ASN B 1 283 ? -18.719 -10.656 1.39 1 96.25 283 ASN B CA 1
ATOM 4896 C C . ASN B 1 283 ? -19.875 -10.359 2.334 1 96.25 283 ASN B C 1
ATOM 4898 O O . ASN B 1 283 ? -20.578 -11.273 2.768 1 96.25 283 ASN B O 1
ATOM 4902 N N . ILE B 1 284 ? -20.078 -9.109 2.66 1 95.31 284 ILE B N 1
ATOM 4903 C CA . ILE B 1 284 ? -21.203 -8.719 3.514 1 95.31 284 ILE B CA 1
ATOM 4904 C C . ILE B 1 284 ? -22.516 -9.133 2.859 1 95.31 284 ILE B C 1
ATOM 4906 O O . ILE B 1 284 ? -23.359 -9.758 3.5 1 95.31 284 ILE B O 1
ATOM 4910 N N . TYR B 1 285 ? -22.656 -8.883 1.586 1 95.38 285 TYR B N 1
ATOM 4911 C CA . TYR B 1 285 ? -23.906 -9.164 0.883 1 95.38 285 TYR B CA 1
ATOM 4912 C C . TYR B 1 285 ? -24.031 -10.648 0.565 1 95.38 285 TYR B C 1
ATOM 4914 O O . TYR B 1 285 ? -25.125 -11.211 0.611 1 95.38 285 TYR B O 1
ATOM 4922 N N . ILE B 1 286 ? -22.906 -11.289 0.259 1 95.5 286 ILE B N 1
ATOM 4923 C CA . ILE B 1 286 ? -22.906 -12.727 0.001 1 95.5 286 ILE B CA 1
ATOM 4924 C C . ILE B 1 286 ? -23.391 -13.477 1.241 1 95.5 286 ILE B C 1
ATOM 4926 O O . ILE B 1 286 ? -24.203 -14.398 1.141 1 95.5 286 ILE B O 1
ATOM 4930 N N . ASN B 1 287 ? -22.922 -13.055 2.385 1 94.12 287 ASN B N 1
ATOM 4931 C CA . ASN B 1 287 ? -23.312 -13.68 3.641 1 94.12 287 ASN B CA 1
ATOM 4932 C C . ASN B 1 287 ? -24.75 -13.32 4.008 1 94.12 287 ASN B C 1
ATOM 4934 O O . ASN B 1 287 ? -25.516 -14.188 4.438 1 94.12 287 ASN B O 1
ATOM 4938 N N . ARG B 1 288 ? -25.094 -12.047 3.801 1 91.81 288 ARG B N 1
ATOM 4939 C CA . ARG B 1 288 ? -26.438 -11.578 4.121 1 91.81 288 ARG B CA 1
ATOM 4940 C C . ARG B 1 288 ? -27.5 -12.359 3.355 1 91.81 288 ARG B C 1
ATOM 4942 O O . ARG B 1 288 ? -28.531 -12.734 3.916 1 91.81 288 ARG B O 1
ATOM 4949 N N . PHE B 1 289 ? -27.25 -12.656 2.117 1 93.25 289 PHE B N 1
ATOM 4950 C CA . PHE B 1 289 ? -28.234 -13.312 1.262 1 93.25 289 PHE B CA 1
ATOM 4951 C C . PHE B 1 289 ? -27.906 -14.797 1.116 1 93.25 289 PHE B C 1
ATOM 4953 O O . PHE B 1 289 ? -28.578 -15.508 0.355 1 93.25 289 PHE B O 1
ATOM 4960 N N . ASN B 1 290 ? -26.891 -15.273 1.783 1 93.69 290 ASN B N 1
ATOM 4961 C CA . ASN B 1 290 ? -26.469 -16.672 1.785 1 93.69 290 ASN B CA 1
ATOM 4962 C C . ASN B 1 290 ? -26.312 -17.219 0.366 1 93.69 290 ASN B C 1
ATOM 4964 O O . ASN B 1 290 ? -26.891 -18.25 0.021 1 93.69 290 ASN B O 1
ATOM 4968 N N . ILE B 1 291 ? -25.562 -16.516 -0.39 1 94.75 291 ILE B N 1
ATOM 4969 C CA . ILE B 1 291 ? -25.328 -16.922 -1.771 1 94.75 291 ILE B CA 1
ATOM 4970 C C . ILE B 1 291 ? -24.234 -17.984 -1.812 1 94.75 291 ILE B C 1
ATOM 4972 O O . ILE B 1 291 ? -23.047 -17.672 -1.96 1 94.75 291 ILE B O 1
ATOM 4976 N N . SER B 1 292 ? -24.609 -19.203 -1.803 1 94.94 292 SER B N 1
ATOM 4977 C CA . SER B 1 292 ? -23.719 -20.359 -1.653 1 94.94 292 SER B CA 1
ATOM 4978 C C . SER B 1 292 ? -22.734 -20.438 -2.816 1 94.94 292 SER B C 1
ATOM 4980 O O . SER B 1 292 ? -21.562 -20.766 -2.621 1 94.94 292 SER B O 1
ATOM 4982 N N . TYR B 1 293 ? -23.234 -20.141 -4.016 1 95.69 293 TYR B N 1
ATOM 4983 C CA . TYR B 1 293 ? -22.422 -20.203 -5.223 1 95.69 293 TYR B CA 1
ATOM 4984 C C . TYR B 1 293 ? -21.188 -19.328 -5.105 1 95.69 293 TYR B C 1
ATOM 4986 O O . TYR B 1 293 ? -20.094 -19.75 -5.453 1 95.69 293 TYR B O 1
ATOM 4994 N N . LEU B 1 294 ? -21.297 -18.125 -4.535 1 97 294 LEU B N 1
ATOM 4995 C CA . LEU B 1 294 ? -20.203 -17.156 -4.449 1 97 294 LEU B CA 1
ATOM 4996 C C . LEU B 1 294 ? -19.297 -17.469 -3.268 1 97 294 LEU B C 1
ATOM 4998 O O . LEU B 1 294 ? -18.094 -17.141 -3.293 1 97 294 LEU B O 1
ATOM 5002 N N . LYS B 1 295 ? -19.75 -18.156 -2.281 1 96 295 LYS B N 1
ATOM 5003 C CA . LYS B 1 295 ? -18.969 -18.484 -1.094 1 96 295 LYS B CA 1
ATOM 5004 C C . LYS B 1 295 ? -17.828 -19.438 -1.438 1 96 295 LYS B C 1
ATOM 5006 O O . LYS B 1 295 ? -16.812 -19.469 -0.739 1 96 295 LYS B O 1
ATOM 5011 N N . THR B 1 296 ? -17.984 -20.125 -2.523 1 96.44 296 THR B N 1
ATOM 5012 C CA . THR B 1 296 ? -16.984 -21.125 -2.869 1 96.44 296 THR B CA 1
ATOM 5013 C C . THR B 1 296 ? -16.016 -20.594 -3.926 1 96.44 296 THR B C 1
ATOM 5015 O O . THR B 1 296 ? -15.062 -21.281 -4.305 1 96.44 296 THR B O 1
ATOM 5018 N N . GLN B 1 297 ? -16.25 -19.406 -4.387 1 98.25 297 GLN B N 1
ATOM 5019 C CA . GLN B 1 297 ? -15.461 -18.875 -5.488 1 98.25 297 GLN B CA 1
ATOM 5020 C C . GLN B 1 297 ? -14.039 -18.547 -5.035 1 98.25 297 GLN B C 1
ATOM 5022 O O . GLN B 1 297 ? -13.836 -17.719 -4.148 1 98.25 297 GLN B O 1
ATOM 5027 N N . LYS B 1 298 ? -13.008 -19.062 -5.738 1 98.44 298 LYS B N 1
ATOM 5028 C CA . LYS B 1 298 ? -11.602 -18.859 -5.41 1 98.44 298 LYS B CA 1
ATOM 5029 C C . LYS B 1 298 ? -11.156 -17.438 -5.75 1 98.44 298 LYS B C 1
ATOM 5031 O O . LYS B 1 298 ? -10.164 -16.953 -5.219 1 98.44 298 LYS B O 1
ATOM 5036 N N . PHE B 1 299 ? -11.883 -16.781 -6.629 1 98.5 299 PHE B N 1
ATOM 5037 C CA . PHE B 1 299 ? -11.594 -15.375 -6.918 1 98.5 299 PHE B CA 1
ATOM 5038 C C . PHE B 1 299 ? -11.68 -14.531 -5.652 1 98.5 299 PHE B C 1
ATOM 5040 O O . PHE B 1 299 ? -10.883 -13.617 -5.457 1 98.5 299 PHE B O 1
ATOM 5047 N N . LEU B 1 300 ? -12.609 -14.852 -4.793 1 98.06 300 LEU B N 1
ATOM 5048 C CA . LEU B 1 300 ? -12.844 -14.062 -3.588 1 98.06 300 LEU B CA 1
ATOM 5049 C C . LEU B 1 300 ? -11.883 -14.461 -2.477 1 98.06 300 LEU B C 1
ATOM 5051 O O . LEU B 1 300 ? -11.531 -13.641 -1.625 1 98.06 300 LEU B O 1
ATOM 5055 N N . ASN B 1 301 ? -11.453 -15.688 -2.5 1 96.44 301 ASN B N 1
ATOM 5056 C CA . ASN B 1 301 ? -10.555 -16.188 -1.464 1 96.44 301 ASN B CA 1
ATOM 5057 C C . ASN B 1 301 ? -9.492 -17.109 -2.045 1 96.44 301 ASN B C 1
ATOM 5059 O O . ASN B 1 301 ? -9.461 -18.297 -1.723 1 96.44 301 ASN B O 1
ATOM 5063 N N . PRO B 1 302 ? -8.57 -16.609 -2.762 1 97.31 302 PRO B N 1
ATOM 5064 C CA . PRO B 1 302 ? -7.621 -17.438 -3.494 1 97.31 302 PRO B CA 1
ATOM 5065 C C . PRO B 1 302 ? -6.453 -17.906 -2.625 1 97.31 302 PRO B C 1
ATOM 5067 O O . PRO B 1 302 ? -5.773 -18.875 -2.961 1 97.31 302 PRO B O 1
ATOM 5070 N N . TYR B 1 303 ? -6.098 -17.234 -1.577 1 96.94 303 TYR B N 1
ATOM 5071 C CA . TYR B 1 303 ? -4.992 -17.453 -0.655 1 96.94 303 TYR B CA 1
ATOM 5072 C C . TYR B 1 303 ? -5.328 -16.938 0.739 1 96.94 303 TYR B C 1
ATOM 5074 O O . TYR B 1 303 ? -6.359 -16.297 0.936 1 96.94 303 TYR B O 1
ATOM 5082 N N . PRO B 1 304 ? -4.582 -17.297 1.704 1 95.19 304 PRO B N 1
ATOM 5083 C CA . PRO B 1 304 ? -4.863 -16.812 3.059 1 95.19 304 PRO B CA 1
ATOM 5084 C C . PRO B 1 304 ? -4.922 -15.297 3.141 1 95.19 304 PRO B C 1
ATOM 5086 O O . PRO B 1 304 ? -4.023 -14.609 2.645 1 95.19 304 PRO B O 1
ATOM 5089 N N . LEU B 1 305 ? -5.965 -14.836 3.852 1 94.56 305 LEU B N 1
ATOM 5090 C CA . LEU B 1 305 ? -6.234 -13.406 3.951 1 94.56 305 LEU B CA 1
ATOM 5091 C C . LEU B 1 305 ? -5.066 -12.68 4.617 1 94.56 305 LEU B C 1
ATOM 5093 O O . LEU B 1 305 ? -4.785 -11.523 4.289 1 94.56 305 LEU B O 1
ATOM 5097 N N . LYS B 1 306 ? -4.398 -13.336 5.496 1 94.25 306 LYS B N 1
ATOM 5098 C CA . LYS B 1 306 ? -3.332 -12.742 6.297 1 94.25 306 LYS B CA 1
ATOM 5099 C C . LYS B 1 306 ? -2.18 -12.266 5.414 1 94.25 306 LYS B C 1
ATOM 5101 O O . LYS B 1 306 ? -1.384 -11.422 5.82 1 94.25 306 LYS B O 1
ATOM 5106 N N . LEU B 1 307 ? -2.09 -12.773 4.16 1 94.75 307 LEU B N 1
ATOM 5107 C CA . LEU B 1 307 ? -1.05 -12.359 3.227 1 94.75 307 LEU B CA 1
ATOM 5108 C C . LEU B 1 307 ? -1.291 -10.93 2.748 1 94.75 307 LEU B C 1
ATOM 5110 O O . LEU B 1 307 ? -0.372 -10.273 2.256 1 94.75 307 LEU B O 1
ATOM 5114 N N . ALA B 1 308 ? -2.518 -10.453 2.797 1 96.44 308 ALA B N 1
ATOM 5115 C CA . ALA B 1 308 ? -2.928 -9.078 2.514 1 96.44 308 ALA B CA 1
ATOM 5116 C C . ALA B 1 308 ? -2.453 -8.641 1.131 1 96.44 308 ALA B C 1
ATOM 5118 O O . ALA B 1 308 ? -2.029 -7.496 0.948 1 96.44 308 ALA B O 1
ATOM 5119 N N . LEU B 1 309 ? -2.512 -9.586 0.162 1 96.88 309 LEU B N 1
ATOM 5120 C CA . LEU B 1 309 ? -1.911 -9.359 -1.147 1 96.88 309 LEU B CA 1
ATOM 5121 C C . LEU B 1 309 ? -2.758 -8.398 -1.975 1 96.88 309 LEU B C 1
ATOM 5123 O O . LEU B 1 309 ? -2.238 -7.703 -2.852 1 96.88 309 LEU B O 1
ATOM 5127 N N . ARG B 1 310 ? -4.043 -8.352 -1.681 1 97.62 310 ARG B N 1
ATOM 5128 C CA . ARG B 1 310 ? -4.941 -7.512 -2.461 1 97.62 310 ARG B CA 1
ATOM 5129 C C . ARG B 1 310 ? -5.242 -6.211 -1.73 1 97.62 310 ARG B C 1
ATOM 5131 O O . ARG B 1 310 ? -6.234 -5.539 -2.031 1 97.62 310 ARG B O 1
ATOM 5138 N N . SER B 1 311 ? -4.387 -5.855 -0.744 1 98.06 311 SER B N 1
ATOM 5139 C CA . SER B 1 311 ? -4.582 -4.66 0.068 1 98.06 311 SER B CA 1
ATOM 5140 C C . SER B 1 311 ? -3.734 -3.5 -0.44 1 98.06 311 SER B C 1
ATOM 5142 O O . SER B 1 311 ? -3.74 -2.416 0.147 1 98.06 311 SER B O 1
ATOM 5144 N N . ASP B 1 312 ? -3.016 -3.738 -1.541 1 96.81 312 ASP B N 1
ATOM 5145 C CA . ASP B 1 312 ? -2.166 -2.727 -2.164 1 96.81 312 ASP B CA 1
ATOM 5146 C C . ASP B 1 312 ? -2.812 -2.174 -3.432 1 96.81 312 ASP B C 1
ATOM 5148 O O . ASP B 1 312 ? -3.322 -2.934 -4.258 1 96.81 312 ASP B O 1
ATOM 5152 N N . LEU B 1 313 ? -2.777 -0.875 -3.59 1 96.12 313 LEU B N 1
ATOM 5153 C CA . LEU B 1 313 ? -3.346 -0.234 -4.77 1 96.12 313 LEU B CA 1
ATOM 5154 C C . LEU B 1 313 ? -2.625 -0.689 -6.035 1 96.12 313 LEU B C 1
ATOM 5156 O O . LEU B 1 313 ? -3.191 -0.639 -7.129 1 96.12 313 LEU B O 1
ATOM 5160 N N . LYS B 1 314 ? -1.416 -1.178 -5.828 1 94.38 314 LYS B N 1
ATOM 5161 C CA . LYS B 1 314 ? -0.583 -1.521 -6.977 1 94.38 314 LYS B CA 1
ATOM 5162 C C . LYS B 1 314 ? -0.592 -3.023 -7.234 1 94.38 314 LYS B C 1
ATOM 5164 O O . LYS B 1 314 ? 0.214 -3.531 -8.016 1 94.38 314 LYS B O 1
ATOM 5169 N N . ALA B 1 315 ? -1.486 -3.711 -6.551 1 95.12 315 ALA B N 1
ATOM 5170 C CA . ALA B 1 315 ? -1.558 -5.16 -6.719 1 95.12 315 ALA B CA 1
ATOM 5171 C C . ALA B 1 315 ? -2.086 -5.527 -8.102 1 95.12 315 ALA B C 1
ATOM 5173 O O . ALA B 1 315 ? -2.051 -6.695 -8.5 1 95.12 315 ALA B O 1
ATOM 5174 N N . TYR B 1 316 ? -2.537 -4.539 -8.891 1 92.88 316 TYR B N 1
ATOM 5175 C CA . TYR B 1 316 ? -3.035 -4.758 -10.25 1 92.88 316 TYR B CA 1
ATOM 5176 C C . TYR B 1 316 ? -2.512 -3.693 -11.203 1 92.88 316 TYR B C 1
ATOM 5178 O O . TYR B 1 316 ? -2.318 -2.541 -10.812 1 92.88 316 TYR B O 1
ATOM 5186 N N . LYS B 1 317 ? -2.223 -4.051 -12.453 1 92.56 317 LYS B N 1
ATOM 5187 C CA . LYS B 1 317 ? -1.797 -3.125 -13.492 1 92.56 317 LYS B CA 1
ATOM 5188 C C . LYS B 1 317 ? -2.779 -3.123 -14.664 1 92.56 317 LYS B C 1
ATOM 5190 O O . LYS B 1 317 ? -3.467 -4.117 -14.906 1 92.56 317 LYS B O 1
#